Protein 6QE2 (pdb70)

Organism: NCBI:txid83868

Solvent-accessible surface area: 20719 Å² total; per-residue (Å²): 133,160,24,60,95,21,119,73,50,82,51,95,60,14,21,1,0,3,0,0,1,45,0,5,10,4,54,65,9,42,85,1,15,50,13,2,19,4,0,0,0,0,1,4,0,0,1,0,1,0,0,6,124,4,59,36,117,72,0,57,2,5,0,54,59,0,7,131,15,0,43,43,0,10,151,94,27,68,82,98,0,4,0,1,0,5,14,7,0,0,0,0,0,0,9,0,0,0,37,49,32,109,80,4,78,0,1,0,0,0,2,4,11,6,28,79,14,90,142,33,54,86,130,75,31,58,73,11,102,76,25,6,167,119,51,55,25,80,35,67,69,34,67,49,55,37,142,40,8,5,81,29,101,84,2,15,114,126,14,104,104,34,127,56,26,27,70,76,27,2,4,81,0,6,44,8,19,37,45,0,18,93,97,0,43,164,45,2,102,102,2,141,8,29,0,0,0,0,3,0,50,42,5,60,38,9,29,12,76,3,2,64,95,0,48,104,60,1,110,21,191,62,56,47,45,63,78,3,161,21,0,69,6,8,0,27,54,5,79,97,47,6,38,77,0,12,88,14,0,11,105,22,0,35,85,45,65,178,156,24,62,88,20,111,75,48,89,52,143,108,14,25,1,0,4,0,0,1,36,0,4,12,6,55,65,9,38,86,2,14,125,71,2,46,72,25,7,0,0,0,3,0,0,1,0,23,0,0,5,128,5,51,31,118,73,0,58,0,5,0,52,49,0,8,130,18,0,40,46,0,15,150,91,27,67,84,105,0,4,0,0,0,4,15,7,0,0,0,0,0,0,2,0,1,0,38,49,33,104,66,9,86,0,0,0,0,0,1,4,12,3,17,66,12,28,34,35,41,83,136,54,28,57,64,11,105,80,30,4,168,121,50,54,23,84,14,72,60,30,33,41,28,45,129,1,5,5,70,31,101,81,2,14,111,128,18,110,105,31,131,55,27,27,70,80,32,2,9,66,0,7,46,8,21,37,57,0,22,107,94,0,18,163,38,1,104,100,2,138,9,30,0,0,0,0,4,0,19,13,6,22,31,8,28,14,83,0,2,97,99,0,40,125,51,2,116,20,188,59,57,42,44,53,72,6,110,9,0,3,6,9,0,25,58,5,98,106,66,6,125,63,0,5,110,2,0,18,102,16,0,48,83,49,62

Foldseek 3Di:
DDWDKDKDAAAQVEEEEEAEDAQAADVVCVPLCVVLNVLRHMYIGTGDDLFFPTHHPHAQDFLVRVLVVVVVVLVVVVAAEEYEYAACGLLSQLVNCLPVVPRHQEYEYALYQQDAFPQQDPVNLVVLLVCCPPPQAAKDFQSDDLVLAWPDVVVSVCLVPDPRGDGIHGSNHSNRSVVSSVVSLVRQQSHAHAYEYEYECAERRRHCVSVVSSQVSHPHPRYYYYYDYPTYRHQCPYPVCNVVVSVVVSVVSSVSD/DDWDKDKAAAAQVEEEEEFEAAQAAPVVCPVLCVLLNVLRHMYIGTGFDLFFRTHHPHAQDFLVRVLVVVVVVLVVVVAAEEYEYAACGLLSQLVSCLVVVVRHQEYEYALYQQDAFPQDDPVVLVVLLVCCPPPVAAKDFQRDDLCQQWPDVVVSVCQVPPPRGDRIHGSVHSNRSVVSSVVSLVRQQRRAHAYEYEEECAERRRHCVSVVSSQVSHPHPRYYYHYDYPTYRHQCPYPVCNVVVSVVVSVVSSVSD

Nearest PDB structures (foldseek):
  6qe2-assembly2_B  TM=1.002E+00  e=2.067E-55  Palaeococcus ferrophilus
  6eic-assembly3_B  TM=8.927E-01  e=2.316E-28  Mycobacterium tuberculosis H37Rv
  7l4u-assembly2_B  TM=8.926E-01  e=1.091E-27  Homo sapiens
  7p0y-assembly1_A  TM=9.081E-01  e=3.767E-27  Mycobacterium tuberculosis H37Rv
  7p0y-assembly2_B  TM=9.063E-01  e=1.445E-24  Mycobacterium tuberculosis H37Rv

InterPro domains:
  IPR000073 Alpha/beta hydrolase fold-1 [PR00111] (40-55)
  IPR000073 Alpha/beta hydrolase fold-1 [PR00111] (83-96)
  IPR000073 Alpha/beta hydrolase fold-1 [PR00111] (195-209)
  IPR022742 Alpha/beta hydrolase domain-containing protein 17C-like [PF12146] (12-240)
  IPR029058 Alpha/Beta hydrolase fold [G3DSA:3.40.50.1820] (1-259)
  IPR029058 Alpha/Beta hydrolase fold [SSF53474] (6-253)
  IPR051044 Monoacylglycerol and Diacylglycerol Lipase [PTHR11614] (11-256)

Sequence (514 aa):
MELYRAKFGTPERGWVVLVHGLGEHSGRYGKLIELLNGAGFGVYAFDWPGHGKSPGKRGHTSVEEAMKIIDSIIEELGEKKPFLFGHSLGGLTVIRYAETRPDKIMGVVASSPALAKSPKTPSFMVALAKVLGRITPGLSLSSNGLDPKLLSRNPDAVKRYIEDPLVHDRISGKLGMSVFDDNMMERAHKEAERIKAPVLLLVGTADIITPPEGSRRLFEELKVKDKTIMEFKGAYHEIFEDPEWGEEFHRAIVEWLVSSHSMELYRAKFGTPERGWVVLVHGLGEHSGRYGKLIELLNGAGFGVYAFDWPGHGKSPGKRGHTSVEEAMKIIDSIIEELGEKPFLFGHSLGGLTVIRYAETRPDKIMGVVASSPALAKSPKTPSFMVALAKVLGRITPGLSLSSNGLDPKKLLSRNPDAVKRYIEDPLVHDRISGKLGMSVFDDNMMEERAHKEAERIKAPVLLLVGTADIITPPEGSRRLFEELKVKDKTIMEFKGAYHEIFEDPEWGEEFHRAIVEWLVSHS

Structure (mmCIF, N/CA/C/O backbone):
data_6QE2
#
_entry.id   6QE2
#
_cell.length_a   120.600
_cell.length_b   75.460
_cell.length_c   85.440
_cell.angle_alpha   90.000
_cell.angle_beta   128.290
_cell.angle_gamma   90.000
#
_symmetry.space_group_name_H-M   'C 1 2 1'
#
loop_
_entity.id
_entity.type
_entity.pdbx_description
1 polymer 'Monoacylglycerol lipase'
2 non-polymer GLYCEROL
3 non-polymer 'LAURYL DIMETHYLAMINE-N-OXIDE'
4 water water
#
loop_
_atom_site.group_PDB
_atom_site.id
_atom_site.type_symbol
_atom_site.label_atom_id
_atom_site.label_alt_id
_atom_site.label_comp_id
_atom_site.label_asym_id
_atom_site.label_entity_id
_atom_site.label_seq_id
_atom_site.pdbx_PDB_ins_code
_atom_site.Cartn_x
_atom_site.Cartn_y
_atom_site.Cartn_z
_atom_site.occupancy
_atom_site.B_iso_or_equiv
_atom_site.auth_seq_id
_atom_site.auth_comp_id
_atom_site.auth_asym_id
_atom_site.auth_atom_id
_atom_site.pdbx_PDB_model_num
ATOM 1 N N . MET A 1 1 ? -9.754 50.104 32.375 1.00 51.86 1 MET A N 1
ATOM 2 C CA . MET A 1 1 ? -9.999 49.708 30.998 1.00 50.99 1 MET A CA 1
ATOM 3 C C . MET A 1 1 ? -8.751 49.114 30.373 1.00 43.04 1 MET A C 1
ATOM 4 O O . MET A 1 1 ? -7.658 49.258 30.900 1.00 47.02 1 MET A O 1
ATOM 9 N N . GLU A 1 2 ? -8.929 48.439 29.244 1.00 38.88 2 GLU A N 1
ATOM 10 C CA . GLU A 1 2 ? -7.817 47.842 28.530 1.00 33.57 2 GLU A CA 1
ATOM 11 C C . GLU A 1 2 ? -7.260 48.876 27.576 1.00 34.84 2 GLU A C 1
ATOM 12 O O . GLU A 1 2 ? -7.805 49.100 26.512 1.00 38.53 2 GLU A O 1
ATOM 18 N N . LEU A 1 3 ? -6.169 49.506 27.969 1.00 29.38 3 LEU A N 1
ATOM 19 C CA . LEU A 1 3 ? -5.561 50.535 27.157 1.00 27.19 3 LEU A CA 1
ATOM 20 C C . LEU A 1 3 ? -4.707 49.997 26.044 1.00 30.21 3 LEU A C 1
ATOM 21 O O . LEU A 1 3 ? -4.360 48.831 26.016 1.00 29.12 3 LEU A O 1
ATOM 26 N N . TYR A 1 4 ? -4.362 50.882 25.122 1.00 27.90 4 TYR A N 1
ATOM 27 C CA . TYR A 1 4 ? -3.469 50.517 24.051 1.00 28.69 4 TYR A CA 1
ATOM 28 C C . TYR A 1 4 ? -2.091 50.823 24.605 1.00 30.14 4 TYR A C 1
ATOM 29 O O . TYR A 1 4 ? -1.783 51.970 24.914 1.00 27.47 4 TYR A O 1
ATOM 38 N N . ARG A 1 5 ? -1.280 49.787 24.764 1.00 30.57 5 ARG A N 1
ATOM 39 C CA . ARG A 1 5 ? 0.067 49.934 25.285 1.00 28.75 5 ARG A CA 1
ATOM 40 C C . ARG A 1 5 ? 1.028 49.258 24.326 1.00 30.42 5 ARG A C 1
ATOM 41 O O . ARG A 1 5 ? 0.730 48.191 23.798 1.00 33.85 5 ARG A O 1
ATOM 49 N N . ALA A 1 6 ? 2.180 49.872 24.096 1.00 26.26 6 ALA A N 1
ATOM 50 C CA . ALA A 1 6 ? 3.146 49.274 23.203 1.00 26.08 6 ALA A CA 1
ATOM 51 C C . ALA A 1 6 ? 4.570 49.556 23.632 1.00 32.26 6 ALA A C 1
ATOM 52 O O . ALA A 1 6 ? 4.887 50.659 24.040 1.00 27.98 6 ALA A O 1
ATOM 54 N N . LYS A 1 7 ? 5.416 48.539 23.555 1.00 27.92 7 LYS A N 1
ATOM 55 C CA . LYS A 1 7 ? 6.822 48.725 23.877 1.00 29.53 7 LYS A CA 1
ATOM 56 C C . LYS A 1 7 ? 7.633 48.656 22.592 1.00 32.50 7 LYS A C 1
ATOM 57 O O . LYS A 1 7 ? 7.432 47.758 21.771 1.00 29.77 7 LYS A O 1
ATOM 63 N N . PHE A 1 8 ? 8.568 49.595 22.437 1.00 26.68 8 PHE A N 1
ATOM 64 C CA . PHE A 1 8 ? 9.393 49.694 21.243 1.00 28.19 8 PHE A CA 1
ATOM 65 C C . PHE A 1 8 ? 10.861 49.632 21.638 1.00 32.50 8 PHE A C 1
ATOM 66 O O . PHE A 1 8 ? 11.279 50.262 22.613 1.00 27.89 8 PHE A O 1
ATOM 74 N N . GLY A 1 9 ? 11.643 48.874 20.874 1.00 31.08 9 GLY A N 1
ATOM 75 C CA . GLY A 1 9 ? 13.079 48.865 21.057 1.00 30.61 9 GLY A CA 1
ATOM 76 C C . GLY A 1 9 ? 13.533 48.018 22.233 1.00 36.82 9 GLY A C 1
ATOM 77 O O . GLY A 1 9 ? 12.763 47.292 22.867 1.00 35.48 9 GLY A O 1
ATOM 78 N N . THR A 1 10 ? 14.835 48.107 22.503 1.00 34.00 10 THR A N 1
ATOM 79 C CA . THR A 1 10 ? 15.510 47.374 23.562 1.00 41.78 10 THR A CA 1
ATOM 80 C C . THR A 1 10 ? 16.052 48.359 24.589 1.00 29.99 10 THR A C 1
ATOM 81 O O . THR A 1 10 ? 16.735 49.321 24.209 1.00 33.27 10 THR A O 1
ATOM 85 N N . PRO A 1 11 ? 15.831 48.132 25.885 1.00 27.81 11 PRO A N 1
ATOM 86 C CA . PRO A 1 11 ? 16.152 49.195 26.856 1.00 29.05 11 PRO A CA 1
ATOM 87 C C . PRO A 1 11 ? 17.584 49.093 27.364 1.00 33.15 11 PRO A C 1
ATOM 88 O O . PRO A 1 11 ? 17.846 49.038 28.571 1.00 35.21 11 PRO A O 1
ATOM 92 N N . GLU A 1 12 ? 18.529 49.197 26.431 1.00 28.64 12 GLU A N 1
ATOM 93 C CA . GLU A 1 12 ? 19.937 49.151 26.819 1.00 33.27 12 GLU A CA 1
ATOM 94 C C . GLU A 1 12 ? 20.318 50.305 27.741 1.00 40.55 12 GLU A C 1
ATOM 95 O O . GLU A 1 12 ? 21.047 50.099 28.718 1.00 35.64 12 GLU A O 1
ATOM 101 N N . ARG A 1 13 ? 19.765 51.506 27.505 1.00 30.09 13 ARG A N 1
ATOM 102 C CA . ARG A 1 13 ? 19.978 52.701 28.326 1.00 28.65 13 ARG A CA 1
ATOM 103 C C . ARG A 1 13 ? 18.834 52.979 29.288 1.00 31.51 13 ARG A C 1
ATOM 104 O O . ARG A 1 13 ? 18.851 53.995 29.984 1.00 35.12 13 ARG A O 1
ATOM 112 N N . GLY A 1 14 ? 17.888 52.085 29.373 1.00 32.48 14 GLY A N 1
ATOM 113 C CA . GLY A 1 14 ? 16.729 52.302 30.208 1.00 30.20 14 GLY A CA 1
ATOM 114 C C . GLY A 1 14 ? 15.495 52.541 29.361 1.00 29.95 14 GLY A C 1
ATOM 115 O O . GLY A 1 14 ? 15.499 52.386 28.135 1.00 25.08 14 GLY A O 1
ATOM 116 N N . TRP A 1 15 ? 14.432 52.967 30.039 1.00 28.66 15 TRP A N 1
ATOM 117 C CA . TRP A 1 15 ? 13.127 53.159 29.434 1.00 22.83 15 TRP A CA 1
ATOM 118 C C . TRP A 1 15 ? 12.749 54.633 29.405 1.00 16.30 15 TRP A C 1
ATOM 119 O O . TRP A 1 15 ? 13.102 55.403 30.301 1.00 23.66 15 TRP A O 1
ATOM 130 N N . VAL A 1 16 ? 11.959 54.992 28.407 1.00 19.84 16 VAL A N 1
ATOM 131 C CA . VAL A 1 16 ? 11.389 56.319 28.317 1.00 16.29 16 VAL A CA 1
ATOM 132 C C . VAL A 1 16 ? 9.896 56.084 28.145 1.00 19.50 16 VAL A C 1
ATOM 133 O O . VAL A 1 16 ? 9.488 55.372 27.249 1.00 22.71 16 VAL A O 1
ATOM 137 N N . VAL A 1 17 ? 9.099 56.645 29.040 1.00 20.92 17 VAL A N 1
ATOM 138 C CA . VAL A 1 17 ? 7.655 56.520 28.960 1.00 22.94 17 VAL A CA 1
ATOM 139 C C . VAL A 1 17 ? 7.138 57.749 28.240 1.00 22.81 17 VAL A C 1
ATOM 140 O O . VAL A 1 17 ? 7.419 58.859 28.639 1.00 21.79 17 VAL A O 1
ATOM 144 N N . LEU A 1 18 ? 6.386 57.524 27.176 1.00 24.18 18 LEU A N 1
ATOM 145 C CA . LEU A 1 18 ? 5.846 58.597 26.366 1.00 25.13 18 LEU A CA 1
ATOM 146 C C . LEU A 1 18 ? 4.410 58.918 26.739 1.00 22.98 18 LEU A C 1
ATOM 147 O O . LEU A 1 18 ? 3.565 58.049 26.741 1.00 22.83 18 LEU A O 1
ATOM 152 N N . VAL A 1 19 ? 4.152 60.184 27.031 1.00 20.10 19 VAL A N 1
ATOM 153 C CA . VAL A 1 19 ? 2.838 60.648 27.445 1.00 22.52 19 VAL A CA 1
ATOM 154 C C . VAL A 1 19 ? 2.351 61.742 26.495 1.00 23.83 19 VAL A C 1
ATOM 155 O O . VAL A 1 19 ? 2.838 62.858 26.533 1.00 22.50 19 VAL A O 1
ATOM 159 N N . HIS A 1 20 ? 1.380 61.395 25.641 1.00 22.96 20 HIS A N 1
ATOM 160 C CA . HIS A 1 20 ? 0.862 62.327 24.628 1.00 22.66 20 HIS A CA 1
ATOM 161 C C . HIS A 1 20 ? -0.093 63.343 25.271 1.00 21.08 20 HIS A C 1
ATOM 162 O O . HIS A 1 20 ? -0.369 63.309 26.464 1.00 23.45 20 HIS A O 1
ATOM 169 N N . GLY A 1 21 ? -0.554 64.269 24.426 1.00 24.44 21 GLY A N 1
ATOM 170 C CA . GLY A 1 21 ? -1.355 65.395 24.8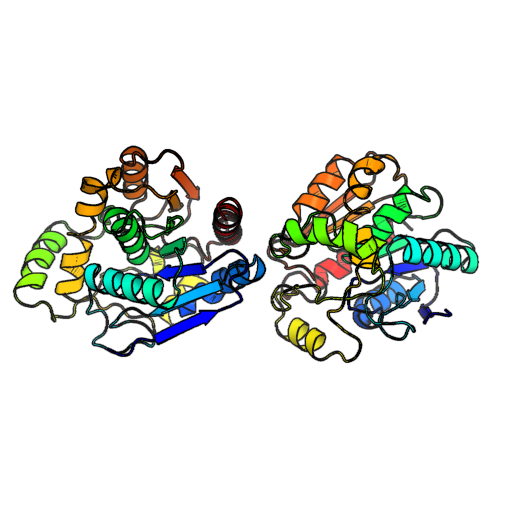65 1.00 21.74 21 GLY A CA 1
ATOM 171 C C . GLY A 1 21 ? -2.834 65.224 24.511 1.00 24.99 21 GLY A C 1
ATOM 172 O O . GLY A 1 21 ? -3.280 64.185 24.024 1.00 25.13 21 GLY A O 1
ATOM 173 N N . LEU A 1 22 ? -3.589 66.315 24.697 1.00 22.94 22 LEU A N 1
ATOM 174 C CA . LEU A 1 22 ? -5.039 66.230 24.595 1.00 25.08 22 LEU A CA 1
ATOM 175 C C . LEU A 1 22 ? -5.428 66.035 23.149 1.00 23.09 22 LEU A C 1
ATOM 176 O O . LEU A 1 22 ? -4.989 66.793 22.293 1.00 25.74 22 LEU A O 1
ATOM 181 N N . GLY A 1 23 ? -6.327 65.106 22.879 1.00 29.64 23 GLY A N 1
ATOM 182 C CA . GLY A 1 23 ? -6.871 64.943 21.540 1.00 25.02 23 GLY A CA 1
ATOM 183 C C . GLY A 1 23 ? -5.991 64.173 20.575 1.00 30.96 23 GLY A C 1
ATOM 184 O O . GLY A 1 23 ? -6.437 63.895 19.456 1.00 27.58 23 GLY A O 1
ATOM 185 N N . GLU A 1 24 ? -4.722 63.920 20.909 1.00 26.05 24 GLU A N 1
ATOM 186 C CA . GLU A 1 24 ? -3.844 63.175 20.000 1.00 23.49 24 GLU A CA 1
ATOM 187 C C . GLU A 1 24 ? -3.608 61.775 20.549 1.00 27.22 24 GLU A C 1
ATOM 188 O O . GLU A 1 24 ? -4.499 61.197 21.219 1.00 24.15 24 GLU A O 1
ATOM 194 N N . HIS A 1 25 ? -2.467 61.178 20.192 1.00 26.25 25 HIS A N 1
ATOM 195 C CA . HIS A 1 25 ? -2.257 59.773 20.527 1.00 25.84 25 HIS A CA 1
ATOM 196 C C . HIS A 1 25 ? -0.792 59.481 20.278 1.00 25.46 25 HIS A C 1
ATOM 197 O O . HIS A 1 25 ? -0.075 60.276 19.680 1.00 23.84 25 HIS A O 1
ATOM 204 N N . SER A 1 26 ? -0.348 58.305 20.739 1.00 24.53 26 SER A N 1
ATOM 205 C CA . SER A 1 26 ? 1.085 58.027 20.723 1.00 27.25 26 SER A CA 1
ATOM 206 C C . SER A 1 26 ? 1.613 57.729 19.326 1.00 32.16 26 SER A C 1
ATOM 207 O O . SER A 1 26 ? 2.827 57.806 19.112 1.00 26.67 26 SER A O 1
ATOM 210 N N . GLY A 1 27 ? 0.736 57.428 18.367 1.00 28.96 27 GLY A N 1
ATOM 211 C CA . GLY A 1 27 ? 1.192 57.128 17.021 1.00 29.75 27 GLY A CA 1
ATOM 212 C C . GLY A 1 27 ? 1.792 58.308 16.282 1.00 32.70 27 GLY A C 1
ATOM 213 O O . GLY A 1 27 ? 2.452 58.101 15.258 1.00 29.63 27 GLY A O 1
ATOM 214 N N . ARG A 1 28 ? 1.612 59.529 16.785 1.00 28.51 28 ARG A N 1
ATOM 215 C CA . ARG A 1 28 ? 2.201 60.687 16.132 1.00 28.07 28 ARG A CA 1
ATOM 216 C C . ARG A 1 28 ? 3.685 60.841 16.434 1.00 34.10 28 ARG A C 1
ATOM 217 O O . ARG A 1 28 ? 4.324 61.734 15.873 1.00 36.04 28 ARG A O 1
ATOM 225 N N . TYR A 1 29 ? 4.250 59.992 17.292 1.00 28.09 29 TYR A N 1
ATOM 226 C CA . TYR A 1 29 ? 5.611 60.160 17.785 1.00 24.34 29 TYR A CA 1
ATOM 227 C C . TYR A 1 29 ? 6.574 59.139 17.185 1.00 25.55 29 TYR A C 1
ATOM 228 O O . TYR A 1 29 ? 7.605 58.827 17.786 1.00 29.72 29 TYR A O 1
ATOM 237 N N . GLY A 1 30 ? 6.252 58.627 15.996 1.00 30.64 30 GLY A N 1
ATOM 238 C CA . GLY A 1 30 ? 7.080 57.595 15.387 1.00 31.14 30 GLY A CA 1
ATOM 239 C C . GLY A 1 30 ? 8.521 58.024 15.186 1.00 31.61 30 GLY A C 1
ATOM 240 O O . GLY A 1 30 ? 9.446 57.222 15.348 1.00 30.11 30 GLY A O 1
ATOM 241 N N . LYS A 1 31 ? 8.733 59.282 14.794 1.00 27.86 31 LYS A N 1
ATOM 242 C CA . LYS A 1 31 ? 10.091 59.762 14.557 1.00 28.65 31 LYS A CA 1
ATOM 243 C C . LYS A 1 31 ? 10.911 59.765 15.842 1.00 33.06 31 LYS A C 1
ATOM 244 O O . LYS A 1 31 ? 12.046 59.273 15.870 1.00 28.73 31 LYS A O 1
ATOM 250 N N . LEU A 1 32 ? 10.348 60.305 16.929 1.00 26.08 32 LEU A N 1
ATOM 251 C CA . LEU A 1 32 ? 11.086 60.355 18.189 1.00 26.29 32 LEU A CA 1
ATOM 252 C C . LEU A 1 32 ? 11.334 58.958 18.742 1.00 29.17 32 LEU A C 1
ATOM 253 O O . LEU A 1 32 ? 12.413 58.682 19.282 1.00 29.61 32 LEU A O 1
ATOM 258 N N . ILE A 1 33 ? 10.341 58.072 18.641 1.00 22.90 33 ILE A N 1
ATOM 259 C CA . ILE A 1 33 ? 10.511 56.702 19.118 1.00 23.57 33 ILE A CA 1
ATOM 260 C C . ILE A 1 33 ? 11.653 56.028 18.371 1.00 29.35 33 ILE A C 1
ATOM 261 O O . ILE A 1 33 ? 12.507 55.366 18.973 1.00 26.90 33 ILE A O 1
ATOM 266 N N . GLU A 1 34 ? 11.688 56.200 17.048 1.00 28.53 34 GLU A N 1
ATOM 267 C CA . GLU A 1 34 ? 12.739 55.590 16.241 1.00 29.43 34 GLU A CA 1
ATOM 268 C C . GLU A 1 34 ? 14.113 56.115 16.641 1.00 29.30 34 GLU A C 1
ATOM 269 O O . GLU A 1 34 ? 15.069 55.339 16.774 1.00 30.18 34 GLU A O 1
ATOM 275 N N . LEU A 1 35 ? 14.228 57.429 16.846 1.00 28.63 35 LEU A N 1
ATOM 276 C CA . LEU A 1 35 ? 15.506 58.005 17.253 1.00 27.10 35 LEU A CA 1
ATOM 277 C C . LEU A 1 35 ? 15.926 57.511 18.634 1.00 31.75 35 LEU A C 1
ATOM 278 O O . LEU A 1 35 ? 17.095 57.176 18.852 1.00 30.75 35 LEU A O 1
ATOM 283 N N . LEU A 1 36 ? 14.987 57.453 19.581 1.00 24.55 36 LEU A N 1
ATOM 284 C CA . LEU A 1 36 ? 15.325 56.970 20.918 1.00 21.81 36 LEU A CA 1
ATOM 285 C C . LEU A 1 36 ? 15.748 55.507 20.895 1.00 22.00 36 LEU A C 1
ATOM 286 O O . LEU A 1 36 ? 16.682 55.118 21.604 1.00 25.50 36 LEU A O 1
ATOM 291 N N . ASN A 1 37 ? 15.046 54.675 20.121 1.00 25.84 37 ASN A N 1
ATOM 292 C CA . ASN A 1 37 ? 15.454 53.278 19.988 1.00 25.37 37 ASN A CA 1
ATOM 293 C C . ASN A 1 37 ? 16.843 53.186 19.375 1.00 32.83 37 ASN A C 1
ATOM 294 O O . ASN A 1 37 ? 17.669 52.373 19.806 1.00 29.70 37 ASN A O 1
ATOM 299 N N . GLY A 1 38 ? 17.105 54.001 18.350 1.00 31.03 38 GLY A N 1
ATOM 300 C CA . GLY A 1 38 ? 18.417 54.020 17.723 1.00 30.42 38 GLY A CA 1
ATOM 301 C C . GLY A 1 38 ? 19.535 54.418 18.663 1.00 33.31 38 GLY A C 1
ATOM 302 O O . GLY A 1 38 ? 20.691 54.042 18.452 1.00 35.51 38 GLY A O 1
ATOM 303 N N . ALA A 1 39 ? 19.222 55.202 19.689 1.00 27.02 39 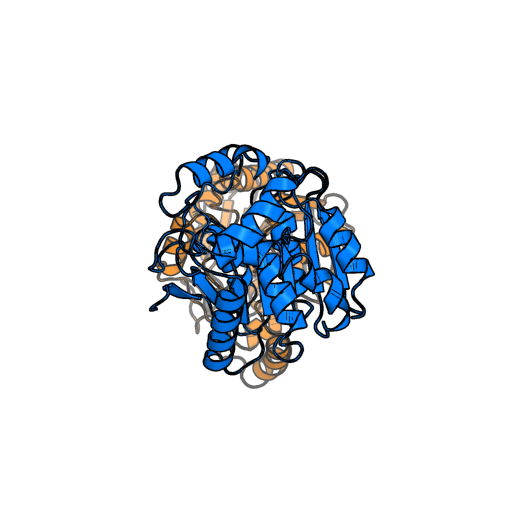ALA A N 1
ATOM 304 C CA . ALA A 1 39 ? 20.203 55.618 20.682 1.00 31.70 39 ALA A CA 1
ATOM 305 C C . ALA A 1 39 ? 20.331 54.645 21.848 1.00 29.80 39 ALA A C 1
ATOM 306 O O . ALA A 1 39 ? 21.175 54.863 22.723 1.00 31.54 39 ALA A O 1
ATOM 308 N N . GLY A 1 40 ? 19.513 53.595 21.896 1.00 27.21 40 GLY A N 1
ATOM 309 C CA . GLY A 1 40 ? 19.615 52.579 22.923 1.00 29.95 40 GLY A CA 1
ATOM 310 C C . GLY A 1 40 ? 18.545 52.591 23.997 1.00 29.11 40 G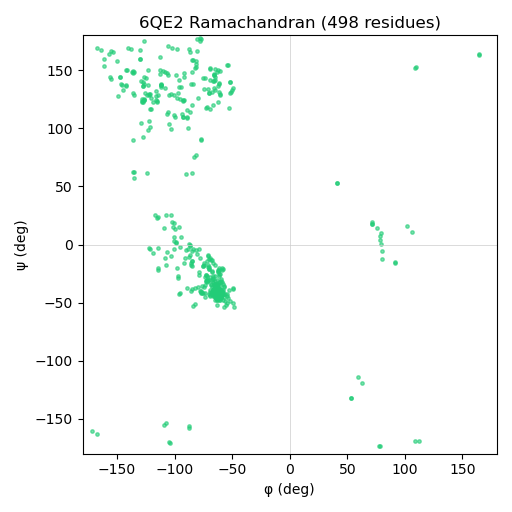LY A C 1
ATOM 311 O O . GLY A 1 40 ? 18.685 51.864 24.990 1.00 28.34 40 GLY A O 1
ATOM 312 N N . PHE A 1 41 ? 17.472 53.359 23.824 1.00 26.29 41 PHE A N 1
ATOM 313 C CA . PHE A 1 41 ? 16.381 53.376 24.787 1.00 24.15 41 PHE A CA 1
ATOM 314 C C . PHE A 1 41 ? 15.241 52.485 24.320 1.00 25.69 41 PHE A C 1
ATOM 315 O O . PHE A 1 41 ? 14.962 52.369 23.123 1.00 28.67 41 PHE A O 1
ATOM 323 N N . GLY A 1 42 ? 14.577 51.858 25.281 1.00 24.64 42 GLY A N 1
ATOM 324 C CA . GLY A 1 42 ? 13.258 51.329 25.043 1.00 24.45 42 GLY A CA 1
ATOM 325 C C . GLY A 1 42 ? 12.261 52.450 25.272 1.00 22.08 42 GLY A C 1
ATOM 326 O O . GLY A 1 42 ? 12.504 53.348 26.067 1.00 24.44 42 GLY A O 1
ATOM 327 N N . VAL A 1 43 ? 11.158 52.417 24.532 1.00 21.57 43 VAL A N 1
ATOM 328 C CA . VAL A 1 43 ? 10.092 53.403 24.686 1.00 21.27 43 VAL A CA 1
ATOM 329 C C . VAL A 1 43 ? 8.811 52.655 25.007 1.00 22.21 43 VAL A C 1
ATOM 330 O O . VAL A 1 43 ? 8.453 51.701 24.307 1.00 26.49 43 VAL A O 1
ATOM 334 N N . TYR A 1 44 ? 8.138 53.072 26.077 1.00 20.07 44 TYR A N 1
ATOM 335 C CA . TYR A 1 44 ? 6.845 52.522 26.463 1.00 20.58 44 TYR A CA 1
ATOM 336 C C . TYR A 1 44 ? 5.805 53.567 26.097 1.00 23.55 44 TYR A C 1
ATOM 337 O O . TYR A 1 44 ? 5.794 54.663 26.668 1.00 24.25 44 TYR A O 1
ATOM 346 N N . ALA A 1 45 ? 4.952 53.237 25.136 1.00 24.19 45 ALA A N 1
ATOM 347 C CA . ALA A 1 45 ? 3.920 54.150 24.674 1.00 28.22 45 ALA A CA 1
ATOM 348 C C . ALA A 1 45 ? 2.554 53.644 25.105 1.00 27.19 45 ALA A C 1
ATOM 349 O O . ALA A 1 45 ? 2.327 52.438 25.230 1.00 24.88 45 ALA A O 1
ATOM 351 N N . PHE A 1 46 ? 1.639 54.579 25.329 1.00 24.09 46 PHE A N 1
ATOM 352 C CA . PHE A 1 46 ? 0.256 54.215 25.585 1.00 21.92 46 PHE A CA 1
ATOM 353 C C . PHE A 1 46 ? -0.617 55.344 25.068 1.00 20.97 46 PHE A C 1
ATOM 354 O O . PHE A 1 46 ? -0.167 56.479 24.918 1.00 23.26 46 PHE A O 1
ATOM 362 N N . ASP A 1 47 ? -1.873 55.021 24.793 1.00 25.69 47 ASP A N 1
ATOM 363 C CA . ASP A 1 47 ? -2.869 56.030 24.470 1.00 27.02 47 ASP A CA 1
ATOM 364 C C . ASP A 1 47 ? -3.753 56.239 25.689 1.00 24.61 47 ASP A C 1
ATOM 365 O O . ASP A 1 47 ? -4.216 55.271 26.300 1.00 24.85 47 ASP A O 1
ATOM 370 N N . TRP A 1 48 ? -3.931 57.504 26.079 1.00 22.27 48 TRP A N 1
ATOM 371 C CA . TRP A 1 48 ? -4.784 57.840 27.210 1.00 22.18 48 TRP A CA 1
ATOM 372 C C . TRP A 1 48 ? -6.179 57.256 27.038 1.00 20.89 48 TRP A C 1
ATOM 373 O O . TRP A 1 48 ? -6.635 57.060 25.904 1.00 24.85 48 TRP A O 1
ATOM 384 N N . PRO A 1 49 ? -6.896 57.013 28.131 1.00 24.39 49 PRO A N 1
ATOM 385 C CA . PRO A 1 49 ? -8.329 56.722 28.021 1.00 29.74 49 PRO A CA 1
ATOM 386 C C . PRO A 1 49 ? -9.017 57.804 27.201 1.00 29.44 49 PRO A C 1
ATOM 387 O O . PRO A 1 49 ? -8.690 58.989 27.310 1.00 24.87 49 PRO A O 1
ATOM 391 N N . GLY A 1 50 ? -9.947 57.387 26.344 1.00 25.85 50 GLY A N 1
ATOM 392 C CA . GLY A 1 50 ? -10.644 58.355 25.516 1.00 27.77 50 GLY A CA 1
ATOM 393 C C . GLY A 1 50 ? -9.801 58.965 24.425 1.00 29.87 50 GLY A C 1
ATOM 394 O O . GLY A 1 50 ? -10.144 60.033 23.907 1.00 28.39 50 GLY A O 1
ATOM 395 N N . HIS A 1 51 ? -8.692 58.321 24.065 1.00 24.70 51 HIS A N 1
ATOM 396 C CA . HIS A 1 51 ? -7.769 58.840 23.070 1.00 22.49 51 HIS A CA 1
ATOM 397 C C . HIS A 1 51 ? -7.238 57.696 22.225 1.00 26.50 51 HIS A C 1
ATOM 398 O O . HIS A 1 51 ? -7.117 56.565 22.701 1.00 28.40 51 HIS A O 1
ATOM 405 N N . GLY A 1 52 ? -6.922 58.013 20.971 1.00 26.43 52 GLY A N 1
ATOM 406 C CA . GLY A 1 52 ? -6.210 57.083 20.105 1.00 34.32 52 GLY A CA 1
ATOM 407 C C . GLY A 1 52 ? -6.873 55.727 20.016 1.00 31.42 52 GLY A C 1
ATOM 408 O O . GLY A 1 52 ? -8.089 55.611 19.810 1.00 31.05 52 GLY A O 1
ATOM 409 N N . LYS A 1 53 ? -6.065 54.681 20.181 1.00 25.55 53 LYS A N 1
ATOM 410 C CA . LYS A 1 53 ? -6.522 53.300 20.085 1.00 29.83 53 LYS A CA 1
ATOM 411 C C . LYS A 1 53 ? -7.058 52.754 21.400 1.00 30.06 53 LYS A C 1
ATOM 412 O O . LYS A 1 53 ? -7.469 51.587 21.451 1.00 30.04 53 LYS A O 1
ATOM 418 N N . SER A 1 54 ? -7.049 53.554 22.458 1.00 28.50 54 SER A N 1
ATOM 419 C CA . SER A 1 54 ? -7.607 53.145 23.728 1.00 28.55 54 SER A CA 1
ATOM 420 C C . SER A 1 54 ? -9.121 53.332 23.713 1.00 29.80 54 SER A C 1
ATOM 421 O O . SER A 1 54 ? -9.648 54.138 22.945 1.00 30.75 54 SER A O 1
ATOM 424 N N . PRO A 1 55 ? -9.843 52.582 24.534 1.00 29.30 55 PRO A N 1
ATOM 425 C CA . PRO A 1 55 ? -11.304 52.703 24.580 1.00 30.24 55 PRO A CA 1
ATOM 426 C C . PRO A 1 55 ? -11.731 53.928 25.380 1.00 33.90 55 PRO A C 1
ATOM 427 O O . PRO A 1 55 ? -10.916 54.666 25.930 1.00 33.29 55 PRO A O 1
ATOM 431 N N . GLY A 1 56 ? -13.035 54.139 25.422 1.00 34.61 56 GLY A N 1
ATOM 432 C CA . GLY A 1 56 ? -13.606 55.165 26.267 1.00 31.32 56 GLY A CA 1
ATOM 433 C C . GLY A 1 56 ? -14.153 56.328 25.459 1.00 33.05 56 GLY A C 1
ATOM 434 O O . GLY A 1 56 ? -13.714 56.605 24.334 1.00 33.82 56 GLY A O 1
ATOM 435 N N . LYS A 1 57 ? -15.154 57.001 26.031 1.00 31.61 57 LYS A N 1
ATOM 436 C CA . LYS A 1 57 ? -15.674 58.234 25.455 1.00 36.23 57 LYS A CA 1
ATOM 437 C C . LYS A 1 57 ? -14.533 59.197 25.157 1.00 30.90 57 LYS A C 1
ATOM 438 O O . LYS A 1 57 ? -13.656 59.408 25.999 1.00 29.00 57 LYS A O 1
ATOM 444 N N . ARG A 1 58 ? -14.550 59.778 23.958 1.00 30.13 58 ARG A N 1
ATOM 445 C CA . ARG A 1 58 ? -13.440 60.612 23.512 1.00 26.70 58 ARG A CA 1
ATOM 446 C C . ARG A 1 58 ? -13.253 61.811 24.435 1.00 34.81 58 ARG A C 1
ATOM 447 O O . ARG A 1 58 ? -14.204 62.537 24.738 1.00 30.37 58 ARG A O 1
ATOM 455 N N . GLY A 1 59 ? -12.020 62.004 24.894 1.00 29.56 59 GLY A N 1
ATOM 456 C CA . GLY A 1 59 ? -11.669 63.152 25.701 1.00 27.08 59 GLY A CA 1
ATOM 457 C C . GLY A 1 59 ? -12.081 63.083 27.152 1.00 29.09 59 GLY A C 1
ATOM 458 O O . GLY A 1 59 ? -11.963 64.094 27.854 1.00 26.30 59 GLY A O 1
ATOM 459 N N . HIS A 1 60 ? -12.579 61.938 27.590 1.00 26.92 60 HIS A N 1
ATOM 460 C CA . HIS A 1 60 ? -13.012 61.778 28.960 1.00 26.74 60 HIS A CA 1
ATOM 461 C C . HIS A 1 60 ? -12.008 60.998 29.774 1.00 27.27 60 HIS A C 1
ATOM 462 O O . HIS A 1 60 ? -11.976 59.780 29.723 1.00 29.55 60 HIS A O 1
ATOM 469 N N . THR A 1 61 ? -11.207 61.735 30.528 1.00 26.59 61 THR A N 1
ATOM 470 C CA . THR A 1 61 ? -10.169 61.199 31.392 1.00 25.56 61 THR A CA 1
ATOM 471 C C . THR A 1 61 ? -9.671 62.298 32.335 1.00 28.91 61 THR A C 1
ATOM 472 O O . THR A 1 61 ? -10.327 63.309 32.524 1.00 27.42 61 THR A O 1
ATOM 476 N N . SER A 1 62 ? -8.510 62.099 32.935 1.00 25.22 62 SER A N 1
ATOM 477 C CA . SER A 1 62 ? -7.968 63.099 33.845 1.00 24.81 62 SER A CA 1
ATOM 478 C C . SER A 1 62 ? -6.470 62.961 33.980 1.00 26.97 62 SER A C 1
ATOM 479 O O . SER A 1 62 ? -5.911 61.943 33.639 1.00 23.57 62 SER A O 1
ATOM 482 N N . VAL A 1 63 ? -5.828 63.994 34.506 1.00 24.76 63 VAL A N 1
ATOM 483 C CA . VAL A 1 63 ? -4.394 63.956 34.716 1.00 25.17 63 VAL A CA 1
ATOM 484 C C . VAL A 1 63 ? -4.068 62.910 35.777 1.00 24.49 63 VAL A C 1
ATOM 485 O O . VAL A 1 63 ? -3.094 62.196 35.674 1.00 25.28 63 VAL A O 1
ATOM 489 N N . GLU A 1 64 ? -4.902 62.839 36.803 1.00 23.38 64 GLU A N 1
ATOM 490 C CA . GLU A 1 64 ? -4.764 61.861 37.862 1.00 30.10 64 GLU A CA 1
ATOM 491 C C . GLU A 1 64 ? -4.868 60.435 37.311 1.00 29.82 64 GLU A C 1
ATOM 492 O O . GLU A 1 64 ? -4.153 59.557 37.733 1.00 26.84 64 GLU A O 1
ATOM 498 N N . GLU A 1 65 ? -5.766 60.212 36.361 1.00 22.22 65 GLU A N 1
ATOM 499 C CA . GLU A 1 65 ? -5.895 58.900 35.761 1.00 23.95 65 GLU A CA 1
ATOM 500 C C . GLU A 1 65 ? -4.609 58.539 35.014 1.00 28.05 65 GLU A C 1
ATOM 501 O O . GLU A 1 65 ? -4.102 57.443 35.147 1.00 26.56 65 GLU A O 1
ATOM 507 N N . ALA A 1 66 ? -4.082 59.479 34.241 1.00 22.56 66 ALA A N 1
ATOM 508 C CA . ALA A 1 66 ? -2.847 59.249 33.508 1.00 21.14 66 ALA A CA 1
ATOM 509 C C . ALA A 1 66 ? -1.680 58.935 34.443 1.00 24.66 66 ALA A C 1
ATOM 510 O O . ALA A 1 66 ? -0.872 58.075 34.151 1.00 23.76 66 ALA A O 1
ATOM 512 N N . MET A 1 67 ? -1.601 59.620 35.577 1.00 21.55 67 MET A N 1
ATOM 513 C CA . MET A 1 67 ? -0.526 59.356 36.530 1.00 22.07 67 MET A CA 1
ATOM 514 C C . MET A 1 67 ? -0.631 57.947 37.110 1.00 24.10 67 MET A C 1
ATOM 515 O O . MET A 1 67 ? 0.370 57.319 37.361 1.00 24.09 67 MET A O 1
ATOM 520 N N . LYS A 1 68 ? -1.848 57.450 37.311 1.00 23.77 68 LYS A N 1
ATOM 521 C CA . LYS A 1 68 ? -2.039 56.088 37.786 1.00 25.59 68 LYS A CA 1
ATOM 522 C C . LYS A 1 68 ? -1.613 55.093 36.702 1.00 25.15 68 LYS A C 1
ATOM 523 O O . LYS A 1 68 ? -1.107 54.033 37.006 1.00 27.06 68 LYS A O 1
ATOM 529 N N . ILE A 1 69 ? -1.824 55.443 35.439 1.00 22.82 69 ILE A N 1
ATOM 530 C CA . ILE A 1 69 ? -1.390 54.607 34.331 1.00 24.46 69 ILE A CA 1
ATOM 531 C C . ILE A 1 69 ? 0.139 54.540 34.359 1.00 23.63 69 ILE A C 1
ATOM 532 O O . ILE A 1 69 ? 0.720 53.483 34.222 1.00 23.57 69 ILE A O 1
ATOM 537 N N . ILE A 1 70 ? 0.782 55.677 34.592 1.00 21.48 70 ILE A N 1
ATOM 538 C CA . ILE A 1 70 ? 2.237 55.719 34.682 1.00 22.81 70 ILE A CA 1
ATOM 539 C C . ILE A 1 70 ? 2.722 54.856 35.852 1.00 23.80 70 ILE A C 1
ATOM 540 O O . ILE A 1 70 ? 3.708 54.161 35.732 1.00 24.35 70 ILE A O 1
ATOM 545 N N . ASP A 1 71 ? 2.010 54.895 36.975 1.00 23.13 71 ASP A N 1
ATOM 546 C CA . ASP A 1 71 ? 2.326 54.062 38.127 1.00 26.03 71 ASP A CA 1
ATOM 547 C C . ASP A 1 71 ? 2.374 52.603 37.691 1.00 23.51 71 ASP A C 1
ATOM 548 O O . ASP A 1 71 ? 3.309 51.893 37.991 1.00 23.98 71 ASP A O 1
ATOM 553 N N . SER A 1 72 ? 1.330 52.170 36.998 1.00 24.93 72 SER A N 1
ATOM 554 C CA . SER A 1 72 ? 1.225 50.813 36.496 1.00 24.26 72 SER A CA 1
ATOM 555 C C . SER A 1 72 ? 2.358 50.454 35.543 1.00 26.51 72 SER A C 1
ATOM 556 O O . SER A 1 72 ? 2.859 49.348 35.581 1.00 24.10 72 SER A O 1
ATOM 559 N N . ILE A 1 73 ? 2.755 51.389 34.690 1.00 23.44 73 ILE A N 1
ATOM 560 C CA . ILE A 1 73 ? 3.843 51.115 33.759 1.00 22.51 73 ILE A CA 1
ATOM 561 C C . ILE A 1 73 ? 5.155 50.935 34.510 1.00 24.23 73 ILE A C 1
ATOM 562 O O . ILE A 1 73 ? 5.950 50.045 34.187 1.00 26.09 73 ILE A O 1
ATOM 567 N N . ILE A 1 74 ? 5.413 51.780 35.513 1.00 21.79 74 ILE A N 1
ATOM 568 C CA . ILE A 1 74 ? 6.645 51.646 36.287 1.00 21.69 74 ILE A CA 1
ATOM 569 C C . ILE A 1 74 ? 6.649 50.330 37.066 1.00 28.95 74 ILE A C 1
ATOM 570 O O . ILE A 1 74 ? 7.689 49.671 37.188 1.00 27.59 74 ILE A O 1
ATOM 575 N N . GLU A 1 75 ? 5.490 49.913 37.581 1.00 21.53 75 GLU A N 1
ATOM 576 C CA . GLU A 1 75 ? 5.412 48.609 38.245 1.00 24.57 75 GLU A CA 1
ATOM 577 C C . GLU A 1 75 ? 5.714 47.473 37.274 1.00 28.18 75 GLU A C 1
ATOM 578 O O . GLU A 1 75 ? 6.413 46.513 37.624 1.00 31.33 75 GLU A O 1
ATOM 584 N N . GLU A 1 76 ? 5.188 47.563 36.048 1.00 23.16 76 GLU A N 1
ATOM 585 C CA . GLU A 1 76 ? 5.436 46.534 35.043 1.00 23.90 76 GLU A CA 1
ATOM 586 C C . GLU A 1 76 ? 6.907 46.469 34.657 1.00 28.90 76 GLU A C 1
ATOM 587 O O . GLU A 1 76 ? 7.470 45.379 34.494 1.00 25.05 76 GLU A O 1
ATOM 593 N N . LEU A 1 77 ? 7.546 47.631 34.497 1.00 24.69 77 LEU A N 1
ATOM 594 C CA . LEU A 1 77 ? 8.933 47.660 34.053 1.00 22.37 77 LEU A CA 1
ATOM 595 C C . LEU A 1 77 ? 9.894 47.209 35.141 1.00 28.87 77 LEU A C 1
ATOM 596 O O . LEU A 1 77 ? 10.964 46.669 34.831 1.00 28.75 77 LEU A O 1
ATOM 601 N N . GLY A 1 78 ? 9.556 47.461 36.397 1.00 30.47 78 GLY A N 1
ATOM 602 C CA . GLY A 1 78 ? 10.411 47.048 37.494 1.00 27.53 78 GLY A CA 1
ATOM 603 C C . GLY A 1 78 ? 11.636 47.921 37.673 1.00 34.30 78 GLY A C 1
ATOM 604 O O . GLY A 1 78 ? 12.553 47.572 38.409 1.00 32.55 78 GLY A O 1
ATOM 605 N N . GLU A 1 79 ? 11.659 49.112 37.029 1.00 26.93 79 GLU A N 1
ATOM 606 C CA . GLU A 1 79 ? 12.803 50.003 37.151 1.00 25.01 79 GLU A CA 1
ATOM 607 C C . GLU A 1 79 ? 12.321 51.423 36.915 1.00 32.85 79 GLU A C 1
ATOM 608 O O . GLU A 1 79 ? 11.198 51.624 36.449 1.00 29.94 79 GLU A O 1
ATOM 614 N N . LYS A 1 80 ? 13.179 52.393 37.291 1.00 28.89 80 LYS A N 1
ATOM 615 C CA A LYS A 1 80 ? 12.840 53.820 37.173 0.42 29.25 80 LYS A CA 1
ATOM 616 C CA B LYS A 1 80 ? 12.854 53.827 37.176 0.58 29.24 80 LYS A CA 1
ATOM 617 C C . LYS A 1 80 ? 13.016 54.258 35.727 1.00 28.08 80 LYS A C 1
ATOM 618 O O . LYS A 1 80 ? 14.110 54.085 35.165 1.00 29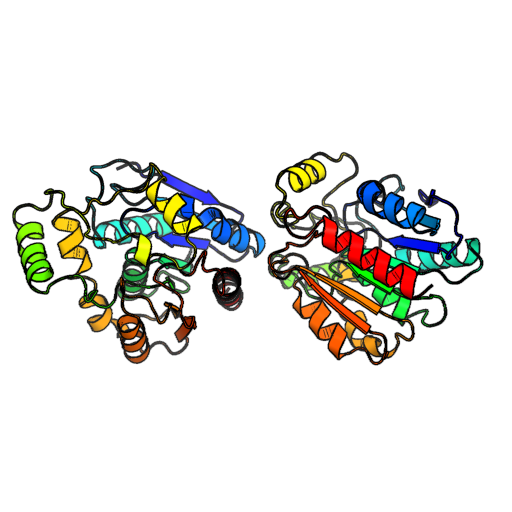.06 80 LYS A O 1
ATOM 629 N N . PRO A 1 81 ? 11.971 54.807 35.070 1.00 24.74 81 PRO A N 1
ATOM 630 C CA . PRO A 1 81 ? 12.136 55.299 33.697 1.00 21.37 81 PRO A CA 1
ATOM 631 C C . PRO A 1 81 ? 12.372 56.778 33.618 1.00 21.59 81 PRO A C 1
ATOM 632 O O . PRO A 1 81 ? 12.245 57.493 34.620 1.00 25.41 81 PRO A O 1
ATOM 636 N N . PHE A 1 82 ? 12.764 57.233 32.438 1.00 22.91 82 PHE A N 1
ATOM 637 C CA . PHE A 1 82 ? 12.579 58.636 32.099 1.00 21.29 82 PHE A CA 1
ATOM 638 C C . PHE A 1 82 ? 11.150 58.849 31.618 1.00 19.17 82 PHE A C 1
ATOM 639 O O . PHE A 1 82 ? 10.524 57.944 31.068 1.00 22.83 82 PHE A O 1
ATOM 647 N N . LEU A 1 83 ? 10.634 60.063 31.817 1.00 21.37 83 LEU A N 1
ATOM 648 C CA . LEU A 1 83 ? 9.334 60.451 31.285 1.00 21.34 83 LEU A CA 1
ATOM 649 C C . LEU A 1 83 ? 9.498 61.506 30.198 1.00 21.77 83 LEU A C 1
ATOM 650 O O . LEU A 1 83 ? 10.293 62.437 30.344 1.00 22.39 83 LEU A O 1
ATOM 655 N N . PHE A 1 84 ? 8.746 61.355 29.109 1.00 22.51 84 PHE A N 1
ATOM 656 C CA . PHE A 1 84 ? 8.621 62.381 28.080 1.00 20.24 84 PHE A CA 1
ATOM 657 C C . PHE A 1 84 ? 7.144 62.661 27.866 1.00 18.65 84 PHE A C 1
ATOM 658 O O . PHE A 1 84 ? 6.382 61.740 27.554 1.00 21.63 84 PHE A O 1
ATOM 666 N N . GLY A 1 85 ? 6.745 63.921 27.999 1.00 20.35 85 GLY A N 1
ATOM 667 C CA . GLY A 1 85 ? 5.358 64.292 27.795 1.00 21.39 85 GLY A CA 1
ATOM 668 C C . GLY A 1 85 ? 5.256 65.575 26.999 1.00 23.33 85 GLY A C 1
ATOM 669 O O . GLY A 1 85 ? 6.123 66.446 27.076 1.00 21.31 85 GLY A O 1
ATOM 670 N N . HIS A 1 86 ? 4.181 65.681 26.216 1.00 22.57 86 HIS A N 1
ATOM 671 C CA . HIS A 1 86 ? 3.930 66.865 25.402 1.00 22.69 86 HIS A CA 1
ATOM 672 C C . HIS A 1 86 ? 2.583 67.483 25.756 1.00 23.35 86 HIS A C 1
ATOM 673 O O . HIS A 1 86 ? 1.564 66.785 25.787 1.00 22.63 86 HIS A O 1
ATOM 680 N N . SER A 1 87 ? 2.595 68.793 26.016 1.00 23.26 87 SER A N 1
ATOM 681 C CA . SER A 1 87 ? 1.379 69.606 26.244 1.00 26.52 87 SER A CA 1
ATOM 682 C C . SER A 1 87 ? 0.635 69.122 27.485 1.00 22.32 87 SER A C 1
ATOM 683 O O . SER A 1 87 ? 1.184 69.237 28.602 1.00 23.84 87 SER A O 1
ATOM 686 N N . LEU A 1 88 ? -0.628 68.657 27.367 1.00 21.75 88 LEU A N 1
ATOM 687 C CA . LEU A 1 88 ? -1.267 67.968 28.491 1.00 21.94 88 LEU A CA 1
ATOM 688 C C . LEU A 1 88 ? -0.342 66.877 29.042 1.00 23.40 88 LEU A C 1
ATOM 689 O O . LEU A 1 88 ? -0.239 66.682 30.267 1.00 21.83 88 LEU A O 1
ATOM 694 N N . GLY A 1 89 ? 0.383 66.195 28.160 1.00 23.93 89 GLY A N 1
ATOM 695 C CA . GLY A 1 89 ? 1.266 65.139 28.656 1.00 20.43 89 GLY A CA 1
ATOM 696 C C . GLY A 1 89 ? 2.488 65.717 29.351 1.00 20.79 89 GLY A C 1
ATOM 697 O O . GLY A 1 89 ? 2.985 65.147 30.327 1.00 22.93 89 GLY A O 1
ATOM 698 N N . GLY A 1 90 ? 2.901 66.936 28.950 1.00 20.15 90 GLY A N 1
ATOM 699 C CA . GLY A 1 90 ? 3.999 67.594 29.637 1.00 20.78 90 GLY A CA 1
ATOM 700 C C . GLY A 1 90 ? 3.612 68.038 31.032 1.00 21.25 90 GLY A C 1
ATOM 701 O O . GLY A 1 90 ? 4.385 67.879 31.980 1.00 21.02 90 GLY A O 1
ATOM 702 N N . LEU A 1 91 ? 2.406 68.596 31.180 1.00 19.24 91 LEU A N 1
ATOM 703 C CA . LEU A 1 91 ? 1.888 68.880 32.511 1.00 21.81 91 LEU A CA 1
ATOM 704 C C . LEU A 1 91 ? 1.821 67.615 33.351 1.00 22.28 91 LEU A C 1
ATOM 705 O O . LEU A 1 91 ? 2.198 67.617 34.529 1.00 21.92 91 LEU A O 1
ATOM 710 N N . THR A 1 92 ? 1.363 66.518 32.745 1.00 19.80 92 THR A N 1
ATOM 711 C CA . THR A 1 92 ? 1.207 65.256 33.464 1.00 20.49 92 THR A CA 1
ATOM 712 C C . THR A 1 92 ? 2.544 64.732 33.979 1.00 21.10 92 THR A C 1
ATOM 713 O O . THR A 1 92 ? 2.644 64.289 35.130 1.00 21.73 92 THR A O 1
ATOM 717 N N . VAL A 1 93 ? 3.590 64.767 33.149 1.00 20.35 93 VAL A N 1
ATOM 718 C CA . VAL A 1 93 ? 4.862 64.214 33.607 1.00 22.71 93 VAL A CA 1
ATOM 719 C C . VAL A 1 93 ? 5.502 65.119 34.658 1.00 20.58 93 VAL A C 1
ATOM 720 O O . VAL A 1 93 ? 6.186 64.636 35.568 1.00 22.75 93 VAL A O 1
ATOM 724 N N . ILE A 1 94 ? 5.267 66.429 34.585 1.00 19.13 94 ILE A N 1
ATOM 725 C CA . ILE A 1 94 ? 5.720 67.312 35.653 1.00 20.53 94 ILE A CA 1
ATOM 726 C C . ILE A 1 94 ? 4.990 66.987 36.954 1.00 24.86 94 ILE A C 1
ATOM 727 O O . ILE A 1 94 ? 5.602 66.896 38.024 1.00 21.86 94 ILE A O 1
ATOM 732 N N . ARG A 1 95 ? 3.668 66.800 36.886 1.00 23.18 95 ARG A N 1
ATOM 733 C CA . ARG A 1 95 ? 2.922 66.438 38.087 1.00 23.48 95 ARG A CA 1
ATOM 734 C C . ARG A 1 95 ? 3.354 65.081 38.622 1.00 23.65 95 ARG A C 1
ATOM 735 O O . ARG A 1 95 ? 3.380 64.874 39.840 1.00 25.38 95 ARG A O 1
ATOM 743 N N . TYR A 1 96 ? 3.715 64.154 37.733 1.00 23.24 96 TYR A N 1
ATOM 744 C CA . TYR A 1 96 ? 4.226 62.870 38.194 1.00 21.92 96 TYR A CA 1
ATOM 745 C C . TYR A 1 96 ? 5.561 63.043 38.909 1.00 24.55 96 TYR A C 1
ATOM 746 O O . TYR A 1 96 ? 5.785 62.446 39.970 1.00 25.03 96 TYR A O 1
ATOM 755 N N . ALA A 1 97 ? 6.454 63.866 38.349 1.00 23.68 97 ALA A N 1
ATOM 756 C CA . ALA A 1 97 ? 7.734 64.131 38.994 1.00 25.82 97 ALA A CA 1
ATOM 757 C C . ALA A 1 97 ? 7.565 64.810 40.343 1.00 29.58 97 ALA A C 1
ATOM 758 O O . ALA A 1 97 ? 8.443 64.690 41.205 1.00 25.09 97 ALA A O 1
ATOM 760 N N . GLU A 1 98 ? 6.439 65.496 40.551 1.00 25.34 98 GLU A N 1
ATOM 761 C CA . GLU A 1 98 ? 6.167 66.157 41.819 1.00 25.70 98 GLU A CA 1
ATOM 762 C C . GLU A 1 98 ? 5.544 65.210 42.837 1.00 30.01 98 GLU A C 1
ATOM 763 O O . GLU A 1 98 ? 5.864 65.281 44.028 1.00 34.18 98 GLU A O 1
ATOM 769 N N . THR A 1 99 ? 4.660 64.317 42.393 1.00 25.60 99 THR A N 1
ATOM 770 C CA . THR A 1 99 ? 3.896 63.477 43.309 1.00 25.16 99 THR A CA 1
ATOM 771 C C . THR A 1 99 ? 4.471 62.078 43.498 1.00 30.65 99 THR A C 1
ATOM 772 O O . THR A 1 99 ? 4.127 61.419 44.485 1.00 27.74 99 THR A O 1
ATOM 776 N N . ARG A 1 100 ? 5.306 61.603 42.574 1.00 26.48 100 ARG A N 1
ATOM 777 C CA . ARG A 1 100 ? 6.082 60.372 42.734 1.00 26.75 100 ARG A CA 1
ATOM 778 C C . ARG A 1 100 ? 7.562 60.699 42.536 1.00 27.33 100 ARG A C 1
ATOM 779 O O . ARG A 1 100 ? 8.208 60.166 41.625 1.00 28.41 100 ARG A O 1
ATOM 787 N N . PRO A 1 101 ? 8.133 61.565 43.382 1.00 27.57 101 PRO A N 1
ATOM 788 C CA . PRO A 1 101 ? 9.425 62.187 43.037 1.00 32.27 101 PRO A CA 1
ATOM 789 C C . PRO A 1 101 ? 10.575 61.211 42.906 1.00 33.28 101 PRO A C 1
ATOM 790 O O . PRO A 1 101 ? 11.522 61.491 42.158 1.00 30.17 101 PRO A O 1
ATOM 794 N N . ASP A 1 102 ? 10.548 60.123 43.655 1.00 37.03 102 ASP A N 1
ATOM 795 C CA . ASP A 1 102 ? 11.654 59.180 43.647 1.00 39.35 102 ASP A CA 1
ATOM 796 C C . ASP A 1 102 ? 11.509 58.005 42.694 1.00 36.04 102 ASP A C 1
ATOM 797 O O . ASP A 1 102 ? 12.340 57.119 42.696 1.00 33.32 102 ASP A O 1
ATOM 802 N N . LYS A 1 103 ? 10.470 58.016 41.871 1.00 28.68 103 LYS A N 1
ATOM 803 C CA . LYS A 1 103 ? 10.208 56.914 40.955 1.00 31.76 103 LYS A CA 1
ATOM 804 C C . LYS A 1 103 ? 10.723 57.041 39.518 1.00 25.94 103 LYS A C 1
ATOM 805 O O . LYS A 1 103 ? 10.574 56.118 38.737 1.00 26.32 103 LYS A O 1
ATOM 811 N N . ILE A 1 104 ? 11.332 58.163 39.172 1.00 26.91 104 ILE A N 1
ATOM 812 C CA . ILE A 1 104 ? 11.805 58.362 37.811 1.00 23.32 104 ILE A CA 1
ATOM 813 C C . ILE A 1 104 ? 13.251 58.832 37.740 1.00 21.93 104 ILE A C 1
ATOM 814 O O . ILE A 1 104 ? 13.776 59.345 38.703 1.00 28.87 104 ILE A O 1
ATOM 819 N N . MET A 1 105 ? 13.879 58.635 36.587 1.00 25.28 105 MET A N 1
ATOM 820 C CA . MET A 1 105 ? 15.251 59.068 36.357 1.00 26.36 105 MET A CA 1
ATOM 821 C C . MET A 1 105 ? 15.344 60.518 35.913 1.00 27.72 105 MET A C 1
ATOM 822 O O . MET A 1 105 ? 16.418 61.120 36.016 1.00 28.33 105 MET A O 1
ATOM 827 N N . GLY A 1 106 ? 14.249 61.085 35.435 1.00 24.53 106 GLY A N 1
ATOM 828 C CA . GLY A 1 106 ? 14.252 62.411 34.851 1.00 24.22 106 GLY A CA 1
ATOM 829 C C . GLY A 1 106 ? 12.984 62.632 34.065 1.00 26.30 106 GLY A C 1
ATOM 830 O O . GLY A 1 106 ? 12.246 61.700 33.739 1.00 25.56 106 GLY A O 1
ATOM 831 N N . VAL A 1 107 ? 12.712 63.899 33.767 1.00 24.80 107 VAL A N 1
ATOM 832 C CA . VAL A 1 107 ? 11.474 64.263 33.087 1.00 26.35 107 VAL A CA 1
ATOM 833 C C . VAL A 1 107 ? 11.772 65.282 31.996 1.00 25.80 107 VAL A C 1
ATOM 834 O O . VAL A 1 107 ? 12.481 66.269 32.227 1.00 25.77 107 VAL A O 1
ATOM 838 N N . VAL A 1 108 ? 11.263 65.015 30.794 1.00 21.36 108 VAL A N 1
ATOM 839 C CA . VAL A 1 108 ? 11.361 65.913 29.649 1.00 20.50 108 VAL A CA 1
ATOM 840 C C . VAL A 1 108 ? 9.944 66.347 29.314 1.00 22.97 108 VAL A C 1
ATOM 841 O O . VAL A 1 108 ? 9.072 65.498 29.082 1.00 21.52 108 VAL A O 1
ATOM 845 N N . ALA A 1 109 ? 9.705 67.653 29.300 1.00 21.13 109 ALA A N 1
ATOM 846 C CA . ALA A 1 109 ? 8.383 68.197 29.015 1.00 22.71 109 ALA A CA 1
ATOM 847 C C . ALA A 1 109 ? 8.467 69.095 27.789 1.00 21.69 109 ALA A C 1
ATOM 848 O O . ALA A 1 109 ? 9.183 70.101 27.798 1.00 23.66 109 ALA A O 1
ATOM 850 N N . SER A 1 110 ? 7.764 68.707 26.730 1.00 22.51 110 SER A N 1
ATOM 851 C CA . SER A 1 110 ? 7.625 69.507 25.522 1.00 23.87 110 SER A CA 1
ATOM 852 C C . SER A 1 110 ? 6.359 70.346 25.635 1.00 18.42 110 SER A C 1
ATOM 853 O O . SER A 1 110 ? 5.270 69.798 25.817 1.00 21.10 110 SER A O 1
ATOM 856 N N . SER A 1 111 ? 6.502 71.670 25.507 1.00 24.14 111 SER A N 1
ATOM 857 C CA . SER A 1 111 ? 5.381 72.608 25.580 1.00 25.05 111 SER A CA 1
ATOM 858 C C . SER A 1 111 ? 4.383 72.261 26.683 1.00 22.37 111 SER A C 1
ATOM 859 O O . SER A 1 111 ? 3.186 72.131 26.401 1.00 23.31 111 SER A O 1
ATOM 862 N N . PRO A 1 112 ? 4.816 72.082 27.931 1.00 21.69 112 PRO A N 1
ATOM 863 C CA . PRO A 1 112 ? 3.875 71.655 28.972 1.00 21.48 112 PRO A CA 1
ATOM 864 C C . PRO A 1 112 ? 2.830 72.726 29.248 1.00 23.48 112 PRO A C 1
ATOM 865 O O . PRO A 1 112 ? 3.090 73.930 29.140 1.00 25.63 112 PRO A O 1
ATOM 869 N N . ALA A 1 113 ? 1.625 72.268 29.574 1.00 20.17 113 ALA A N 1
ATOM 870 C CA . ALA A 1 113 ? 0.491 73.157 29.836 1.00 22.04 113 ALA A CA 1
ATOM 871 C C . ALA A 1 113 ? 0.653 73.752 31.230 1.00 25.48 113 ALA A C 1
ATOM 872 O O . ALA A 1 113 ? 0.187 73.199 32.226 1.00 26.23 113 ALA A O 1
ATOM 874 N N . LEU A 1 114 ? 1.327 74.907 31.302 1.00 23.70 114 LEU A N 1
ATOM 875 C CA . LEU A 1 114 ? 1.643 75.553 32.570 1.00 21.78 114 LEU A CA 1
ATOM 876 C C . LEU A 1 114 ? 1.092 76.971 32.673 1.00 25.04 114 LEU A C 1
ATOM 877 O O . LEU A 1 114 ? 1.265 77.619 33.714 1.00 26.53 114 LEU A O 1
ATOM 882 N N . ALA A 1 115 ? 0.470 77.474 31.616 1.00 27.29 115 ALA A N 1
ATOM 883 C CA . ALA A 1 115 ? -0.149 78.789 31.603 1.00 27.76 115 ALA A CA 1
ATOM 884 C C . ALA A 1 115 ? -1.356 78.721 30.683 1.00 31.74 115 ALA A C 1
ATOM 885 O O . ALA A 1 115 ? -1.334 78.014 29.671 1.00 28.68 115 ALA A O 1
ATOM 887 N N . LYS A 1 116 ? -2.408 79.443 31.055 1.00 33.17 116 LYS A N 1
ATOM 888 C CA . LYS A 1 116 ? -3.620 79.489 30.249 1.00 36.30 116 LYS A CA 1
ATOM 889 C C . LYS A 1 116 ? -3.338 80.147 28.903 1.00 32.15 116 LYS A C 1
ATOM 890 O O . LYS A 1 116 ? -2.587 81.119 28.816 1.00 34.05 116 LYS A O 1
ATOM 896 N N . SER A 1 117 ? -3.955 79.621 27.850 1.00 23.39 117 SER A N 1
ATOM 897 C CA . SER A 1 117 ? -3.861 80.276 26.556 1.00 20.85 117 SER A CA 1
ATOM 898 C C . SER A 1 117 ? -4.641 81.589 26.591 1.00 25.12 117 SER A C 1
ATOM 899 O O . SER A 1 117 ? -5.710 81.650 27.198 1.00 27.96 117 SER A O 1
ATOM 902 N N . PRO A 1 118 ? -4.134 82.651 25.958 1.00 25.32 118 PRO A N 1
ATOM 903 C CA . PRO A 1 118 ? -4.935 83.886 25.844 1.00 28.43 118 PRO A CA 1
ATOM 904 C C . PRO A 1 118 ? -6.230 83.685 25.083 1.00 38.98 118 PRO A C 1
ATOM 905 O O . PRO A 1 118 ? -7.143 84.512 25.201 1.00 37.41 118 PRO A O 1
ATOM 909 N N . LYS A 1 119 ? -6.321 82.626 24.277 1.00 33.14 119 LYS A N 1
ATOM 910 C CA . LYS A 1 119 ? -7.545 82.285 23.566 1.00 34.26 119 LYS A CA 1
ATOM 911 C C . LYS A 1 119 ? -8.599 81.687 24.488 1.00 36.35 119 LYS A C 1
ATOM 912 O O . LYS A 1 119 ? -9.771 81.609 24.101 1.00 38.84 119 LYS A O 1
ATOM 918 N N . THR A 1 120 ? -8.206 81.220 25.675 1.00 31.41 120 THR A N 1
ATOM 919 C CA . THR A 1 120 ? -9.154 80.629 26.608 1.00 30.02 120 THR A CA 1
ATOM 920 C C . THR A 1 120 ? -9.649 81.713 27.555 1.00 32.59 120 THR A C 1
ATOM 921 O O . THR A 1 120 ? -8.876 82.173 28.409 1.00 32.15 120 THR A O 1
ATOM 925 N N . PRO A 1 121 ? -10.905 82.143 27.460 1.00 33.16 121 PRO A N 1
ATOM 926 C CA . PRO A 1 121 ? -11.394 83.178 28.376 1.00 30.87 121 PRO A CA 1
ATOM 927 C C . PRO A 1 121 ? -11.412 82.686 29.817 1.00 32.37 121 PRO A C 1
ATOM 928 O O . PRO A 1 121 ? -11.583 81.497 30.092 1.00 29.91 121 PRO A O 1
ATOM 932 N N . SER A 1 122 ? -11.250 83.634 30.745 1.00 33.74 122 SER A N 1
ATOM 933 C CA . SER A 1 122 ? -11.175 83.285 32.161 1.00 34.63 122 SER A CA 1
ATOM 934 C C . SER A 1 122 ? -12.445 82.601 32.650 1.00 36.52 122 SER A C 1
ATOM 935 O O . SER A 1 122 ? -12.381 81.747 33.543 1.00 36.94 122 SER A O 1
ATOM 938 N N . PHE A 1 123 ? -13.606 82.956 32.095 1.00 30.10 123 PHE A N 1
ATOM 939 C CA . PHE A 1 123 ? -14.825 82.298 32.548 1.00 32.31 123 PHE A CA 1
ATOM 940 C C . PHE A 1 123 ? -14.856 80.826 32.164 1.00 34.76 123 PHE A C 1
ATOM 941 O O . PHE A 1 123 ? -15.564 80.049 32.811 1.00 34.16 123 PHE A O 1
ATOM 949 N N . MET A 1 124 ? -14.103 80.426 31.135 1.00 32.74 124 MET A N 1
ATOM 950 C CA . MET A 1 124 ? -14.065 79.016 30.764 1.00 34.04 124 MET A CA 1
ATOM 951 C C . MET A 1 124 ? -13.368 78.186 31.834 1.00 34.40 124 MET A C 1
ATOM 952 O O . MET A 1 124 ? -13.757 77.040 32.097 1.00 35.47 124 MET A O 1
ATOM 957 N N . VAL A 1 125 ? -12.351 78.762 32.478 1.00 35.19 125 VAL A N 1
ATOM 958 C CA . VAL A 1 125 ? -11.700 78.092 33.600 1.00 36.72 125 VAL A CA 1
ATOM 959 C C . VAL A 1 125 ? -12.683 77.921 34.752 1.00 35.08 125 VAL A C 1
ATOM 960 O O . VAL A 1 125 ? -12.781 76.847 35.354 1.00 35.20 125 VAL A O 1
ATOM 964 N N . ALA A 1 126 ? -13.428 78.982 35.074 1.00 36.90 126 ALA A N 1
ATOM 965 C CA . ALA A 1 126 ? -14.419 78.889 36.140 1.00 32.67 126 ALA A CA 1
ATOM 966 C C . ALA A 1 126 ? -15.534 77.916 35.777 1.00 33.04 126 ALA A C 1
ATOM 967 O O . ALA A 1 126 ? -16.038 77.190 36.641 1.00 34.39 126 ALA A O 1
ATOM 969 N N . LEU A 1 127 ? -15.942 77.893 34.505 1.00 32.77 127 LEU A N 1
ATOM 970 C CA . LEU A 1 127 ? -16.961 76.936 34.078 1.00 29.61 127 LEU A CA 1
ATOM 971 C C . LEU A 1 127 ? -16.468 75.502 34.214 1.00 32.18 127 LEU A C 1
ATOM 972 O O . LEU A 1 127 ? -17.224 74.611 34.620 1.00 32.04 127 LEU A O 1
ATOM 977 N N . ALA A 1 128 ? -15.209 75.255 33.884 1.00 31.84 128 ALA A N 1
ATOM 978 C CA . ALA A 1 128 ? -14.687 73.888 33.979 1.00 30.03 128 ALA A CA 1
ATOM 979 C C . ALA A 1 128 ? -14.710 73.381 35.416 1.00 32.14 128 ALA A C 1
ATOM 980 O O . ALA A 1 128 ? -14.958 72.186 35.666 1.00 35.73 128 ALA A O 1
ATOM 982 N N . LYS A 1 129 ? -14.396 74.267 36.376 1.00 34.76 129 LYS A N 1
ATOM 983 C CA . LYS A 1 129 ? -14.487 73.918 37.793 1.00 40.09 129 LYS A CA 1
ATOM 984 C C . LYS A 1 129 ? -15.893 73.499 38.184 1.00 41.44 129 LYS A C 1
ATOM 985 O O . LYS A 1 129 ? -16.073 72.693 39.103 1.00 44.13 129 LYS A O 1
ATOM 991 N N . VAL A 1 130 ? -16.909 74.071 37.544 1.00 35.49 130 VAL A N 1
ATOM 992 C CA . VAL A 1 130 ? -18.263 73.659 37.879 1.00 36.93 130 VAL A CA 1
ATOM 993 C C . VAL A 1 130 ? -18.634 72.392 37.135 1.00 34.95 130 VAL A C 1
ATOM 994 O O . VAL A 1 130 ? -19.146 71.439 37.726 1.00 37.56 130 VAL A O 1
ATOM 998 N N . LEU A 1 131 ? -18.439 72.396 35.820 1.00 34.44 131 LEU A N 1
ATOM 999 C CA . LEU A 1 131 ? -18.846 71.253 35.007 1.00 32.18 131 LEU A CA 1
ATOM 1000 C C . LEU A 1 131 ? -18.088 69.996 35.399 1.00 35.89 131 LEU A C 1
ATOM 1001 O O . LEU A 1 131 ? -18.641 68.894 35.332 1.00 35.57 131 LEU A O 1
ATOM 1006 N N . GLY A 1 132 ? -16.826 70.135 35.812 1.00 32.34 132 GLY A N 1
ATOM 1007 C CA . GLY A 1 132 ? -16.078 68.974 36.258 1.00 33.54 132 GLY A CA 1
ATOM 1008 C C . GLY A 1 132 ? -16.681 68.302 37.472 1.00 35.71 132 GLY A C 1
ATOM 1009 O O . GLY A 1 132 ? -16.448 67.109 37.693 1.00 35.90 132 GLY A O 1
ATOM 1010 N N . ARG A 1 133 ? -17.470 69.035 38.256 1.00 36.28 133 ARG A N 1
ATOM 1011 C CA . ARG A 1 133 ? -18.106 68.485 39.445 1.00 38.83 133 ARG A CA 1
ATOM 1012 C C . ARG A 1 133 ? -19.528 67.998 39.201 1.00 42.66 133 ARG A C 1
ATOM 1013 O O . ARG A 1 133 ? -19.894 66.929 39.692 1.00 41.50 133 ARG A O 1
ATOM 1021 N N . ILE A 1 134 ? -20.337 68.736 38.440 1.00 41.53 134 ILE A N 1
ATOM 1022 C CA . ILE A 1 134 ? -21.755 68.410 38.331 1.00 42.32 134 ILE A CA 1
ATOM 1023 C C . ILE A 1 134 ? -22.045 67.589 37.079 1.00 45.89 134 ILE A C 1
ATOM 1024 O O . ILE A 1 134 ? -22.991 66.792 37.060 1.00 42.44 134 ILE A O 1
ATOM 1029 N N . THR A 1 135 ? -21.248 67.765 36.023 1.00 39.89 135 THR A N 1
ATOM 1030 C CA . THR A 1 135 ? -21.411 66.992 34.788 1.00 36.47 135 THR A CA 1
ATOM 1031 C C . THR A 1 135 ? -20.049 66.528 34.279 1.00 35.91 135 THR A C 1
ATOM 1032 O O . THR A 1 135 ? -19.619 66.904 33.186 1.00 35.27 135 THR A O 1
ATOM 1036 N N . PRO A 1 136 ? -19.342 65.700 35.056 1.00 33.94 136 PRO A N 1
ATOM 1037 C CA . PRO A 1 136 ? -17.963 65.349 34.670 1.00 33.76 136 PRO A CA 1
ATOM 1038 C C . PRO A 1 136 ? -17.869 64.664 33.318 1.00 38.59 136 PRO A C 1
ATOM 1039 O O . PRO A 1 136 ? -16.844 64.797 32.635 1.00 33.55 136 PRO A O 1
ATOM 1043 N N . GLY A 1 137 ? -18.907 63.934 32.909 1.00 38.01 137 GLY A N 1
ATOM 1044 C CA . GLY A 1 137 ? -18.910 63.243 31.636 1.00 35.72 137 GLY A CA 1
ATOM 1045 C C . GLY A 1 137 ? -19.345 64.062 30.445 1.00 35.10 137 GLY A C 1
ATOM 1046 O O . GLY A 1 137 ? -19.271 63.578 29.313 1.00 38.18 137 GLY A O 1
ATOM 1047 N N . LEU A 1 138 ? -19.800 65.294 30.664 1.00 31.79 138 LEU A N 1
ATOM 1048 C CA . LEU A 1 138 ? -20.215 66.145 29.557 1.00 39.55 138 LEU A CA 1
ATOM 1049 C C . LEU A 1 138 ? -19.038 66.393 28.627 1.00 38.64 138 LEU A C 1
ATOM 1050 O O . LEU A 1 138 ? -17.951 66.773 29.069 1.00 34.43 138 LEU A O 1
ATOM 1055 N N . SER A 1 139 ? -19.260 66.206 27.330 1.00 33.63 139 SER A N 1
ATOM 1056 C CA . SER A 1 139 ? -18.196 66.298 26.345 1.00 38.27 139 SER A CA 1
ATOM 1057 C C . SER A 1 139 ? -18.356 67.615 25.604 1.00 39.52 139 SER A C 1
ATOM 1058 O O . SER A 1 139 ? -19.436 67.915 25.083 1.00 43.37 139 SER A O 1
ATOM 1061 N N . LEU A 1 140 ? -17.274 68.385 25.542 1.00 27.54 140 LEU A N 1
ATOM 1062 C CA . LEU A 1 140 ? -17.287 69.699 24.926 1.00 29.98 140 LEU A CA 1
ATOM 1063 C C . LEU A 1 140 ? -16.132 69.829 23.944 1.00 33.51 140 LEU A C 1
ATOM 1064 O O . LEU A 1 140 ? -15.209 69.010 23.917 1.00 31.86 140 LEU A O 1
ATOM 1069 N N . SER A 1 141 ? -16.188 70.882 23.136 1.00 29.99 141 SER A N 1
ATOM 1070 C CA A SER A 1 141 ? -15.106 71.178 22.210 0.56 31.70 141 SER A CA 1
ATOM 1071 C CA B SER A 1 141 ? -15.103 71.167 22.211 0.44 31.73 141 SER A CA 1
ATOM 1072 C C . SER A 1 141 ? -13.908 71.734 22.966 1.00 35.09 141 SER A C 1
ATOM 1073 O O . SER A 1 141 ? -14.062 72.513 23.911 1.00 33.00 141 SER A O 1
ATOM 1078 N N . ASN A 1 142 ? -12.706 71.325 22.548 1.00 28.00 142 ASN A N 1
ATOM 1079 C CA . ASN A 1 142 ? -11.500 71.777 23.230 1.00 29.91 142 ASN A CA 1
ATOM 1080 C C . ASN A 1 142 ? -11.058 73.171 22.804 1.00 35.90 142 ASN A C 1
ATOM 1081 O O . ASN A 1 142 ? -10.129 73.712 23.411 1.00 39.02 142 ASN A O 1
ATOM 1086 N N . GLY A 1 143 ? -11.675 73.756 21.779 1.00 35.09 143 GLY A N 1
ATOM 1087 C CA . GLY A 1 143 ? -11.379 75.126 21.431 1.00 37.08 143 GLY A CA 1
ATOM 1088 C C . GLY A 1 143 ? -10.096 75.320 20.659 1.00 41.36 143 GLY A C 1
ATOM 1089 O O . GLY A 1 143 ? -9.718 76.469 20.393 1.00 37.57 143 GLY A O 1
ATOM 1090 N N . LEU A 1 144 ? -9.402 74.241 20.310 1.00 36.23 144 LEU A N 1
ATOM 1091 C CA . LEU A 1 144 ? -8.096 74.364 19.679 1.00 31.74 144 LEU A CA 1
ATOM 1092 C C . LEU A 1 144 ? -8.220 74.797 18.223 1.00 34.82 144 LEU A C 1
ATOM 1093 O O . LEU A 1 144 ? -9.033 74.257 17.466 1.00 37.31 144 LEU A O 1
ATOM 1098 N N . ASP A 1 145 ? -7.395 75.771 17.834 1.00 36.17 145 ASP A N 1
ATOM 1099 C CA . ASP A 1 145 ? -7.232 76.139 16.435 1.00 36.96 145 ASP A CA 1
ATOM 1100 C C . ASP A 1 145 ? -6.052 75.351 15.881 1.00 36.13 145 ASP A C 1
ATOM 1101 O O . ASP A 1 145 ? -4.900 75.660 16.231 1.00 34.50 145 ASP A O 1
ATOM 1106 N N . PRO A 1 146 ? -6.268 74.369 15.001 1.00 36.13 146 PRO A N 1
ATOM 1107 C CA . PRO A 1 146 ? -5.139 73.545 14.535 1.00 36.04 146 PRO A CA 1
ATOM 1108 C C . PRO A 1 146 ? -4.062 74.339 13.825 1.00 36.11 146 PRO A C 1
ATOM 1109 O O . PRO A 1 146 ? -2.901 73.918 13.824 1.00 36.74 146 PRO A O 1
ATOM 1113 N N . LYS A 1 147 ? -4.399 75.490 13.241 1.00 36.73 147 LYS A N 1
ATOM 1114 C CA . LYS A 1 147 ? -3.390 76.310 12.582 1.00 34.79 147 LYS A CA 1
ATOM 1115 C C . LYS A 1 147 ? -2.355 76.847 13.562 1.00 33.62 147 LYS A C 1
ATOM 1116 O O . LYS A 1 147 ? -1.286 77.301 13.136 1.00 37.06 147 LYS A O 1
ATOM 1122 N N . LEU A 1 148 ? -2.656 76.830 14.855 1.00 30.18 148 LEU A N 1
ATOM 1123 C CA . LEU A 1 148 ? -1.727 77.287 15.877 1.00 31.26 148 LEU A CA 1
ATOM 1124 C C . LEU A 1 148 ? -0.793 76.181 16.353 1.00 32.29 148 LEU A C 1
ATOM 1125 O O . LEU A 1 148 ? 0.048 76.430 17.224 1.00 31.20 148 LEU A O 1
ATOM 1130 N N . LEU A 1 149 ? -0.923 74.973 15.804 1.00 30.95 149 LEU A N 1
ATOM 1131 C CA . LEU A 1 149 ? -0.108 73.850 16.258 1.00 30.18 149 LEU A CA 1
ATOM 1132 C C . LEU A 1 149 ? 1.318 73.909 15.729 1.00 33.38 149 LEU A C 1
ATOM 1133 O O . LEU A 1 149 ? 2.264 73.610 16.465 1.00 32.12 149 LEU A O 1
ATOM 1138 N N . SER A 1 150 ? 1.496 74.286 14.465 1.00 35.41 150 SER A N 1
ATOM 1139 C CA . SER A 1 150 ? 2.794 74.142 13.826 1.00 29.73 150 SER A CA 1
ATOM 1140 C C . SER A 1 150 ? 2.925 75.121 12.672 1.00 40.06 150 SER A C 1
ATOM 1141 O O . SER A 1 150 ? 1.950 75.397 11.969 1.00 39.91 150 SER A O 1
ATOM 1144 N N . ARG A 1 151 ? 4.142 75.635 12.484 1.00 33.36 151 ARG A N 1
ATOM 1145 C CA . ARG A 1 151 ? 4.461 76.416 11.297 1.00 43.30 151 ARG A CA 1
ATOM 1146 C C . ARG A 1 151 ? 4.536 75.563 10.034 1.00 41.15 151 ARG A C 1
ATOM 1147 O O . ARG A 1 151 ? 4.642 76.121 8.937 1.00 40.86 151 ARG A O 1
ATOM 1155 N N . ASN A 1 152 ? 4.489 74.235 10.164 1.00 36.52 152 ASN A N 1
ATOM 1156 C CA . ASN A 1 152 ? 4.501 73.335 9.017 1.00 37.20 152 ASN A CA 1
ATOM 1157 C C . ASN A 1 152 ? 3.066 73.092 8.568 1.00 44.85 152 ASN A C 1
ATOM 1158 O O . ASN A 1 152 ? 2.313 72.414 9.283 1.00 36.73 152 ASN A O 1
ATOM 1163 N N . PRO A 1 153 ? 2.668 73.629 7.429 1.00 46.74 153 PRO A N 1
ATOM 1164 C CA . PRO A 1 153 ? 1.288 73.458 6.978 1.00 44.26 153 PRO A CA 1
ATOM 1165 C C . PRO A 1 153 ? 0.901 72.000 6.743 1.00 45.01 153 PRO A C 1
ATOM 1166 O O . PRO A 1 153 ? -0.245 71.641 6.956 1.00 41.40 153 PRO A O 1
ATOM 1170 N N . ASP A 1 154 ? 1.851 71.176 6.324 1.00 43.27 154 ASP A N 1
ATOM 1171 C CA . ASP A 1 154 ? 1.582 69.769 6.074 1.00 48.21 154 ASP A CA 1
ATOM 1172 C C . ASP A 1 154 ? 1.346 69.011 7.383 1.00 42.86 154 ASP A C 1
ATOM 1173 O O . ASP A 1 154 ? 0.590 68.050 7.428 1.00 42.90 154 ASP A O 1
ATOM 1178 N N . ALA A 1 155 ? 1.995 69.459 8.445 1.00 41.97 155 ALA A N 1
ATOM 1179 C CA . ALA A 1 155 ? 1.820 68.844 9.750 1.00 35.66 155 ALA A CA 1
ATOM 1180 C C . ALA A 1 155 ? 0.423 69.154 10.253 1.00 35.67 155 ALA A C 1
ATOM 1181 O O . ALA A 1 155 ? -0.230 68.308 10.840 1.00 39.12 155 ALA A O 1
ATOM 1183 N N . VAL A 1 156 ? -0.030 70.378 10.006 1.00 33.71 156 VAL A N 1
ATOM 1184 C CA . VAL A 1 156 ? -1.347 70.799 10.434 1.00 28.83 156 VAL A CA 1
ATOM 1185 C C . VAL A 1 156 ? -2.397 69.999 9.699 1.00 32.98 156 VAL A C 1
ATOM 1186 O O . VAL A 1 156 ? -3.349 69.529 10.290 1.00 38.82 156 VAL A O 1
ATOM 1190 N N . LYS A 1 157 ? -2.194 69.831 8.404 1.00 37.25 157 LYS A N 1
ATOM 1191 C CA . LYS A 1 157 ? -3.116 69.073 7.581 1.00 42.79 157 LYS A CA 1
ATOM 1192 C C . LYS A 1 157 ? -3.209 67.623 8.048 1.00 40.77 157 LYS A C 1
ATOM 1193 O O . LYS A 1 157 ? -4.285 67.057 8.108 1.00 41.37 157 LYS A O 1
ATOM 1199 N N . ARG A 1 158 ? -2.072 67.031 8.381 1.00 36.44 158 ARG A N 1
ATOM 1200 C CA . ARG A 1 158 ? -2.056 65.657 8.852 1.00 36.03 158 ARG A CA 1
ATOM 1201 C C . ARG A 1 158 ? -2.859 65.510 10.140 1.00 36.51 158 ARG A C 1
ATOM 1202 O O . ARG A 1 158 ? -3.598 64.556 10.308 1.00 42.82 158 ARG A O 1
ATOM 1210 N N . TYR A 1 159 ? -2.703 66.465 11.042 1.00 36.98 159 TYR A N 1
ATOM 1211 C CA . TYR A 1 159 ? -3.405 66.455 12.316 1.00 32.67 159 TYR A CA 1
ATOM 1212 C C . TYR A 1 159 ? -4.895 66.490 12.086 1.00 35.90 159 TYR A C 1
ATOM 1213 O O . TYR A 1 159 ? -5.648 65.745 12.689 1.00 31.38 159 TYR A O 1
ATOM 1222 N N . ILE A 1 160 ? -5.311 67.366 11.187 1.00 36.57 160 ILE A N 1
ATOM 1223 C CA . ILE A 1 160 ? -6.714 67.520 10.866 1.00 38.46 160 ILE A CA 1
ATOM 1224 C C . ILE A 1 160 ? -7.305 66.273 10.242 1.00 37.47 160 ILE A C 1
ATOM 1225 O O . ILE A 1 160 ? -8.436 65.922 10.511 1.00 40.32 160 ILE A O 1
ATOM 1230 N N . GLU A 1 161 ? -6.522 65.602 9.418 1.00 41.52 161 GLU A N 1
ATOM 1231 C CA . GLU A 1 161 ? -6.995 64.414 8.726 1.00 43.21 161 GLU A CA 1
ATOM 1232 C C . GLU A 1 161 ? -6.818 63.113 9.489 1.00 41.45 161 GLU A C 1
ATOM 1233 O O . GLU A 1 161 ? -7.349 62.088 9.095 1.00 44.37 161 GLU A O 1
ATOM 1239 N N . ASP A 1 162 ? -6.071 63.159 10.579 1.00 36.76 162 ASP A N 1
ATOM 1240 C CA . ASP A 1 162 ? -5.847 61.971 11.385 1.00 37.27 162 ASP A CA 1
ATOM 1241 C C . ASP A 1 162 ? -7.162 61.554 12.011 1.00 38.98 162 ASP A C 1
ATOM 1242 O O . ASP A 1 162 ? -7.738 62.301 12.778 1.00 39.16 162 ASP A O 1
ATOM 1247 N N . PRO A 1 163 ? -7.628 60.346 11.719 1.00 35.54 163 PRO A N 1
ATOM 1248 C CA . PRO A 1 163 ? -8.894 59.867 12.280 1.00 37.08 163 PRO A CA 1
ATOM 1249 C C . PRO A 1 163 ? -8.857 59.557 13.775 1.00 33.58 163 PRO A C 1
ATOM 1250 O O . PRO A 1 163 ? -9.908 59.434 14.377 1.00 39.81 163 PRO A O 1
ATOM 1254 N N . LEU A 1 164 ? -7.673 59.390 14.349 1.00 31.26 164 LEU A N 1
ATOM 1255 C CA . LEU A 1 164 ? -7.531 59.131 15.763 1.00 31.53 164 LEU A CA 1
ATOM 1256 C C . LEU A 1 164 ? -7.515 60.436 16.560 1.00 29.32 164 LEU A C 1
ATOM 1257 O O . LEU A 1 164 ? -7.681 60.410 17.765 1.00 33.57 164 LEU A O 1
ATOM 1262 N N . VAL A 1 165 ? -7.303 61.566 15.883 1.00 32.08 165 VAL A N 1
ATOM 1263 C CA . VAL A 1 165 ? -7.291 62.860 16.555 1.00 25.47 165 VAL A CA 1
ATOM 1264 C C . VAL A 1 165 ? -8.728 63.345 16.686 1.00 34.52 165 VAL A C 1
ATOM 1265 O O . VAL A 1 165 ? -9.530 63.211 15.753 1.00 36.20 165 VAL A O 1
ATOM 1269 N N . HIS A 1 166 ? -9.062 63.900 17.850 1.00 30.53 166 HIS A N 1
ATOM 1270 C CA . HIS A 1 166 ? -10.398 64.421 18.099 1.00 28.99 166 HIS A CA 1
ATOM 1271 C C . HIS A 1 166 ? -10.277 65.742 18.842 1.00 31.24 166 HIS A C 1
ATOM 1272 O O . HIS A 1 166 ? -9.208 66.104 19.338 1.00 27.13 166 HIS A O 1
ATOM 1279 N N . ASP A 1 167 ? -11.396 66.463 18.931 1.00 26.20 167 ASP A N 1
ATOM 1280 C CA . ASP A 1 167 ? -11.418 67.769 19.578 1.00 31.20 167 ASP A CA 1
ATOM 1281 C C . ASP A 1 167 ? -12.273 67.776 20.840 1.00 32.64 167 ASP A C 1
ATOM 1282 O O . ASP A 1 167 ? -12.740 68.838 21.267 1.00 33.63 167 ASP A O 1
ATOM 1287 N N . ARG A 1 168 ? -12.472 66.618 21.450 1.00 27.00 168 ARG A N 1
ATOM 1288 C CA . ARG A 1 168 ? -13.334 66.493 22.615 1.00 29.89 168 ARG A CA 1
ATOM 1289 C C . ARG A 1 168 ? -12.542 66.654 23.901 1.00 33.18 168 ARG A C 1
ATOM 1290 O O . ARG A 1 168 ? -11.390 66.220 24.001 1.00 31.80 168 ARG A O 1
ATOM 1298 N N . ILE A 1 169 ? -13.177 67.273 24.889 1.00 27.44 169 ILE A N 1
ATOM 1299 C CA . ILE A 1 169 ? -12.660 67.322 26.250 1.00 26.12 169 ILE A CA 1
ATOM 1300 C C . ILE A 1 169 ? -13.859 67.263 27.184 1.00 32.25 169 ILE A C 1
ATOM 1301 O O . ILE A 1 169 ? -14.856 67.961 26.967 1.00 28.71 169 ILE A O 1
ATOM 1306 N N . SER A 1 170 ? -13.783 66.412 28.196 1.00 27.13 170 SER A N 1
ATOM 1307 C CA . SER A 1 170 ? -14.900 66.293 29.115 1.00 28.07 170 SER A CA 1
ATOM 1308 C C . SER A 1 170 ? -14.789 67.338 30.219 1.00 27.88 170 SER A C 1
ATOM 1309 O O . SER A 1 170 ? -13.752 67.981 30.407 1.00 27.28 170 SER A O 1
ATOM 1312 N N . GLY A 1 171 ? -15.894 67.532 30.939 1.00 28.35 171 GLY A N 1
ATOM 1313 C CA . GLY A 1 171 ? -15.856 68.437 32.075 1.00 27.04 171 GLY A CA 1
ATOM 1314 C C . GLY A 1 171 ? -14.829 68.008 33.104 1.00 30.92 171 GLY A C 1
ATOM 1315 O O . GLY A 1 171 ? -14.107 68.839 33.661 1.00 30.81 171 GLY A O 1
ATOM 1316 N N . LYS A 1 172 ? -14.730 66.696 33.344 1.00 27.39 172 LYS A N 1
ATOM 1317 C CA . LYS A 1 172 ? -13.744 66.171 34.283 1.00 26.79 172 LYS A CA 1
ATOM 1318 C C . LYS A 1 172 ? -12.328 66.498 33.826 1.00 26.22 172 LYS A C 1
ATOM 1319 O O . LYS A 1 172 ? -11.494 66.954 34.619 1.00 29.42 172 LYS A O 1
ATOM 1325 N N . LEU A 1 173 ? -12.040 66.290 32.542 1.00 27.67 173 LEU A N 1
ATOM 1326 C CA . LEU A 1 173 ? -10.687 66.544 32.058 1.00 22.91 173 LEU A CA 1
ATOM 1327 C C . LEU A 1 173 ? -10.361 68.030 32.093 1.00 29.98 173 LEU A C 1
ATOM 1328 O O . LEU A 1 173 ? -9.253 68.417 32.480 1.00 25.71 173 LEU A O 1
ATOM 1333 N N . GLY A 1 174 ? -11.315 68.881 31.710 1.00 27.65 174 GLY A N 1
ATOM 1334 C CA . GLY A 1 174 ? -11.068 70.314 31.765 1.00 23.91 174 GLY A CA 1
ATOM 1335 C C . GLY A 1 174 ? -10.762 70.792 33.171 1.00 22.65 174 GLY A C 1
ATOM 1336 O O . GLY A 1 174 ? -9.821 71.559 33.392 1.00 25.49 174 GLY A O 1
ATOM 1337 N N . MET A 1 175 ? -11.554 70.337 34.146 1.00 25.64 175 MET A N 1
ATOM 1338 C CA . MET A 1 175 ? -11.282 70.673 35.539 1.00 26.70 175 MET A CA 1
ATOM 1339 C C . MET A 1 175 ? -9.906 70.182 35.967 1.00 30.13 175 MET A C 1
ATOM 1340 O O . MET A 1 175 ? -9.162 70.903 36.642 1.00 28.38 175 MET A O 1
ATOM 1345 N N . SER A 1 176 ? -9.570 68.962 35.575 1.00 26.49 176 SER A N 1
ATOM 1346 C CA . SER A 1 176 ? -8.286 68.388 35.933 1.00 20.38 176 SER A CA 1
ATOM 1347 C C . SER A 1 176 ? -7.129 69.181 35.343 1.00 25.77 176 SER A C 1
ATOM 1348 O O . SER A 1 176 ? -6.116 69.387 36.003 1.00 27.93 176 SER A O 1
ATOM 1351 N N . VAL A 1 177 ? -7.271 69.624 34.100 1.00 24.14 177 VAL A N 1
ATOM 1352 C CA . VAL A 1 177 ? -6.193 70.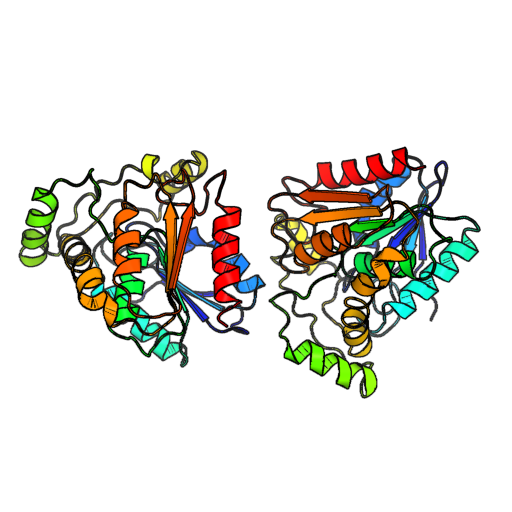371 33.474 1.00 23.99 177 VAL A CA 1
ATOM 1353 C C . VAL A 1 177 ? -5.900 71.677 34.199 1.00 26.09 177 VAL A C 1
ATOM 1354 O O . VAL A 1 177 ? -4.750 71.983 34.497 1.00 24.44 177 VAL A O 1
ATOM 1358 N N . PHE A 1 178 ? -6.950 72.450 34.560 1.00 25.15 178 PHE A N 1
ATOM 1359 C CA . PHE A 1 178 ? -6.685 73.755 35.167 1.00 25.55 178 PHE A CA 1
ATOM 1360 C C . PHE A 1 178 ? -6.244 73.610 36.611 1.00 21.49 178 PHE A C 1
ATOM 1361 O O . PHE A 1 178 ? -5.394 74.369 37.082 1.00 24.98 178 PHE A O 1
ATOM 1369 N N . ASP A 1 179 ? -6.816 72.633 37.320 1.00 23.81 179 ASP A N 1
ATOM 1370 C CA A ASP A 1 179 ? -6.374 72.370 38.680 0.60 26.39 179 ASP A CA 1
ATOM 1371 C CA B ASP A 1 179 ? -6.377 72.358 38.679 0.40 26.44 179 ASP A CA 1
ATOM 1372 C C . ASP A 1 179 ? -4.917 71.928 38.700 1.00 27.87 179 ASP A C 1
ATOM 1373 O O . ASP A 1 179 ? -4.143 72.380 39.542 1.00 27.52 179 ASP A O 1
ATOM 1382 N N . ASN A 1 180 ? -4.546 71.012 37.807 1.00 23.22 180 ASN A N 1
ATOM 1383 C CA . ASN A 1 180 ? -3.161 70.554 37.847 1.00 23.46 180 ASN A CA 1
ATOM 1384 C C . ASN A 1 180 ? -2.178 71.614 37.332 1.00 24.93 180 ASN A C 1
ATOM 1385 O O . ASN A 1 180 ? -1.008 71.602 37.743 1.00 25.20 180 ASN A O 1
ATOM 1390 N N . MET A 1 181 ? -2.605 72.526 36.454 1.00 23.82 181 MET A N 1
ATOM 1391 C CA A MET A 1 181 ? -1.727 73.638 36.065 0.43 22.13 181 MET A CA 1
ATOM 1392 C CA B MET A 1 181 ? -1.725 73.631 36.066 0.57 22.07 181 MET A CA 1
ATOM 1393 C C . MET A 1 181 ? -1.301 74.436 37.288 1.00 26.86 181 MET A C 1
ATOM 1394 O O . MET A 1 181 ? -0.121 74.766 37.459 1.00 27.83 181 MET A O 1
ATOM 1403 N N . GLU A 1 182 ? -2.265 74.772 38.157 0.99 25.61 182 GLU A N 1
ATOM 1404 C CA . GLU A 1 182 ? -1.949 75.479 39.391 1.00 27.43 182 GLU A CA 1
ATOM 1405 C C . GLU A 1 182 ? -1.025 74.664 40.287 0.98 31.38 182 GLU A C 1
ATOM 1406 O O . GLU A 1 182 ? -0.034 75.187 40.816 1.00 31.14 182 GLU A O 1
ATOM 1412 N N . ARG A 1 183 ? -1.351 73.379 40.484 1.00 25.40 183 ARG A N 1
ATOM 1413 C CA . ARG A 1 183 ? -0.571 72.571 41.409 1.00 27.14 183 ARG A CA 1
ATOM 1414 C C . ARG A 1 183 ? 0.844 72.365 40.888 1.00 26.58 183 ARG A C 1
ATOM 1415 O O . ARG A 1 183 ? 1.773 72.205 41.689 1.00 27.24 183 ARG A O 1
ATOM 1423 N N . ALA A 1 184 ? 1.023 72.409 39.559 1.00 27.29 184 ALA A N 1
ATOM 1424 C CA . ALA A 1 184 ? 2.359 72.164 39.004 1.00 26.17 184 ALA A CA 1
ATOM 1425 C C . ALA A 1 184 ? 3.311 73.247 39.463 1.00 26.01 184 ALA A C 1
ATOM 1426 O O . ALA A 1 184 ? 4.479 72.982 39.764 1.00 24.74 184 ALA A O 1
ATOM 1428 N N . HIS A 1 185 ? 2.813 74.480 39.566 1.00 23.18 185 HIS A N 1
ATOM 1429 C CA . HIS A 1 185 ? 3.652 75.561 40.056 1.00 28.18 185 HIS A CA 1
ATOM 1430 C C . HIS A 1 185 ? 3.812 75.498 41.569 1.00 28.85 185 HIS A C 1
ATOM 1431 O O . HIS A 1 185 ? 4.920 75.682 42.084 1.00 29.69 185 HIS A O 1
ATOM 1438 N N . LYS A 1 186 ? 2.726 75.213 42.294 1.00 27.82 186 LYS A N 1
ATOM 1439 C CA . LYS A 1 186 ? 2.779 75.233 43.754 1.00 32.57 186 LYS A CA 1
ATOM 1440 C C . LYS A 1 186 ? 3.732 74.177 44.300 1.00 35.70 186 LYS A C 1
ATOM 1441 O O . LYS A 1 186 ? 4.409 74.409 45.310 1.00 32.40 186 LYS A O 1
ATOM 1447 N N . GLU A 1 187 ? 3.804 73.014 43.649 1.00 29.17 187 GLU A N 1
ATOM 1448 C CA . GLU A 1 187 ? 4.594 71.890 44.131 1.00 27.39 187 GLU A CA 1
ATOM 1449 C C . GLU A 1 187 ? 5.918 71.730 43.387 1.00 30.27 187 GLU A C 1
ATOM 1450 O O . GLU A 1 187 ? 6.521 70.651 43.443 1.00 26.48 187 GLU A O 1
ATOM 1456 N N . ALA A 1 188 ? 6.390 72.788 42.720 1.00 29.65 188 ALA A N 1
ATOM 1457 C CA . ALA A 1 188 ? 7.593 72.693 41.895 1.00 32.90 188 ALA A CA 1
ATOM 1458 C C . ALA A 1 188 ? 8.795 72.204 42.698 1.00 31.74 188 ALA A C 1
ATOM 1459 O O . ALA A 1 188 ? 9.638 71.461 42.177 1.00 28.90 188 ALA A O 1
ATOM 1461 N N . GLU A 1 189 ? 8.886 72.598 43.970 1.00 31.65 189 GLU A N 1
ATOM 1462 C CA . GLU A 1 189 ? 10.018 72.212 44.805 1.00 35.72 189 GLU A CA 1
ATOM 1463 C C . GLU A 1 189 ? 10.039 70.726 45.148 1.00 36.71 189 GLU A C 1
ATOM 1464 O O . GLU A 1 189 ? 11.050 70.247 45.672 1.00 36.98 189 GLU A O 1
ATOM 1470 N N . ARG A 1 190 ? 8.960 69.990 44.883 1.00 27.57 190 ARG A N 1
ATOM 1471 C CA . ARG A 1 190 ? 8.938 68.561 45.172 1.00 29.66 190 ARG A CA 1
ATOM 1472 C C . ARG A 1 190 ? 9.741 67.743 44.167 1.00 33.19 190 ARG A C 1
ATOM 1473 O O . ARG A 1 190 ? 10.091 66.596 44.464 1.00 32.57 190 ARG A O 1
ATOM 1481 N N . ILE A 1 191 ? 10.037 68.309 42.996 1.00 30.75 191 ILE A N 1
ATOM 1482 C CA . ILE A 1 191 ? 10.769 67.563 41.988 1.00 28.11 191 ILE A CA 1
ATOM 1483 C C . ILE A 1 191 ? 12.211 67.375 42.448 1.00 32.24 191 ILE A C 1
ATOM 1484 O O . ILE A 1 191 ? 12.886 68.342 42.833 1.00 30.55 191 ILE A O 1
ATOM 1489 N N . LYS A 1 192 ? 12.688 66.121 42.371 1.00 30.71 192 LYS A N 1
ATOM 1490 C CA . LYS A 1 192 ? 14.073 65.746 42.692 1.00 32.97 192 LYS A CA 1
ATOM 1491 C C . LYS A 1 192 ? 14.863 65.241 41.503 1.00 34.72 192 LYS A C 1
ATOM 1492 O O . LYS A 1 192 ? 16.105 65.293 41.537 1.00 33.32 192 LYS A O 1
ATOM 1498 N N . ALA A 1 193 ? 14.195 64.769 40.449 1.00 29.14 193 ALA A N 1
ATOM 1499 C CA . ALA A 1 193 ? 14.863 64.231 39.268 1.00 26.10 193 ALA A CA 1
ATOM 1500 C C . ALA A 1 193 ? 15.252 65.370 38.308 1.00 27.56 193 ALA A C 1
ATOM 1501 O O . ALA A 1 193 ? 14.640 66.437 38.331 1.00 27.56 193 ALA A O 1
ATOM 1503 N N . PRO A 1 194 ? 16.207 65.149 37.417 1.00 24.38 194 PRO A N 1
ATOM 1504 C CA . PRO A 1 194 ? 16.565 66.183 36.438 1.00 24.15 194 PRO A CA 1
ATOM 1505 C C . PRO A 1 194 ? 15.409 66.518 35.504 1.00 33.02 194 PRO A C 1
ATOM 1506 O O . PRO A 1 194 ? 14.584 65.666 35.172 1.00 26.41 194 PRO A O 1
ATOM 1510 N N . VAL A 1 195 ? 15.372 67.777 35.066 1.00 26.27 195 VAL A N 1
ATOM 1511 C CA . VAL A 1 195 ? 14.260 68.326 34.294 1.00 24.75 195 VAL A CA 1
ATOM 1512 C C . VAL A 1 195 ? 14.785 68.970 33.018 1.00 22.26 195 VAL A C 1
ATOM 1513 O O . VAL A 1 195 ? 15.782 69.701 33.045 1.00 27.39 195 VAL A O 1
ATOM 1517 N N . LEU A 1 196 ? 14.098 68.718 31.904 1.00 23.66 196 LEU A N 1
ATOM 1518 C CA . LEU A 1 196 ? 14.308 69.448 30.656 1.00 23.53 196 LEU A CA 1
ATOM 1519 C C . LEU A 1 196 ? 12.960 69.960 30.167 1.00 23.46 196 LEU A C 1
ATOM 1520 O O . LEU A 1 196 ? 12.023 69.174 29.991 1.00 22.24 196 LEU A O 1
ATOM 1525 N N . LEU A 1 197 ? 12.856 71.273 29.966 1.00 22.75 197 LEU A N 1
ATOM 1526 C CA . LEU A 1 197 ? 11.670 71.898 29.400 1.00 25.10 197 LEU A CA 1
ATOM 1527 C C . LEU A 1 197 ? 12.004 72.443 28.017 1.00 22.91 197 LEU A C 1
ATOM 1528 O O . LEU A 1 197 ? 13.040 73.088 27.836 1.00 27.37 197 LEU A O 1
ATOM 1533 N N . LEU A 1 198 ? 11.118 72.204 27.049 1.00 22.60 198 LEU A N 1
ATOM 1534 C CA . LEU A 1 198 ? 11.307 72.669 25.678 1.00 21.79 198 LEU A CA 1
ATOM 1535 C C . LEU A 1 198 ? 10.078 73.457 25.248 1.00 24.49 198 LEU A C 1
ATOM 1536 O O . LEU A 1 198 ? 8.956 72.946 25.333 1.00 26.86 198 LEU A O 1
ATOM 1541 N N . VAL A 1 199 ? 10.280 74.698 24.791 1.00 23.66 199 VAL A N 1
ATOM 1542 C CA . VAL A 1 199 ? 9.171 75.564 24.409 1.00 28.91 199 VAL A CA 1
ATOM 1543 C C . VAL A 1 199 ? 9.469 76.276 23.096 1.00 27.66 199 VAL A C 1
ATOM 1544 O O . VAL A 1 199 ? 10.626 76.547 22.760 1.00 25.94 199 VAL A O 1
ATOM 1548 N N . GLY A 1 200 ? 8.409 76.552 22.342 1.00 25.28 200 GLY A N 1
ATOM 1549 C CA . GLY A 1 200 ? 8.478 77.448 21.195 1.00 26.70 200 GLY A CA 1
ATOM 1550 C C . GLY A 1 200 ? 8.039 78.842 21.605 1.00 25.42 200 GLY A C 1
ATOM 1551 O O . GLY A 1 200 ? 7.030 79.006 22.291 1.00 28.85 200 GLY A O 1
ATOM 1552 N N . THR A 1 201 ? 8.801 79.857 21.167 1.00 26.45 201 THR A N 1
ATOM 1553 C CA . THR A 1 201 ? 8.548 81.205 21.666 1.00 24.82 201 THR A CA 1
ATOM 1554 C C . THR A 1 201 ? 7.248 81.801 21.144 1.00 29.74 201 THR A C 1
ATOM 1555 O O . THR A 1 201 ? 6.716 82.724 21.768 1.00 29.86 201 THR A O 1
ATOM 1559 N N . ALA A 1 202 ? 6.718 81.295 20.032 1.00 26.79 202 ALA A N 1
ATOM 1560 C CA . ALA A 1 202 ? 5.488 81.822 19.457 1.00 30.42 202 ALA A CA 1
ATOM 1561 C C . ALA A 1 202 ? 4.275 80.979 19.815 1.00 35.93 202 ALA A C 1
ATOM 1562 O O . ALA A 1 202 ? 3.202 81.166 19.229 1.00 32.30 202 ALA A O 1
ATOM 1564 N N . ASP A 1 203 ? 4.421 80.074 20.778 1.00 29.28 203 ASP A N 1
ATOM 1565 C CA . ASP A 1 203 ? 3.338 79.200 21.205 1.00 30.46 203 ASP A CA 1
ATOM 1566 C C . ASP A 1 203 ? 2.301 80.003 21.989 1.00 28.70 203 ASP A C 1
ATOM 1567 O O . ASP A 1 203 ? 2.620 80.586 23.029 1.00 32.17 203 ASP A O 1
ATOM 1572 N N . ILE A 1 204 ? 1.070 80.060 21.483 1.00 26.46 204 ILE A N 1
ATOM 1573 C CA . ILE A 1 204 ? -0.034 80.655 22.233 1.00 30.57 204 ILE A CA 1
ATOM 1574 C C . ILE A 1 204 ? -1.005 79.616 22.775 1.00 28.44 204 ILE A C 1
ATOM 1575 O O . ILE A 1 204 ? -1.930 79.982 23.517 1.00 27.22 204 ILE A O 1
ATOM 1580 N N . ILE A 1 205 ? -0.840 78.341 22.427 1.00 26.09 205 ILE A N 1
ATOM 1581 C CA . ILE A 1 205 ? -1.684 77.311 23.020 1.00 25.12 205 ILE A CA 1
ATOM 1582 C C . ILE A 1 205 ? -1.260 77.060 24.463 1.00 29.53 205 ILE A C 1
ATOM 1583 O O . ILE A 1 205 ? -2.100 76.959 25.367 1.00 24.27 205 ILE A O 1
ATOM 1588 N N . THR A 1 206 ? 0.048 76.949 24.700 1.00 22.41 206 THR A N 1
ATOM 1589 C CA . THR A 1 206 ? 0.627 76.894 26.043 1.00 20.22 206 THR A CA 1
ATOM 1590 C C . THR A 1 206 ? 1.705 77.968 26.079 1.00 23.55 206 THR A C 1
ATOM 1591 O O . THR A 1 206 ? 2.845 77.727 25.664 1.00 25.65 206 THR A O 1
ATOM 1595 N N . PRO A 1 207 ? 1.368 79.173 26.510 1.00 24.82 207 PRO A N 1
ATOM 1596 C CA . PRO A 1 207 ? 2.357 80.257 26.526 1.00 27.41 207 PRO A CA 1
ATOM 1597 C C . PRO A 1 207 ? 3.631 79.847 27.232 1.00 22.22 207 PRO A C 1
ATOM 1598 O O . PRO A 1 207 ? 3.581 79.378 28.344 1.00 28.61 207 PRO A O 1
ATOM 1602 N N . PRO A 1 208 ? 4.773 80.081 26.602 1.00 28.35 208 PRO A N 1
ATOM 1603 C CA . PRO A 1 208 ? 6.063 79.680 27.172 1.00 27.66 208 PRO A CA 1
ATOM 1604 C C . PRO A 1 208 ? 6.427 80.253 28.540 1.00 29.30 208 PRO A C 1
ATOM 1605 O O . PRO A 1 208 ? 7.202 79.626 29.226 1.00 25.04 208 PRO A O 1
ATOM 1609 N N . GLU A 1 209 ? 5.844 81.369 28.938 1.00 24.34 209 GLU A N 1
ATOM 1610 C CA . GLU A 1 209 ? 6.165 81.945 30.227 1.00 20.55 209 GLU A CA 1
ATOM 1611 C C . GLU A 1 209 ? 5.801 80.967 31.339 1.00 22.21 209 GLU A C 1
ATOM 1612 O O . GLU A 1 209 ? 6.366 81.020 32.414 1.00 22.85 209 GLU A O 1
ATOM 1618 N N . GLY A 1 210 ? 4.849 80.076 31.082 1.00 26.40 210 GLY A N 1
ATOM 1619 C CA . GLY A 1 210 ? 4.500 79.099 32.087 1.00 23.64 210 GLY A CA 1
ATOM 1620 C C . GLY A 1 210 ? 5.709 78.232 32.406 1.00 24.70 210 GLY A C 1
ATOM 1621 O O . GLY A 1 210 ? 5.977 77.969 33.553 1.00 25.12 210 GLY A O 1
ATOM 1622 N N . SER A 1 211 ? 6.427 77.785 31.386 1.00 24.45 211 SER A N 1
ATOM 1623 C CA . SER A 1 211 ? 7.650 77.007 31.578 1.00 24.44 211 SER A CA 1
ATOM 1624 C C . SER A 1 211 ? 8.767 77.839 32.212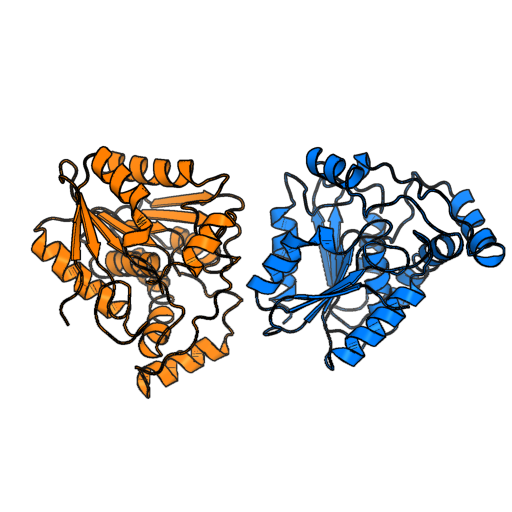 1.00 26.68 211 SER A C 1
ATOM 1625 O O . SER A 1 211 ? 9.522 77.361 33.038 1.00 26.47 211 SER A O 1
ATOM 1628 N N . ARG A 1 212 ? 8.870 79.093 31.800 1.00 24.08 212 ARG A N 1
ATOM 1629 C CA . ARG A 1 212 ? 9.882 79.968 32.359 1.00 20.73 212 ARG A CA 1
ATOM 1630 C C . ARG A 1 212 ? 9.646 80.153 33.850 1.00 20.37 212 ARG A C 1
ATOM 1631 O O . ARG A 1 212 ? 10.586 80.172 34.606 1.00 25.57 212 ARG A O 1
ATOM 1639 N N . ARG A 1 213 ? 8.396 80.319 34.271 1.00 24.72 213 ARG A N 1
ATOM 1640 C CA . ARG A 1 213 ? 8.116 80.443 35.694 1.00 29.19 213 ARG A CA 1
ATOM 1641 C C . ARG A 1 213 ? 8.446 79.160 36.435 1.00 29.45 213 ARG A C 1
ATOM 1642 O O . ARG A 1 213 ? 9.013 79.182 37.499 1.00 25.98 213 ARG A O 1
ATOM 1650 N N . LEU A 1 214 ? 8.103 78.029 35.838 1.00 26.90 214 LEU A N 1
ATOM 1651 C CA . LEU A 1 214 ? 8.364 76.743 36.457 1.00 26.10 214 LEU A CA 1
ATOM 1652 C C . LEU A 1 214 ? 9.857 76.516 36.642 1.00 21.38 214 LEU A C 1
ATOM 1653 O O . LEU A 1 214 ? 10.284 76.033 37.668 1.00 29.24 214 LEU A O 1
ATOM 1658 N N . PHE A 1 215 ? 10.648 76.920 35.661 1.00 23.55 215 PHE A N 1
ATOM 1659 C CA . PHE A 1 215 ? 12.078 76.737 35.725 1.00 28.57 215 PHE A CA 1
ATOM 1660 C C . PHE A 1 215 ? 12.642 77.456 36.947 1.00 26.50 215 PHE A C 1
ATOM 1661 O O . PHE A 1 215 ? 13.437 76.905 37.679 1.00 29.94 215 PHE A O 1
ATOM 1669 N N . GLU A 1 216 ? 12.205 78.683 37.169 1.00 26.97 216 GLU A N 1
ATOM 1670 C CA . GLU A 1 216 ? 12.627 79.461 38.324 1.00 27.30 216 GLU A CA 1
ATOM 1671 C C . GLU A 1 216 ? 12.081 78.904 39.640 1.00 32.04 216 GLU A C 1
ATOM 1672 O O . GLU A 1 216 ? 12.679 79.066 40.681 1.00 33.87 216 GLU A O 1
ATOM 1678 N N . GLU A 1 217 ? 10.931 78.249 39.575 1.00 29.97 217 GLU A N 1
ATOM 1679 C CA . GLU A 1 217 ? 10.293 77.692 40.757 1.00 28.35 217 GLU A CA 1
ATOM 1680 C C . GLU A 1 217 ? 10.933 76.382 41.187 1.00 31.67 217 GLU A C 1
ATOM 1681 O O . GLU A 1 217 ? 10.881 76.016 42.342 1.00 32.01 217 GLU A O 1
ATOM 1687 N N . LEU A 1 218 ? 11.534 75.671 40.248 1.00 28.26 218 LEU A N 1
ATOM 1688 C CA . LEU A 1 218 ? 12.166 74.410 40.571 1.00 32.55 218 LEU A CA 1
ATOM 1689 C C . LEU A 1 218 ? 13.359 74.611 41.488 1.00 36.43 218 LEU A C 1
ATOM 1690 O O . LEU A 1 218 ? 14.051 75.609 41.392 1.00 34.39 218 LEU A O 1
ATOM 1695 N N . LYS A 1 219 ? 13.592 73.645 42.368 1.00 35.02 219 LYS A N 1
ATOM 1696 C CA . LYS A 1 219 ? 14.719 73.695 43.285 1.00 36.03 219 LYS A CA 1
ATOM 1697 C C . LYS A 1 219 ? 15.794 72.696 42.897 1.00 42.61 219 LYS A C 1
ATOM 1698 O O . LYS A 1 219 ? 16.922 72.799 43.347 1.00 39.05 219 LYS A O 1
ATOM 1704 N N . VAL A 1 220 ? 15.434 71.716 42.077 1.00 33.28 220 VAL A N 1
ATOM 1705 C CA . VAL A 1 220 ? 16.408 70.746 41.601 1.00 33.51 220 VAL A CA 1
ATOM 1706 C C . VAL A 1 220 ? 17.477 71.481 40.805 1.00 36.04 220 VAL A C 1
ATOM 1707 O O . VAL A 1 220 ? 17.186 72.418 40.048 1.00 34.66 220 VAL A O 1
ATOM 1711 N N . LYS A 1 221 ? 18.734 71.084 41.001 1.00 35.99 221 LYS A N 1
ATOM 1712 C CA . LYS A 1 221 ? 19.831 71.814 40.377 1.00 35.49 221 LYS A CA 1
ATOM 1713 C C . LYS A 1 221 ? 19.973 71.470 38.901 1.00 30.55 221 LYS A C 1
ATOM 1714 O O . LYS A 1 221 ? 20.231 72.358 38.081 1.00 32.52 221 LYS A O 1
ATOM 1720 N N . ASP A 1 222 ? 19.807 70.194 38.543 1.00 29.57 222 ASP A N 1
ATOM 1721 C CA . ASP A 1 222 ? 19.938 69.754 37.153 1.00 29.72 222 ASP A CA 1
ATOM 1722 C C . ASP A 1 222 ? 18.623 70.046 36.434 1.00 32.80 222 ASP A C 1
ATOM 1723 O O . ASP A 1 222 ? 17.783 69.172 36.209 1.00 30.74 222 ASP A O 1
ATOM 1728 N N . LYS A 1 223 ? 18.430 71.322 36.102 1.00 29.27 223 LYS A N 1
ATOM 1729 C CA . LYS A 1 223 ? 17.271 71.773 35.346 1.00 26.96 223 LYS A CA 1
ATOM 1730 C C . LYS A 1 223 ? 17.730 72.561 34.127 1.00 31.45 223 LYS A C 1
ATOM 1731 O O . LYS A 1 223 ? 18.727 73.292 34.182 1.00 29.72 223 LYS A O 1
ATOM 1737 N N . THR A 1 224 ? 16.999 72.407 33.025 1.00 24.60 224 THR A N 1
ATOM 1738 C CA . THR A 1 224 ? 17.337 73.025 31.751 1.00 27.39 224 THR A CA 1
ATOM 1739 C C . THR A 1 224 ? 16.059 73.467 31.056 1.00 29.86 224 THR A C 1
ATOM 1740 O O . THR A 1 224 ? 15.059 72.748 31.075 1.00 25.30 224 THR A O 1
ATOM 1744 N N . ILE A 1 225 ? 16.076 74.666 30.473 1.00 26.68 225 ILE A N 1
ATOM 1745 C CA . ILE A 1 225 ? 14.984 75.119 29.622 1.00 22.38 225 ILE A CA 1
ATOM 1746 C C . ILE A 1 225 ? 15.562 75.538 28.277 1.00 28.92 225 ILE A C 1
ATOM 1747 O O . ILE A 1 225 ? 16.561 76.264 28.221 1.00 28.91 225 ILE A O 1
ATOM 1752 N N . MET A 1 226 ? 14.972 75.032 27.198 1.00 26.64 226 MET A N 1
ATOM 1753 C CA . MET A 1 226 ? 15.408 75.329 25.843 1.00 29.21 226 MET A CA 1
ATOM 1754 C C . MET A 1 226 ? 14.278 75.981 25.068 1.00 34.31 226 MET A C 1
ATOM 1755 O O . MET A 1 226 ? 13.181 75.421 24.981 1.00 26.76 226 MET A O 1
ATOM 1760 N N . GLU A 1 227 ? 14.555 77.144 24.486 1.00 28.15 227 GLU A N 1
ATOM 1761 C CA . GLU A 1 227 ? 13.579 77.863 23.686 1.00 29.48 227 GLU A CA 1
ATOM 1762 C C . GLU A 1 227 ? 13.917 77.737 22.207 1.00 30.65 227 GLU A C 1
ATOM 1763 O O . GLU A 1 227 ? 15.087 77.709 21.815 1.00 32.58 227 GLU A O 1
ATOM 1769 N N . PHE A 1 228 ? 12.878 77.681 21.385 1.00 27.08 228 PHE A N 1
ATOM 1770 C CA . PHE A 1 228 ? 13.019 77.542 19.939 1.00 29.91 228 PHE A CA 1
ATOM 1771 C C . PHE A 1 228 ? 12.326 78.743 19.305 1.00 30.93 228 PHE A C 1
ATOM 1772 O O . PHE A 1 228 ? 11.096 78.782 19.195 1.00 30.33 228 PHE A O 1
ATOM 1780 N N . LYS A 1 229 ? 13.131 79.720 18.896 1.00 31.30 229 LYS A N 1
ATOM 1781 C CA . LYS A 1 229 ? 12.617 81.023 18.498 1.00 30.19 229 LYS A CA 1
ATOM 1782 C C . LYS A 1 229 ? 11.697 80.906 17.290 1.00 25.39 229 LYS A C 1
ATOM 1783 O O . LYS A 1 229 ? 12.093 80.393 16.238 1.00 34.19 229 LYS A O 1
ATOM 1789 N N . GLY A 1 230 ? 10.461 81.371 17.451 1.00 30.48 230 GLY A N 1
ATOM 1790 C CA . GLY A 1 230 ? 9.487 81.385 16.388 1.00 32.79 230 GLY A CA 1
ATOM 1791 C C . GLY A 1 230 ? 8.608 80.157 16.290 1.00 35.60 230 GLY A C 1
ATOM 1792 O O . GLY A 1 230 ? 7.573 80.210 15.620 1.00 32.01 230 GLY A O 1
ATOM 1793 N N . ALA A 1 231 ? 8.979 79.056 16.939 1.00 31.68 231 ALA A N 1
ATOM 1794 C CA . ALA A 1 231 ? 8.200 77.834 16.819 1.00 27.64 231 ALA A CA 1
ATOM 1795 C C . ALA A 1 231 ? 6.847 77.983 17.504 1.00 30.14 231 ALA A C 1
ATOM 1796 O O . ALA A 1 231 ? 6.687 78.751 18.456 1.00 27.49 231 ALA A O 1
ATOM 1798 N N . TYR A 1 232 ? 5.867 77.239 16.998 1.00 26.62 232 TYR A N 1
ATOM 1799 C CA . TYR A 1 232 ? 4.528 77.201 17.565 1.00 26.10 232 TYR A CA 1
ATOM 1800 C C . TYR A 1 232 ? 4.474 76.131 18.662 1.00 27.76 232 TYR A C 1
ATOM 1801 O O . TYR A 1 232 ? 5.494 75.775 19.263 1.00 27.52 232 TYR A O 1
ATOM 1810 N N . HIS A 1 233 ? 3.270 75.615 18.934 1.00 29.20 233 HIS A N 1
ATOM 1811 C CA . HIS A 1 233 ? 3.052 74.676 20.034 1.00 25.47 233 HIS A CA 1
ATOM 1812 C C . HIS A 1 233 ? 3.756 73.345 19.793 1.00 29.44 233 HIS A C 1
ATOM 1813 O O . HIS A 1 233 ? 4.343 72.770 20.718 1.00 26.67 233 HIS A O 1
ATOM 1820 N N . GLU A 1 234 ? 3.697 72.833 18.569 1.00 26.10 234 GLU A N 1
ATOM 1821 C CA . GLU A 1 234 ? 4.365 71.582 18.216 1.00 26.67 234 GLU A CA 1
ATOM 1822 C C . GLU A 1 234 ? 5.672 71.922 17.513 1.00 32.86 234 GLU A C 1
ATOM 1823 O O . GLU A 1 234 ? 5.666 72.430 16.387 1.00 30.48 234 GLU A O 1
ATOM 1829 N N . ILE A 1 235 ? 6.790 71.659 18.190 1.00 28.13 235 ILE A N 1
ATOM 1830 C CA . ILE A 1 235 ? 8.102 71.868 17.586 1.00 24.83 235 ILE A CA 1
ATOM 1831 C C . ILE A 1 235 ? 8.540 70.662 16.765 1.00 32.12 235 ILE A C 1
ATOM 1832 O O . ILE A 1 235 ? 9.462 70.795 15.942 1.00 29.16 235 ILE A O 1
ATOM 1837 N N . PHE A 1 236 ? 7.871 69.510 16.928 1.00 29.45 236 PHE A N 1
ATOM 1838 C CA . PHE A 1 236 ? 8.325 68.235 16.362 1.00 31.81 236 PHE A CA 1
ATOM 1839 C C . PHE A 1 236 ? 8.528 68.301 14.857 1.00 35.75 236 PHE A C 1
ATOM 1840 O O . PHE A 1 236 ? 9.468 67.694 14.326 1.00 31.18 236 PHE A O 1
ATOM 1848 N N . GLU A 1 237 ? 7.590 68.943 14.172 1.00 30.51 237 GLU A N 1
ATOM 1849 C CA . GLU A 1 237 ? 7.627 69.056 12.722 1.00 29.05 237 GLU A CA 1
ATOM 1850 C C . GLU A 1 237 ? 7.934 70.459 12.206 1.00 27.40 237 GLU A C 1
ATOM 1851 O O . GLU A 1 237 ? 7.731 70.740 11.030 1.00 36.73 237 GLU A O 1
ATOM 1857 N N . ASP A 1 238 ? 8.408 71.338 13.081 1.00 27.59 238 ASP A N 1
ATOM 1858 C CA . ASP A 1 238 ? 8.720 72.701 12.671 1.00 27.94 238 ASP A CA 1
ATOM 1859 C C . ASP A 1 238 ? 9.804 72.632 11.611 1.00 38.83 238 ASP A C 1
ATOM 1860 O O . ASP A 1 238 ? 10.779 71.901 11.767 1.00 38.50 238 ASP A O 1
ATOM 1865 N N . PRO A 1 239 ? 9.648 73.468 10.548 1.00 43.18 239 PRO A N 1
ATOM 1866 C CA . PRO A 1 239 ? 10.621 73.499 9.445 1.00 43.44 239 PRO A CA 1
ATOM 1867 C C . PRO A 1 239 ? 11.991 73.914 9.895 1.00 38.89 239 PRO A C 1
ATOM 1868 O O . PRO A 1 239 ? 12.983 73.291 9.501 1.00 49.43 239 PRO A O 1
ATOM 1872 N N . GLU A 1 240 ? 12.065 74.891 10.777 1.00 34.77 240 GLU A N 1
ATOM 1873 C CA . GLU A 1 240 ? 13.352 75.389 11.244 1.00 39.33 240 GLU A CA 1
ATOM 1874 C C . GLU A 1 240 ? 13.921 74.526 12.356 1.00 45.39 240 GLU A C 1
ATOM 1875 O O . GLU A 1 240 ? 15.125 74.247 12.371 1.00 40.60 240 GLU A O 1
ATOM 1881 N N . TRP A 1 241 ? 13.071 74.009 13.252 1.00 31.71 241 TRP A N 1
ATOM 1882 C CA . TRP A 1 241 ? 13.560 73.472 14.507 1.00 29.42 241 TRP A CA 1
ATOM 1883 C C . TRP A 1 241 ? 13.288 71.985 14.757 1.00 29.56 241 TRP A C 1
ATOM 1884 O O . TRP A 1 241 ? 13.793 71.450 15.752 1.00 31.50 241 TRP A O 1
ATOM 1895 N N . GLY A 1 242 ? 12.514 71.319 13.902 1.00 26.40 242 GLY A N 1
ATOM 1896 C CA . GLY A 1 242 ? 12.035 69.964 14.207 1.00 30.30 242 GLY A CA 1
ATOM 1897 C C . GLY A 1 242 ? 13.177 69.003 14.442 1.00 32.91 242 GLY A C 1
ATOM 1898 O O . GLY A 1 242 ? 13.175 68.256 15.417 1.00 33.01 242 GLY A O 1
ATOM 1899 N N . GLU A 1 243 ? 14.234 69.106 13.625 1.00 31.76 243 GLU A N 1
ATOM 1900 C CA . GLU A 1 243 ? 15.338 68.163 13.761 1.00 31.50 243 GLU A CA 1
ATOM 1901 C C . GLU A 1 243 ? 16.170 68.461 15.002 1.00 33.21 243 GLU A C 1
ATOM 1902 O O . GLU A 1 243 ? 16.559 67.551 15.749 1.00 33.21 243 GLU A O 1
ATOM 1908 N N . GLU A 1 244 ? 16.424 69.736 15.250 1.00 30.86 244 GLU A N 1
ATOM 1909 C CA . GLU A 1 244 ? 17.159 70.166 16.432 1.00 27.56 244 GLU A CA 1
ATOM 1910 C C . GLU A 1 244 ? 16.424 69.799 17.714 1.00 29.75 244 GLU A C 1
ATOM 1911 O O . GLU A 1 244 ? 17.038 69.428 18.710 1.00 31.19 244 GLU A O 1
ATOM 1917 N N . PHE A 1 245 ? 15.104 69.930 17.677 1.00 29.84 245 PHE A N 1
ATOM 1918 C CA . PHE A 1 245 ? 14.268 69.619 18.824 1.00 29.67 245 PHE A CA 1
ATOM 1919 C C . PHE A 1 245 ? 14.416 68.146 19.179 1.00 26.47 245 PHE A C 1
ATOM 1920 O O . PHE A 1 245 ? 14.576 67.796 20.343 1.00 28.72 245 PHE A O 1
ATOM 1928 N N . HIS A 1 246 ? 14.391 67.288 18.167 1.00 25.10 246 HIS A N 1
ATOM 1929 C CA . HIS A 1 246 ? 14.551 65.858 18.389 1.00 29.36 246 HIS A CA 1
ATOM 1930 C C . HIS A 1 246 ? 15.939 65.536 18.930 1.00 30.36 246 HIS A C 1
ATOM 1931 O O . HIS A 1 246 ? 16.093 64.712 19.827 1.00 29.71 246 HIS A O 1
ATOM 1938 N N . ARG A 1 247 ? 16.946 66.201 18.375 1.00 29.57 247 ARG A N 1
ATOM 1939 C CA . ARG A 1 247 ? 18.329 65.989 18.783 1.00 30.14 247 ARG A CA 1
ATOM 1940 C C . ARG A 1 247 ? 18.592 66.376 20.235 1.00 25.72 247 ARG A C 1
ATOM 1941 O O . ARG A 1 247 ? 19.310 65.679 20.944 1.00 30.58 247 ARG A O 1
ATOM 1949 N N . ALA A 1 248 ? 18.009 67.486 20.675 1.00 26.64 248 ALA A N 1
ATOM 1950 C CA . ALA A 1 248 ? 18.197 67.943 22.046 1.00 23.52 248 ALA A CA 1
ATOM 1951 C C . ALA A 1 248 ? 17.622 66.957 23.037 1.00 29.22 248 ALA A C 1
ATOM 1952 O O . ALA A 1 248 ? 18.188 66.714 24.071 1.00 29.13 248 ALA A O 1
ATOM 1954 N N . ILE A 1 249 ? 16.466 66.414 22.714 1.00 25.95 249 ILE A N 1
ATOM 1955 C CA . ILE A 1 249 ? 15.835 65.458 23.589 1.00 23.56 249 ILE A CA 1
ATOM 1956 C C . ILE A 1 249 ? 16.710 64.220 23.725 1.00 27.59 249 ILE A C 1
ATOM 1957 O O . ILE A 1 249 ? 17.024 63.798 24.814 1.00 27.03 249 ILE A O 1
ATOM 1962 N N . VAL A 1 250 ? 17.118 63.654 22.601 1.00 25.40 250 VAL A N 1
ATOM 1963 C CA . VAL A 1 250 ? 17.946 62.461 22.633 1.00 24.61 250 VAL A CA 1
ATOM 1964 C C . VAL A 1 250 ? 19.259 62.708 23.356 1.00 26.05 250 VAL A C 1
ATOM 1965 O O . VAL A 1 250 ? 19.654 61.938 24.202 1.00 26.81 250 VAL A O 1
ATOM 1969 N N . GLU A 1 251 ? 19.931 63.793 23.017 1.00 24.90 251 GLU A N 1
ATOM 1970 C CA . GLU A 1 251 ? 21.201 64.101 23.667 1.00 26.14 251 GLU A CA 1
ATOM 1971 C C . GLU A 1 251 ? 21.040 64.242 25.174 1.00 29.06 251 GLU A C 1
ATOM 1972 O O . GLU A 1 251 ? 21.875 63.751 25.940 1.00 26.92 251 GLU A O 1
ATOM 1978 N N . TRP A 1 252 ? 19.974 64.916 25.625 1.00 26.91 252 TRP A N 1
ATOM 1979 C CA . TRP A 1 252 ? 19.757 65.069 27.060 1.00 27.17 252 TRP A CA 1
ATOM 1980 C C . TRP A 1 252 ? 19.535 63.716 27.726 1.00 25.74 252 TRP A C 1
ATOM 1981 O O . TRP A 1 252 ? 20.094 63.437 28.795 1.00 25.99 252 TRP A O 1
ATOM 1992 N N . LEU A 1 253 ? 18.732 62.853 27.100 1.00 24.31 253 LEU A N 1
ATOM 1993 C CA . LEU A 1 253 ? 18.476 61.540 27.679 1.00 24.06 253 LEU A CA 1
ATOM 1994 C C . LEU A 1 253 ? 19.743 60.691 27.699 1.00 25.04 253 LEU A C 1
ATOM 1995 O O . LEU A 1 253 ? 20.027 60.016 28.694 1.00 27.13 253 LEU A O 1
ATOM 2000 N N . VAL A 1 254 ? 20.520 60.730 26.615 1.00 29.18 254 VAL A N 1
ATOM 2001 C CA . VAL A 1 254 ? 21.782 59.994 26.564 1.00 31.46 254 VAL A CA 1
ATOM 2002 C C . VAL A 1 254 ? 22.720 60.474 27.668 1.00 31.10 254 VAL A C 1
ATOM 2003 O O . VAL A 1 254 ? 23.320 59.671 28.395 1.00 32.67 254 VAL A O 1
ATOM 2007 N N . SER A 1 255 ? 22.848 61.794 27.826 1.00 31.43 255 SER A N 1
ATOM 2008 C CA A SER A 1 255 ? 23.763 62.319 28.831 0.63 33.58 255 SER A CA 1
ATOM 2009 C CA B SER A 1 255 ? 23.746 62.347 28.833 0.37 33.57 255 SER A CA 1
ATOM 2010 C C . SER A 1 255 ? 23.312 62.007 30.253 1.00 36.14 255 SER A C 1
ATOM 2011 O O . SER A 1 255 ? 24.146 62.006 31.163 1.00 38.01 255 SER A O 1
ATOM 2016 N N . HIS A 1 256 ? 22.009 61.737 30.480 1.00 31.17 256 HIS A N 1
ATOM 2017 C CA . HIS A 1 256 ? 21.521 61.422 31.815 1.00 27.55 256 HIS A CA 1
ATOM 2018 C C . HIS A 1 256 ? 21.353 59.935 32.046 1.00 30.82 256 HIS A C 1
ATOM 2019 O O . HIS A 1 256 ? 20.929 59.522 33.137 1.00 40.47 256 HIS A O 1
ATOM 2026 N N . SER A 1 257 ? 21.676 59.121 31.057 1.00 31.04 257 SER A N 1
ATOM 2027 C CA . SER A 1 257 ? 21.568 57.668 31.197 1.00 32.78 257 SER A CA 1
ATOM 2028 C C . SER A 1 257 ? 22.603 57.173 32.195 1.00 51.88 257 SER A C 1
ATOM 2029 O O . SER A 1 257 ? 23.794 57.261 31.893 1.00 57.02 257 SER A O 1
ATOM 2032 N N . MET B 1 1 ? 43.783 35.132 3.033 1.00 40.82 1 MET B N 1
ATOM 2033 C CA . MET B 1 1 ? 43.228 34.371 1.927 1.00 43.24 1 MET B CA 1
ATOM 2034 C C . MET B 1 1 ? 42.904 35.275 0.751 1.00 44.86 1 MET B C 1
ATOM 2035 O O . MET B 1 1 ? 42.735 36.469 0.919 1.00 42.86 1 MET B O 1
ATOM 2040 N N . GLU B 1 2 ? 42.820 34.689 -0.435 1.00 39.45 2 GLU B N 1
ATOM 2041 C CA . GLU B 1 2 ? 42.500 35.430 -1.637 1.00 40.19 2 GLU B CA 1
ATOM 2042 C C . GLU B 1 2 ? 41.105 36.016 -1.489 1.00 36.20 2 GLU B C 1
ATOM 2043 O O . GLU B 1 2 ? 40.193 35.346 -1.040 1.00 28.06 2 GLU B O 1
ATOM 2049 N N . LEU B 1 3 ? 40.951 37.274 -1.873 1.00 31.46 3 LEU B N 1
ATOM 2050 C CA . LEU B 1 3 ? 39.680 37.958 -1.748 1.00 28.00 3 LEU B CA 1
ATOM 2051 C C . LEU B 1 3 ? 38.953 38.151 -3.053 1.00 28.98 3 LEU B C 1
ATOM 2052 O O . LEU B 1 3 ? 39.488 37.915 -4.118 1.00 32.51 3 LEU B O 1
ATOM 2057 N N . TYR B 1 4 ? 37.715 38.595 -2.952 1.00 25.23 4 TYR B N 1
ATOM 2058 C CA . TYR B 1 4 ? 36.950 38.887 -4.127 1.00 31.12 4 TYR B CA 1
ATOM 2059 C C . TYR B 1 4 ? 37.314 40.301 -4.530 1.00 34.01 4 TYR B C 1
ATOM 2060 O O . TYR B 1 4 ? 37.137 41.222 -3.758 1.00 30.82 4 TYR B O 1
ATOM 2069 N N . ARG B 1 5 ? 37.840 40.454 -5.737 1.00 37.18 5 ARG B N 1
ATOM 2070 C CA . ARG B 1 5 ? 38.237 41.750 -6.263 1.00 27.82 5 ARG B CA 1
ATOM 2071 C C . ARG B 1 5 ? 37.616 41.937 -7.639 1.00 43.78 5 ARG B C 1
ATOM 2072 O O . ARG B 1 5 ? 37.557 40.998 -8.415 1.00 37.37 5 ARG B O 1
ATOM 2080 N N . ALA B 1 6 ? 37.163 43.148 -7.941 1.00 32.09 6 ALA B N 1
ATOM 2081 C CA . ALA B 1 6 ? 36.530 43.418 -9.225 1.00 28.94 6 ALA B CA 1
ATOM 2082 C C . ALA B 1 6 ? 36.850 44.836 -9.677 1.00 41.09 6 ALA B C 1
ATOM 2083 O O . ALA B 1 6 ? 36.816 45.774 -8.875 1.00 36.00 6 ALA B O 1
ATOM 2085 N N . LYS B 1 7 ? 37.146 44.980 -10.966 1.00 43.33 7 LYS B N 1
ATOM 2086 C CA . LYS B 1 7 ? 37.387 46.269 -11.603 1.00 35.23 7 LYS B CA 1
ATOM 2087 C C . LYS B 1 7 ? 36.264 46.586 -12.581 1.00 45.53 7 LYS B C 1
ATOM 2088 O O . LYS B 1 7 ? 35.794 45.704 -13.308 1.00 41.94 7 LYS B O 1
ATOM 2094 N N . PHE B 1 8 ? 35.814 47.843 -12.575 1.00 39.99 8 PHE B N 1
ATOM 2095 C CA . PHE B 1 8 ? 34.712 48.291 -13.418 1.00 37.14 8 PHE B CA 1
ATOM 2096 C C . PHE B 1 8 ? 35.134 49.505 -14.235 1.00 47.64 8 PHE B C 1
ATOM 2097 O O . PHE B 1 8 ? 35.803 50.407 -13.721 1.00 39.48 8 PHE B O 1
ATOM 2105 N N . GLY B 1 9 ? 34.738 49.522 -15.508 1.00 44.30 9 GLY B N 1
ATOM 2106 C CA . GLY B 1 9 ? 34.898 50.698 -16.343 1.00 48.27 9 GLY B CA 1
ATOM 2107 C C . GLY B 1 9 ? 36.305 50.921 -16.869 1.00 46.37 9 GLY B C 1
ATOM 2108 O O . GLY B 1 9 ? 37.220 50.112 -16.698 1.00 45.75 9 GLY B O 1
ATOM 2109 N N . THR B 1 10 ? 36.467 52.078 -17.517 1.00 42.48 10 THR B N 1
ATOM 2110 C CA . THR B 1 10 ? 37.719 52.491 -18.138 1.00 45.79 10 THR B CA 1
ATOM 2111 C C . THR B 1 10 ? 38.278 53.713 -17.427 1.00 43.48 10 THR B C 1
ATOM 2112 O O . THR B 1 10 ? 37.559 54.707 -17.255 1.00 48.04 10 THR B O 1
ATOM 2116 N N . PRO B 1 11 ? 39.544 53.682 -17.009 1.00 36.78 11 PRO B N 1
ATOM 2117 C CA . PRO B 1 11 ? 40.101 54.745 -16.152 1.00 44.42 11 PRO B CA 1
ATOM 2118 C C . PRO B 1 11 ? 40.622 55.949 -16.937 1.00 45.51 11 PRO B C 1
ATOM 2119 O O . PRO B 1 11 ? 41.810 56.290 -16.890 1.00 44.45 11 PRO B O 1
ATOM 2123 N N . GLU B 1 12 ? 39.723 56.612 -17.670 1.00 40.73 12 GLU B N 1
ATOM 2124 C CA . GLU B 1 12 ? 40.136 57.790 -18.429 1.00 46.78 12 GLU B CA 1
ATOM 2125 C C . GLU B 1 12 ? 40.613 58.903 -17.504 1.00 49.06 12 GLU B C 1
ATOM 2126 O O . GLU B 1 12 ? 41.599 59.586 -17.799 1.00 46.28 12 GLU B O 1
ATOM 2132 N N . ARG B 1 13 ? 39.932 59.089 -16.373 1.00 50.13 13 ARG B N 1
ATOM 2133 C CA . ARG B 1 13 ? 40.292 60.099 -15.389 1.00 42.50 13 ARG B CA 1
ATOM 2134 C C . ARG B 1 13 ? 41.093 59.538 -14.222 1.00 52.18 13 ARG B C 1
ATOM 2135 O O . ARG B 1 13 ? 41.412 60.287 -13.294 1.00 46.25 13 ARG B O 1
ATOM 2143 N N . GLY B 1 14 ? 41.417 58.253 -14.241 1.00 41.38 14 GLY B N 1
ATOM 2144 C CA . GLY B 1 14 ? 42.083 57.604 -13.133 1.00 39.63 14 GLY B CA 1
ATOM 2145 C C . GLY B 1 14 ? 41.172 56.592 -12.461 1.00 36.43 14 GLY B C 1
ATOM 2146 O O . GLY B 1 14 ? 40.091 56.256 -12.951 1.00 36.02 14 GLY B O 1
ATOM 2147 N N . TRP B 1 15 ? 41.624 56.119 -11.304 1.00 33.98 15 TRP B N 1
ATOM 2148 C CA . TRP B 1 15 ? 40.955 55.058 -10.565 1.00 33.71 15 TRP B CA 1
ATOM 2149 C C . TRP B 1 15 ? 40.379 55.575 -9.253 1.00 33.84 15 TRP B C 1
ATOM 2150 O O . TRP B 1 15 ? 40.942 56.470 -8.615 1.00 32.07 15 TRP B O 1
ATOM 2161 N N . VAL B 1 16 ? 39.245 54.993 -8.863 1.00 31.02 16 VAL B N 1
ATOM 2162 C CA . VAL B 1 16 ? 38.657 55.157 -7.537 1.00 26.54 16 VAL B CA 1
ATOM 2163 C C . VAL B 1 16 ? 38.598 53.783 -6.890 1.00 31.87 16 VAL B C 1
ATOM 2164 O O . VAL B 1 16 ? 37.985 52.863 -7.441 1.00 31.70 16 VAL B O 1
ATOM 2168 N N . VAL B 1 17 ? 39.219 53.646 -5.723 1.00 25.80 17 VAL B N 1
ATOM 2169 C CA . VAL B 1 17 ? 39.147 52.411 -4.946 1.00 30.71 17 VAL B CA 1
ATOM 2170 C C . VAL B 1 17 ? 37.975 52.520 -3.979 1.00 33.48 17 VAL B C 1
ATOM 2171 O O . VAL B 1 17 ? 37.906 53.457 -3.177 1.00 27.69 17 VAL B O 1
ATOM 2175 N N . LEU B 1 18 ? 37.062 51.554 -4.042 1.00 28.66 18 LEU B N 1
ATOM 2176 C CA . LEU B 1 18 ? 35.855 51.547 -3.226 1.00 28.28 18 LEU B CA 1
ATOM 2177 C C . LEU B 1 18 ? 36.076 50.670 -2.001 1.00 32.45 18 LEU B C 1
ATOM 2178 O O . LEU B 1 18 ? 36.539 49.534 -2.125 1.00 27.62 18 LEU B O 1
ATOM 2183 N N . VAL B 1 19 ? 35.747 51.197 -0.821 1.00 26.67 19 VAL B N 1
ATOM 2184 C CA . VAL B 1 19 ? 36.007 50.524 0.454 1.00 24.22 19 VAL B CA 1
ATOM 2185 C C . VAL B 1 19 ? 34.702 50.534 1.241 1.00 28.03 19 VAL B C 1
ATOM 2186 O O . VAL B 1 19 ? 34.313 51.571 1.789 1.00 22.96 19 VAL B O 1
ATOM 2190 N N . HIS B 1 20 ? 34.026 49.386 1.312 1.00 27.60 20 HIS B N 1
ATOM 2191 C CA . HIS B 1 20 ? 32.715 49.313 1.943 1.00 25.36 20 HIS B CA 1
ATOM 2192 C C . HIS B 1 20 ? 32.838 49.229 3.467 1.00 24.35 20 HIS B C 1
ATOM 2193 O O . HIS B 1 20 ? 33.933 49.154 4.033 1.00 23.79 20 HIS B O 1
ATOM 2200 N N . GLY B 1 21 ? 31.686 49.228 4.143 1.00 23.06 21 GLY B N 1
ATOM 2201 C CA . GLY B 1 21 ? 31.633 49.299 5.586 1.00 27.30 21 GLY B CA 1
ATOM 2202 C C . GLY B 1 21 ? 31.320 47.964 6.240 1.00 24.88 21 GLY B C 1
ATOM 2203 O O . GLY B 1 21 ? 31.281 46.910 5.602 1.00 25.18 21 GLY B O 1
ATOM 2204 N N . LEU B 1 22 ? 31.081 48.027 7.548 1.00 20.05 22 LEU B N 1
ATOM 2205 C CA . LEU B 1 22 ? 30.906 46.812 8.336 1.00 21.89 22 LEU B CA 1
ATOM 2206 C C . LEU B 1 22 ? 29.620 46.093 7.945 1.00 27.08 22 LEU B C 1
ATOM 2207 O O . LEU B 1 22 ? 28.551 46.703 7.855 1.00 25.28 22 LEU B O 1
ATOM 2212 N N . GLY B 1 23 ? 29.728 44.790 7.699 1.00 21.43 23 GLY B N 1
ATOM 2213 C CA . GLY B 1 23 ? 28.565 43.966 7.449 1.00 25.30 23 GLY B CA 1
ATOM 2214 C C . GLY B 1 23 ? 27.998 44.046 6.051 1.00 27.58 23 GLY B C 1
ATOM 2215 O O . GLY B 1 23 ? 27.067 43.295 5.738 1.00 27.39 23 GLY B O 1
ATOM 2216 N N . GLU B 1 24 ? 28.509 44.933 5.198 1.00 24.41 24 GLU B N 1
ATOM 2217 C CA . GLU B 1 24 ? 28.005 45.039 3.842 1.00 25.71 24 GLU B CA 1
ATOM 2218 C C . GLU B 1 24 ? 29.053 44.501 2.861 1.00 28.76 24 GLU B C 1
ATOM 2219 O O . GLU B 1 24 ? 29.905 43.678 3.232 1.00 28.34 24 GLU B O 1
ATOM 2225 N N . HIS B 1 25 ? 28.996 44.968 1.616 1.00 19.94 25 HIS B N 1
ATOM 2226 C CA . HIS B 1 25 ? 29.836 44.430 0.555 1.00 24.13 25 HIS B CA 1
ATOM 2227 C C . HIS B 1 25 ? 29.815 45.412 -0.606 1.00 27.39 25 HIS B C 1
ATOM 2228 O O . HIS B 1 25 ? 28.987 46.327 -0.654 1.00 28.88 25 HIS B O 1
ATOM 2235 N N . SER B 1 26 ? 30.726 45.204 -1.553 1.00 24.65 26 SER B N 1
ATOM 2236 C CA . SER B 1 26 ? 30.883 46.172 -2.634 1.00 27.66 26 SER B CA 1
ATOM 2237 C C . SER B 1 26 ? 29.726 46.142 -3.625 1.00 34.98 26 SER B C 1
ATOM 2238 O O . SER B 1 26 ? 29.600 47.071 -4.427 1.00 30.64 26 SER B O 1
ATOM 2241 N N . GLY B 1 27 ? 28.892 45.101 -3.596 1.00 30.94 27 GLY B N 1
ATOM 2242 C CA . GLY B 1 27 ? 27.779 44.991 -4.522 1.00 30.40 27 GLY B CA 1
ATOM 2243 C C . GLY B 1 27 ? 26.655 45.980 -4.301 1.00 36.44 27 GLY B C 1
ATOM 2244 O O . GLY B 1 27 ? 25.787 46.099 -5.174 1.00 38.70 27 GLY B O 1
ATOM 2245 N N . ARG B 1 28 ? 26.647 46.678 -3.175 1.00 30.57 28 ARG B N 1
ATOM 2246 C CA . ARG B 1 28 ? 25.584 47.634 -2.908 1.00 33.08 28 ARG B CA 1
ATOM 2247 C C . ARG B 1 28 ? 25.829 48.991 -3.550 1.00 33.43 28 ARG B C 1
ATOM 2248 O O . ARG B 1 28 ? 24.994 49.867 -3.460 1.00 34.50 28 ARG B O 1
ATOM 2256 N N . TYR B 1 29 ? 26.978 49.152 -4.191 1.00 30.03 29 TYR B N 1
ATOM 2257 C CA . TYR B 1 29 ? 27.364 50.426 -4.780 1.00 32.54 29 TYR B CA 1
ATOM 2258 C C . TYR B 1 29 ? 27.226 50.558 -6.292 1.00 35.84 29 TYR B C 1
ATOM 2259 O O . TYR B 1 29 ? 27.898 51.365 -6.902 1.00 33.55 29 TYR B O 1
ATOM 2268 N N . GLY B 1 30 ? 26.338 49.779 -6.884 1.00 34.64 30 GLY B N 1
ATOM 2269 C CA . GLY B 1 30 ? 26.127 49.823 -8.318 1.00 33.41 30 GLY B CA 1
ATOM 2270 C C . GLY B 1 30 ? 25.862 51.206 -8.871 1.00 34.57 30 GLY B C 1
ATOM 2271 O O . GLY B 1 30 ? 26.478 51.615 -9.835 1.00 39.33 30 GLY B O 1
ATOM 2272 N N . LYS B 1 31 ? 24.948 51.934 -8.253 1.00 27.68 31 LYS B N 1
ATOM 2273 C CA . LYS B 1 31 ? 24.622 53.269 -8.720 1.00 36.36 31 LYS B CA 1
ATOM 2274 C C . LYS B 1 31 ? 25.839 54.181 -8.787 1.00 38.68 31 LYS B C 1
ATOM 2275 O O . LYS B 1 31 ? 26.065 54.833 -9.789 1.00 37.85 31 LYS B O 1
ATOM 2281 N N . LEU B 1 32 ? 26.621 54.216 -7.716 1.00 30.06 32 LEU B N 1
ATOM 2282 C CA . LEU B 1 32 ? 27.806 55.055 -7.676 1.00 34.10 32 LEU B CA 1
ATOM 2283 C C . LEU B 1 32 ? 28.817 54.609 -8.706 1.00 31.36 32 LEU B C 1
ATOM 2284 O O . LEU B 1 32 ? 29.369 55.417 -9.427 1.00 33.41 32 LEU B O 1
ATOM 2289 N N . ILE B 1 33 ? 29.053 53.308 -8.772 1.00 32.14 33 ILE B N 1
ATOM 2290 C CA . ILE B 1 33 ? 30.002 52.756 -9.722 1.00 31.39 33 ILE B CA 1
ATOM 2291 C C . ILE B 1 33 ? 29.635 53.144 -11.155 1.00 30.11 33 ILE B C 1
ATOM 2292 O O . ILE B 1 33 ? 30.482 53.542 -11.923 1.00 31.94 33 ILE B O 1
ATOM 2297 N N . GLU B 1 34 ? 28.363 53.022 -11.500 1.00 35.06 34 GLU B N 1
ATOM 2298 C CA . GLU B 1 34 ? 27.888 53.396 -12.821 1.00 32.79 34 GLU B CA 1
ATOM 2299 C C . GLU B 1 34 ? 28.240 54.848 -13.077 1.00 40.82 34 GLU B C 1
ATOM 2300 O O . GLU B 1 34 ? 28.864 55.177 -14.068 1.00 42.75 34 GLU B O 1
ATOM 2306 N N . LEU B 1 35 ? 27.827 55.713 -12.159 1.00 36.22 35 LEU B N 1
ATOM 2307 C CA . LEU B 1 35 ? 28.075 57.145 -12.269 1.00 35.37 35 LEU B CA 1
ATOM 2308 C C . LEU B 1 35 ? 29.536 57.473 -12.466 1.00 37.89 35 LEU B C 1
ATOM 2309 O O . LEU B 1 35 ? 29.880 58.286 -13.307 1.00 38.23 35 LEU B O 1
ATOM 2314 N N . LEU B 1 36 ? 30.394 56.841 -11.681 1.00 31.57 36 LEU B N 1
ATOM 2315 C CA . LEU B 1 36 ? 31.819 57.073 -11.786 1.00 28.25 36 LEU B CA 1
ATOM 2316 C C . LEU B 1 36 ? 32.340 56.583 -13.124 1.00 39.82 36 LEU B C 1
ATOM 2317 O O . LEU B 1 36 ? 33.196 57.211 -13.720 1.00 33.50 36 LEU B O 1
ATOM 2322 N N . ASN B 1 37 ? 31.818 55.454 -13.586 1.00 31.66 37 ASN B N 1
ATOM 2323 C CA . ASN B 1 37 ? 32.225 54.892 -14.869 1.00 41.02 37 ASN B CA 1
ATOM 2324 C C . ASN B 1 37 ? 31.817 55.851 -15.973 1.00 36.56 37 ASN B C 1
ATOM 2325 O O . ASN B 1 37 ? 32.580 56.114 -16.887 1.00 47.08 37 ASN B O 1
ATOM 2330 N N . GLY B 1 38 ? 30.612 56.392 -15.859 1.00 38.88 38 GLY B N 1
ATOM 2331 C CA . GLY B 1 38 ? 30.096 57.362 -16.804 1.00 49.55 38 GLY B CA 1
ATOM 2332 C C . GLY B 1 38 ? 30.879 58.665 -16.815 1.00 39.83 38 GLY B C 1
ATOM 2333 O O . GLY B 1 38 ? 30.982 59.313 -17.844 1.00 42.18 38 GLY B O 1
ATOM 2334 N N . ALA B 1 39 ? 31.442 59.044 -15.669 1.00 41.01 39 ALA B N 1
ATOM 2335 C CA . ALA B 1 39 ? 32.244 60.252 -15.545 1.00 45.79 39 ALA B CA 1
ATOM 2336 C C . ALA B 1 39 ? 33.685 60.074 -16.012 1.00 43.92 39 ALA B C 1
ATOM 2337 O O . ALA B 1 39 ? 34.438 61.026 -16.034 1.00 50.77 39 ALA B O 1
ATOM 2339 N N . GLY B 1 40 ? 34.051 58.856 -16.379 1.00 36.18 40 GLY B N 1
ATOM 2340 C CA . GLY B 1 40 ? 35.385 58.594 -16.872 1.00 37.56 40 GLY B CA 1
ATOM 2341 C C . GLY B 1 40 ? 36.346 57.954 -15.902 1.00 39.89 40 GLY B C 1
ATOM 2342 O O . GLY B 1 40 ? 37.548 57.947 -16.115 1.00 38.49 40 GLY B O 1
ATOM 2343 N N . PHE B 1 41 ? 35.810 57.400 -14.827 1.00 44.83 41 PHE B N 1
ATOM 2344 C CA . PHE B 1 41 ? 36.655 56.767 -13.842 1.00 33.70 41 PHE B CA 1
ATOM 2345 C C . PHE B 1 41 ? 36.517 55.266 -13.872 1.00 30.48 41 PHE B C 1
ATOM 2346 O O . PHE B 1 41 ? 35.478 54.729 -14.197 1.00 35.51 41 PHE B O 1
ATOM 2354 N N . GLY B 1 42 ? 37.606 54.606 -13.539 1.00 32.55 42 GLY B N 1
ATOM 2355 C CA . GLY B 1 42 ? 37.610 53.172 -13.388 1.00 40.91 42 GLY B CA 1
ATOM 2356 C C . GLY B 1 42 ? 37.434 52.924 -11.894 1.00 43.82 42 GLY B C 1
ATOM 2357 O O . GLY B 1 42 ? 37.977 53.650 -11.062 1.00 36.17 42 GLY B O 1
ATOM 2358 N N . VAL B 1 43 ? 36.669 51.908 -11.534 1.00 34.73 43 VAL B N 1
ATOM 2359 C CA . VAL B 1 43 ? 36.460 51.622 -10.126 1.00 32.49 43 VAL B CA 1
ATOM 2360 C C . VAL B 1 43 ? 37.015 50.269 -9.728 1.00 38.87 43 VAL B C 1
ATOM 2361 O O . VAL B 1 43 ? 36.722 49.279 -10.368 1.00 36.44 43 VAL B O 1
ATOM 2365 N N . TYR B 1 44 ? 37.834 50.246 -8.683 1.00 32.68 44 TYR B N 1
ATOM 2366 C CA . TYR B 1 44 ? 38.397 49.006 -8.161 1.00 35.31 44 TYR B CA 1
ATOM 2367 C C . TYR B 1 44 ? 37.697 48.671 -6.860 1.00 32.65 44 TYR B C 1
ATOM 2368 O O . TYR B 1 44 ? 37.861 49.369 -5.879 1.00 30.37 44 TYR B O 1
ATOM 2377 N N . ALA B 1 45 ? 36.918 47.601 -6.866 1.00 30.41 45 ALA B N 1
ATOM 2378 C CA . ALA B 1 45 ? 36.189 47.185 -5.687 1.00 27.36 45 ALA B CA 1
ATOM 2379 C C . ALA B 1 45 ? 36.695 45.874 -5.126 1.00 31.59 45 ALA B C 1
ATOM 2380 O O . ALA B 1 45 ? 37.353 45.110 -5.805 1.00 31.83 45 ALA B O 1
ATOM 2382 N N . PHE B 1 46 ? 36.366 45.628 -3.870 1.00 29.42 46 PHE B N 1
ATOM 2383 C CA . PHE B 1 46 ? 36.729 44.396 -3.201 1.00 29.68 46 PHE B CA 1
ATOM 2384 C C . PHE B 1 46 ? 35.863 44.195 -1.982 1.00 32.68 46 PHE B C 1
ATOM 2385 O O . PHE B 1 46 ? 35.330 45.136 -1.429 1.00 27.28 46 PHE B O 1
ATOM 2393 N N . ASP B 1 47 ? 35.680 42.944 -1.599 1.00 28.30 47 ASP B N 1
ATOM 2394 C CA . ASP B 1 47 ? 34.952 42.658 -0.375 1.00 26.32 47 ASP B CA 1
ATOM 2395 C C . ASP B 1 47 ? 35.961 42.348 0.721 1.00 31.32 47 ASP B C 1
ATOM 2396 O O . ASP B 1 47 ? 36.881 41.551 0.515 1.00 29.49 47 ASP B O 1
ATOM 2401 N N . TRP B 1 48 ? 35.817 43.023 1.864 1.00 23.67 48 TRP B N 1
ATOM 2402 C CA . TRP B 1 48 ? 36.682 42.808 3.016 1.00 23.26 48 TRP B CA 1
ATOM 2403 C C . TRP B 1 48 ? 36.711 41.339 3.397 1.00 22.37 48 TRP B C 1
ATOM 2404 O O . TRP B 1 48 ? 35.742 40.618 3.130 1.00 25.16 48 TRP B O 1
ATOM 2415 N N . PRO B 1 49 ? 37.778 40.874 4.040 1.00 25.27 49 PRO B N 1
ATOM 2416 C CA . PRO B 1 49 ? 37.733 39.557 4.685 1.00 27.05 49 PRO B CA 1
ATOM 2417 C C . PRO B 1 49 ? 36.524 39.459 5.604 1.00 26.10 49 PRO B C 1
ATOM 2418 O O . PRO B 1 49 ? 36.167 40.415 6.297 1.00 26.38 49 PRO B O 1
ATOM 2422 N N . GLY B 1 50 ? 35.874 38.297 5.597 1.00 24.75 50 GLY B N 1
ATOM 2423 C CA . GLY B 1 50 ? 34.696 38.139 6.422 1.00 22.57 50 GLY B CA 1
ATOM 2424 C C . GLY B 1 50 ? 33.483 38.897 5.942 1.00 25.81 50 GLY B C 1
ATOM 2425 O O . GLY B 1 50 ? 32.532 39.077 6.708 1.00 23.08 50 GLY B O 1
ATOM 2426 N N . HIS B 1 51 ? 33.468 39.317 4.680 1.00 25.42 51 HIS B N 1
ATOM 2427 C CA . HIS B 1 51 ? 32.370 40.101 4.142 1.00 22.56 51 HIS B CA 1
ATOM 2428 C C . HIS B 1 51 ? 32.070 39.666 2.716 1.00 21.26 51 HIS B C 1
ATOM 2429 O O . HIS B 1 51 ? 32.962 39.222 1.988 1.00 25.90 51 HIS B O 1
ATOM 2436 N N . GLY B 1 52 ? 30.802 39.805 2.336 1.00 24.06 52 GLY B N 1
ATOM 2437 C CA . GLY B 1 52 ? 30.404 39.647 0.947 1.00 27.91 52 GLY B CA 1
ATOM 2438 C C . GLY B 1 52 ? 30.863 38.328 0.362 1.00 23.87 52 GLY B C 1
ATOM 2439 O O . GLY B 1 52 ? 30.716 37.261 0.976 1.00 28.38 52 GLY B O 1
ATOM 2440 N N . LYS B 1 53 ? 31.460 38.402 -0.824 1.00 25.86 53 LYS B N 1
ATOM 2441 C CA . LYS B 1 53 ? 31.916 37.225 -1.555 1.00 25.75 53 LYS B CA 1
ATOM 2442 C C . LYS B 1 53 ? 33.316 36.776 -1.165 1.00 30.57 53 LYS B C 1
ATOM 2443 O O . LYS B 1 53 ? 33.800 35.771 -1.700 1.00 31.77 53 LYS B O 1
ATOM 2449 N N . SER B 1 54 ? 33.972 37.476 -0.252 1.00 23.27 54 SER B N 1
ATOM 2450 C CA . SER B 1 54 ? 35.292 37.076 0.199 1.00 28.41 54 SER B CA 1
ATOM 2451 C C . SER B 1 54 ? 35.185 35.976 1.252 1.00 24.13 54 SER B C 1
ATOM 2452 O O . SER B 1 54 ? 34.137 35.802 1.874 1.00 27.10 54 SER B O 1
ATOM 2455 N N . PRO B 1 55 ? 36.242 35.195 1.448 1.00 28.58 55 PRO B N 1
ATOM 2456 C CA . PRO B 1 55 ? 36.196 34.124 2.449 1.00 27.26 55 PRO B CA 1
ATOM 2457 C C . PRO B 1 55 ? 36.362 34.664 3.868 1.00 34.23 55 PRO B C 1
ATOM 2458 O O . PRO B 1 55 ? 36.599 35.855 4.095 1.00 29.42 55 PRO B O 1
ATOM 2462 N N . GLY B 1 56 ? 36.220 33.760 4.826 1.00 31.36 56 GLY B N 1
ATOM 2463 C CA . GLY B 1 56 ? 36.513 34.042 6.218 1.00 28.28 56 GLY B CA 1
ATOM 2464 C C . GLY B 1 56 ? 35.265 34.121 7.086 1.00 29.32 56 GLY B C 1
ATOM 2465 O O . GLY B 1 56 ? 34.172 34.484 6.628 1.00 25.73 56 GLY B O 1
ATOM 2466 N N . LYS B 1 57 ? 35.438 33.786 8.368 1.00 28.03 57 LYS B N 1
ATOM 2467 C CA . LYS B 1 57 ? 34.379 33.951 9.356 1.00 24.17 57 LYS B CA 1
ATOM 2468 C C . LYS B 1 57 ? 33.794 35.356 9.274 1.00 24.26 57 LYS B C 1
ATOM 2469 O O . LYS B 1 57 ? 34.531 36.340 9.183 1.00 25.15 57 LYS B O 1
ATOM 2475 N N . ARG B 1 58 ? 32.468 35.442 9.293 1.00 21.92 58 ARG B N 1
ATOM 2476 C CA . ARG B 1 58 ? 31.816 36.728 9.057 1.00 24.06 58 ARG B CA 1
ATOM 2477 C C . ARG B 1 58 ? 32.229 37.758 10.105 1.00 23.75 58 ARG B C 1
ATOM 2478 O O . ARG B 1 58 ? 32.184 37.495 11.309 1.00 26.78 58 ARG B O 1
ATOM 2486 N N . GLY B 1 59 ? 32.645 38.930 9.636 1.00 23.66 59 GLY B N 1
ATOM 2487 C CA . GLY B 1 59 ? 32.959 40.034 10.520 1.00 23.97 59 GLY B CA 1
ATOM 2488 C C . GLY B 1 59 ? 34.308 39.981 11.196 1.00 24.67 59 GLY B C 1
ATOM 2489 O O . GLY B 1 59 ? 34.565 40.798 12.088 1.00 24.10 59 GLY B O 1
ATOM 2490 N N . HIS B 1 60 ? 35.180 39.061 10.805 1.00 24.19 60 HIS B N 1
ATOM 2491 C CA . HIS B 1 60 ? 36.488 38.895 11.434 1.00 25.56 60 HIS B CA 1
ATOM 2492 C C . HIS B 1 60 ? 37.560 39.461 10.508 1.00 29.67 60 HIS B C 1
ATOM 2493 O O . HIS B 1 60 ? 37.935 38.830 9.518 1.00 27.73 60 HIS B O 1
ATOM 2500 N N . THR B 1 61 ? 38.053 40.640 10.846 1.00 26.49 61 THR B N 1
ATOM 2501 C CA . THR B 1 61 ? 39.080 41.330 10.078 1.00 24.28 61 THR B CA 1
ATOM 2502 C C . THR B 1 61 ? 39.565 42.564 10.868 1.00 29.82 61 THR B C 1
ATOM 2503 O O . THR B 1 61 ? 39.381 42.632 12.070 1.00 27.67 61 THR B O 1
ATOM 2507 N N . SER B 1 62 ? 40.193 43.526 10.202 1.00 29.70 62 SER B N 1
ATOM 2508 C CA . SER B 1 62 ? 40.669 44.714 10.906 1.00 27.51 62 SER B CA 1
ATOM 2509 C C . SER B 1 62 ? 40.907 45.829 9.903 1.00 22.96 62 SER B C 1
ATOM 2510 O O . SER B 1 62 ? 41.066 45.586 8.704 1.00 25.52 62 SER B O 1
ATOM 2513 N N . VAL B 1 63 ? 40.935 47.065 10.414 1.00 22.63 63 VAL B N 1
ATOM 2514 C CA . VAL B 1 63 ? 41.260 48.203 9.562 1.00 23.76 63 VAL B CA 1
ATOM 2515 C C . VAL B 1 63 ? 42.654 48.033 8.975 1.00 26.92 63 VAL B C 1
ATOM 2516 O O . VAL B 1 63 ? 42.901 48.362 7.809 1.00 26.71 63 VAL B O 1
ATOM 2520 N N . GLU B 1 64 ? 43.582 47.499 9.774 1.00 32.87 64 GLU B N 1
ATOM 2521 C CA . GLU B 1 64 ? 44.940 47.272 9.289 1.00 31.78 64 GLU B CA 1
ATOM 2522 C C . GLU B 1 64 ? 44.958 46.284 8.129 1.00 31.46 64 GLU B C 1
ATOM 2523 O O . GLU B 1 64 ? 45.702 46.471 7.158 1.00 30.29 64 GLU B O 1
ATOM 2529 N N . GLU B 1 65 ? 44.135 45.235 8.203 1.00 28.27 65 GLU B N 1
ATOM 2530 C CA . GLU B 1 65 ? 44.047 44.285 7.097 1.00 28.96 65 GLU B CA 1
ATOM 2531 C C . GLU B 1 65 ? 43.579 44.973 5.827 1.00 29.71 65 GLU B C 1
ATOM 2532 O O . GLU B 1 65 ? 44.129 44.736 4.746 1.00 26.94 65 GLU B O 1
ATOM 2538 N N . ALA B 1 66 ? 42.564 45.837 5.943 1.00 26.59 66 ALA B N 1
ATOM 2539 C CA . ALA B 1 66 ? 42.030 46.526 4.773 1.00 25.70 66 ALA B CA 1
ATOM 2540 C C . ALA B 1 66 ? 43.050 47.473 4.163 1.00 24.22 66 ALA B C 1
ATOM 2541 O O . ALA B 1 66 ? 43.109 47.620 2.936 1.00 30.46 66 ALA B O 1
ATOM 2543 N N . MET B 1 67 ? 43.840 48.150 4.998 1.00 24.95 67 MET B N 1
ATOM 2544 C CA . MET B 1 67 ? 44.829 49.074 4.453 1.00 23.98 67 MET B CA 1
ATOM 2545 C C . MET B 1 67 ? 45.925 48.328 3.697 1.00 29.27 67 MET B C 1
ATOM 2546 O O . MET B 1 67 ? 46.399 48.807 2.663 1.00 30.21 67 MET B O 1
ATOM 2551 N N . LYS B 1 68 ? 46.317 47.142 4.176 1.00 29.32 68 LYS B N 1
ATOM 2552 C CA . LYS B 1 68 ? 47.265 46.331 3.416 1.00 25.93 68 LYS B CA 1
ATOM 2553 C C . LYS B 1 68 ? 46.650 45.844 2.109 1.00 30.49 68 LYS B C 1
ATOM 2554 O O . LYS B 1 68 ? 47.361 45.673 1.112 1.00 30.82 68 LYS B O 1
ATOM 2560 N N . ILE B 1 69 ? 45.341 45.594 2.099 1.00 30.17 69 ILE B N 1
ATOM 2561 C CA . ILE B 1 69 ? 44.657 45.258 0.856 1.00 30.71 69 ILE B CA 1
ATOM 2562 C C . ILE B 1 69 ? 44.703 46.438 -0.111 1.00 33.70 69 ILE B C 1
ATOM 2563 O O . ILE B 1 69 ? 44.937 46.266 -1.314 1.00 30.64 69 ILE B O 1
ATOM 2568 N N . ILE B 1 70 ? 44.478 47.657 0.396 1.00 29.22 70 ILE B N 1
ATOM 2569 C CA . ILE B 1 70 ? 44.576 48.836 -0.460 1.00 26.76 70 ILE B CA 1
ATOM 2570 C C . ILE B 1 70 ? 45.998 48.995 -0.990 1.00 28.49 70 ILE B C 1
ATOM 2571 O O . ILE B 1 70 ? 46.200 49.359 -2.154 1.00 31.03 70 ILE B O 1
ATOM 2576 N N . ASP B 1 71 ? 47.001 48.735 -0.142 1.00 27.28 71 ASP B N 1
ATOM 2577 C CA . ASP B 1 71 ? 48.385 48.701 -0.612 1.00 26.45 71 ASP B CA 1
ATOM 2578 C C . ASP B 1 71 ? 48.506 47.835 -1.859 1.00 33.80 71 ASP B C 1
ATOM 2579 O O . ASP B 1 71 ? 49.064 48.256 -2.878 1.00 34.14 71 ASP B O 1
ATOM 2584 N N . SER B 1 72 ? 47.974 46.614 -1.791 1.00 32.54 72 SER B N 1
ATOM 2585 C CA . SER B 1 72 ? 48.107 45.685 -2.907 1.00 37.23 72 SER B CA 1
ATOM 2586 C C . SER B 1 72 ? 47.373 46.184 -4.143 1.00 41.44 72 SER B C 1
ATOM 2587 O O . SER B 1 72 ? 47.822 45.946 -5.271 1.00 34.03 72 SER B O 1
ATOM 2590 N N . ILE B 1 73 ? 46.248 46.877 -3.949 1.00 32.78 73 ILE B N 1
ATOM 2591 C CA . ILE B 1 73 ? 45.477 47.382 -5.081 1.00 32.72 73 ILE B CA 1
ATOM 2592 C C . ILE B 1 73 ? 46.229 48.498 -5.793 1.00 36.67 73 ILE B C 1
ATOM 2593 O O . ILE B 1 73 ? 46.283 48.536 -7.029 1.00 39.38 73 ILE B O 1
ATOM 2598 N N . ILE B 1 74 ? 46.827 49.418 -5.034 1.00 35.69 74 ILE B N 1
ATOM 2599 C CA . ILE B 1 74 ? 47.558 50.517 -5.658 1.00 36.24 74 ILE B CA 1
ATOM 2600 C C . ILE B 1 74 ? 48.775 49.989 -6.403 1.00 42.22 74 ILE B C 1
ATOM 2601 O O . ILE B 1 74 ? 49.112 50.475 -7.489 1.00 43.24 74 ILE B O 1
ATOM 2606 N N . GLU B 1 75 ? 49.447 48.982 -5.843 1.00 42.55 75 GLU B N 1
ATOM 2607 C CA . GLU B 1 75 ? 50.583 48.388 -6.538 1.00 45.14 75 GLU B CA 1
ATOM 2608 C C . GLU B 1 75 ? 50.134 47.696 -7.821 1.00 46.25 75 GLU B C 1
ATOM 2609 O O . GLU B 1 75 ? 50.824 47.771 -8.845 1.00 50.49 75 GLU B O 1
ATOM 2615 N N . GLU B 1 76 ? 48.980 47.029 -7.789 1.00 42.37 76 GLU B N 1
ATOM 2616 C CA . GLU B 1 76 ? 48.444 46.439 -9.011 1.00 45.83 76 GLU B CA 1
ATOM 2617 C C . GLU B 1 76 ? 48.104 47.518 -10.032 1.00 52.56 76 GLU B C 1
ATOM 2618 O O . GLU B 1 76 ? 48.367 47.358 -11.229 1.00 52.93 76 GLU B O 1
ATOM 2624 N N . LEU B 1 77 ? 47.529 48.633 -9.576 1.00 46.95 77 LEU B N 1
ATOM 2625 C CA . LEU B 1 77 ? 47.149 49.686 -10.509 1.00 35.56 77 LEU B CA 1
ATOM 2626 C C . LEU B 1 77 ? 48.366 50.425 -11.050 1.00 42.70 77 LEU B C 1
ATOM 2627 O O . LEU B 1 77 ? 48.341 50.905 -12.189 1.00 48.07 77 LEU B O 1
ATOM 2632 N N . GLY B 1 78 ? 49.430 50.532 -10.258 1.00 37.53 78 GLY B N 1
ATOM 2633 C CA . GLY B 1 78 ? 50.617 51.233 -10.700 1.00 41.11 78 GLY B CA 1
ATOM 2634 C C . GLY B 1 78 ? 50.475 52.734 -10.791 1.00 47.79 78 GLY B C 1
ATOM 2635 O O . GLY B 1 78 ? 51.293 53.383 -11.447 1.00 47.48 78 GLY B O 1
ATOM 2636 N N . GLU B 1 79 ? 49.463 53.309 -10.142 1.00 37.17 79 GLU B N 1
ATOM 2637 C CA . GLU B 1 79 ? 49.261 54.752 -10.138 1.00 43.37 79 GLU B CA 1
ATOM 2638 C C . GLU B 1 79 ? 48.470 55.119 -8.890 1.00 42.14 79 GLU B C 1
ATOM 2639 O O . GLU B 1 79 ? 47.907 54.257 -8.215 1.00 42.59 79 GLU B O 1
ATOM 2645 N N . LYS B 1 80 ? 48.436 56.412 -8.594 1.00 41.37 80 LYS B N 1
ATOM 2646 C CA . LYS B 1 80 ? 47.732 56.889 -7.407 1.00 34.30 80 LYS B CA 1
ATOM 2647 C C . LYS B 1 80 ? 46.234 56.951 -7.682 1.00 38.85 80 LYS B C 1
ATOM 2648 O O . LYS B 1 80 ? 45.817 57.560 -8.673 1.00 36.95 80 LYS B O 1
ATOM 2654 N N . PRO B 1 81 ? 45.401 56.324 -6.852 1.00 30.74 81 PRO B N 1
ATOM 2655 C CA . PRO B 1 81 ? 43.956 56.402 -7.071 1.00 31.14 81 PRO B CA 1
ATOM 2656 C C . PRO B 1 81 ? 43.299 57.388 -6.122 1.00 29.00 81 PRO B C 1
ATOM 2657 O O . PRO B 1 81 ? 43.925 57.845 -5.162 1.00 27.79 81 PRO B O 1
ATOM 2661 N N . PHE B 1 82 ? 42.038 57.711 -6.376 1.00 28.90 82 PHE B N 1
ATOM 2662 C CA . PHE B 1 82 ? 41.187 58.264 -5.334 1.00 27.85 82 PHE B CA 1
ATOM 2663 C C . PHE B 1 82 ? 40.641 57.127 -4.478 1.00 28.48 82 PHE B C 1
ATOM 2664 O O . PHE B 1 82 ? 40.501 55.991 -4.939 1.00 28.43 82 PHE B O 1
ATOM 2672 N N . LEU B 1 83 ? 40.344 57.435 -3.221 1.00 22.69 83 LEU B N 1
ATOM 2673 C CA . LEU B 1 83 ? 39.693 56.495 -2.322 1.00 24.34 83 LEU B CA 1
ATOM 2674 C C . LEU B 1 83 ? 38.286 56.980 -2.014 1.00 27.71 83 LEU B C 1
ATOM 2675 O O . LEU B 1 83 ? 38.068 58.173 -1.790 1.00 25.34 83 LEU B O 1
ATOM 2680 N N . PHE B 1 84 ? 37.334 56.053 -2.014 1.00 24.45 84 PHE B N 1
ATOM 2681 C CA . PHE B 1 84 ? 35.987 56.306 -1.520 1.00 23.32 84 PHE B CA 1
ATOM 2682 C C . PHE B 1 84 ? 35.675 55.230 -0.493 1.00 24.02 84 PHE B C 1
ATOM 2683 O O . PHE B 1 84 ? 35.743 54.037 -0.806 1.00 24.98 84 PHE B O 1
ATOM 2691 N N . GLY B 1 85 ? 35.322 55.641 0.716 1.00 24.16 85 GLY B N 1
ATOM 2692 C CA . GLY B 1 85 ? 34.977 54.694 1.761 1.00 24.12 85 GLY B CA 1
ATOM 2693 C C . GLY B 1 85 ? 33.745 55.153 2.507 1.00 28.12 85 GLY B C 1
ATOM 2694 O O . GLY B 1 85 ? 33.507 56.348 2.680 1.00 23.52 85 GLY B O 1
ATOM 2695 N N . HIS B 1 86 ? 32.963 54.180 2.963 1.00 22.50 86 HIS B N 1
ATOM 2696 C CA . HIS B 1 86 ? 31.741 54.448 3.701 1.00 23.92 86 HIS B CA 1
ATOM 2697 C C . HIS B 1 86 ? 31.800 53.802 5.079 1.00 26.03 86 HIS B C 1
ATOM 2698 O O . HIS B 1 86 ? 32.131 52.618 5.200 1.00 24.69 86 HIS B O 1
ATOM 2705 N N . SER B 1 87 ? 31.497 54.596 6.111 1.00 23.17 87 SER B N 1
ATOM 2706 C CA . SER B 1 87 ? 31.384 54.148 7.499 1.00 22.66 87 SER B CA 1
ATOM 2707 C C . SER B 1 87 ? 32.687 53.524 7.995 1.00 24.61 87 SER B C 1
ATOM 2708 O O . SER B 1 87 ? 33.694 54.225 8.131 1.00 24.80 87 SER B O 1
ATOM 2711 N N . LEU B 1 88 ? 32.681 52.219 8.291 1.00 22.94 88 LEU B N 1
ATOM 2712 C CA . LEU B 1 88 ? 33.940 51.531 8.567 1.00 23.60 88 LEU B CA 1
ATOM 2713 C C . LEU B 1 88 ? 34.940 51.766 7.445 1.00 20.25 88 LEU B C 1
ATOM 2714 O O . LEU B 1 88 ? 36.142 51.933 7.691 1.00 23.99 88 LEU B O 1
ATOM 2719 N N . GLY B 1 89 ? 34.457 51.770 6.199 1.00 24.78 89 GLY B N 1
ATOM 2720 C CA . GLY B 1 89 ? 35.330 52.036 5.072 1.00 22.95 89 GLY B CA 1
ATOM 2721 C C . GLY B 1 89 ? 35.786 53.479 5.015 1.00 23.72 89 GLY B C 1
ATOM 2722 O O . GLY B 1 89 ? 36.885 53.764 4.531 1.00 24.11 89 GLY B O 1
ATOM 2723 N N . GLY B 1 90 ? 34.952 54.403 5.499 1.00 23.44 90 GLY B N 1
ATOM 2724 C CA . GLY B 1 90 ? 35.350 55.803 5.545 1.00 23.45 90 GLY B CA 1
ATOM 2725 C C . GLY B 1 90 ? 36.440 56.049 6.566 1.00 19.84 90 GLY B C 1
ATOM 2726 O O . GLY B 1 90 ? 37.381 56.810 6.316 1.00 23.41 90 GLY B O 1
ATOM 2727 N N . LEU B 1 91 ? 36.327 55.412 7.735 1.00 22.25 91 LEU B N 1
ATOM 2728 C CA . LEU B 1 91 ? 37.417 55.438 8.703 1.00 23.53 91 LEU B CA 1
ATOM 2729 C C . LEU B 1 91 ? 38.688 54.871 8.090 1.00 27.55 91 LEU B C 1
ATOM 2730 O O . LEU B 1 91 ? 39.777 55.437 8.250 1.00 26.38 91 LEU B O 1
ATOM 2735 N N . THR B 1 92 ? 38.556 53.768 7.353 1.00 22.70 92 THR B N 1
ATOM 2736 C CA . THR B 1 92 ? 39.721 53.111 6.777 1.00 23.74 92 THR B CA 1
ATOM 2737 C C . THR B 1 92 ? 40.429 54.005 5.766 1.00 24.40 92 THR B C 1
ATOM 2738 O O . THR B 1 92 ? 41.662 54.100 5.775 1.00 24.33 92 THR B O 1
ATOM 2742 N N . VAL B 1 93 ? 39.672 54.669 4.884 1.00 22.46 93 VAL B N 1
ATOM 2743 C CA . VAL B 1 93 ? 40.336 55.475 3.860 1.00 21.39 93 VAL B CA 1
ATOM 2744 C C . VAL B 1 93 ? 40.956 56.719 4.477 1.00 25.89 93 VAL B C 1
ATOM 2745 O O . VAL B 1 93 ? 41.995 57.196 4.004 1.00 24.78 93 VAL B O 1
ATOM 2749 N N . ILE B 1 94 ? 40.360 57.245 5.551 1.00 24.82 94 ILE B N 1
ATOM 2750 C CA . ILE B 1 94 ? 40.987 58.339 6.288 1.00 21.57 94 ILE B CA 1
ATOM 2751 C C . ILE B 1 94 ? 42.295 57.869 6.917 1.00 28.53 94 ILE B C 1
ATOM 2752 O O . ILE B 1 94 ? 43.331 58.537 6.809 1.00 27.78 94 ILE B O 1
ATOM 2757 N N . ARG B 1 95 ? 42.277 56.694 7.557 1.00 23.07 95 ARG B N 1
ATOM 2758 C CA . ARG B 1 95 ? 43.518 56.166 8.117 1.00 23.72 95 ARG B CA 1
ATOM 2759 C C . ARG B 1 95 ? 44.534 55.878 7.018 1.00 31.05 95 ARG B C 1
ATOM 2760 O O . ARG B 1 95 ? 45.740 56.074 7.217 1.00 28.12 95 ARG B O 1
ATOM 2768 N N . TYR B 1 96 ? 44.070 55.449 5.838 1.00 26.02 96 TYR B N 1
ATOM 2769 C CA . TYR B 1 96 ? 45.007 55.236 4.737 1.00 26.85 96 TYR B CA 1
ATOM 2770 C C . TYR B 1 96 ? 45.629 56.549 4.289 1.00 33.84 96 TYR B C 1
ATOM 2771 O O . TYR B 1 96 ? 46.846 56.624 4.075 1.00 27.51 96 TYR B O 1
ATOM 2780 N N . ALA B 1 97 ? 44.814 57.599 4.160 1.00 25.92 97 ALA B N 1
ATOM 2781 C CA . ALA B 1 97 ? 45.341 58.909 3.795 1.00 28.45 97 ALA B CA 1
ATOM 2782 C C . ALA B 1 97 ? 46.307 59.452 4.836 1.00 31.37 97 ALA B C 1
ATOM 2783 O O . ALA B 1 97 ? 47.108 60.340 4.521 1.00 28.51 97 ALA B O 1
ATOM 2785 N N . GLU B 1 98 ? 46.221 58.970 6.073 1.00 25.25 98 GLU B N 1
ATOM 2786 C CA . GLU B 1 98 ? 47.120 59.395 7.139 1.00 32.97 98 GLU B CA 1
ATOM 2787 C C . GLU B 1 98 ? 48.422 58.604 7.168 1.00 33.99 98 GLU B C 1
ATOM 2788 O O . GLU B 1 98 ? 49.481 59.177 7.443 1.00 33.33 98 GLU B O 1
ATOM 2794 N N . THR B 1 99 ? 48.342 57.299 6.932 1.00 29.97 99 THR B N 1
ATOM 2795 C CA . THR B 1 99 ? 49.507 56.412 7.005 1.00 33.25 99 THR B CA 1
ATOM 2796 C C . THR B 1 99 ? 50.287 56.176 5.715 1.00 32.54 99 THR B C 1
ATOM 2797 O O . THR B 1 99 ? 51.411 55.710 5.750 1.00 34.60 99 THR B O 1
ATOM 2801 N N . ARG B 1 100 ? 49.688 56.509 4.584 1.00 34.48 100 ARG B N 1
ATOM 2802 C CA . ARG B 1 100 ? 50.329 56.392 3.286 1.00 33.70 100 ARG B CA 1
ATOM 2803 C C . ARG B 1 100 ? 49.988 57.693 2.578 1.00 29.81 100 ARG B C 1
ATOM 2804 O O . ARG B 1 100 ? 49.408 57.692 1.510 1.00 30.63 100 ARG B O 1
ATOM 2812 N N . PRO B 1 101 ? 50.359 58.804 3.200 1.00 30.99 101 PRO B N 1
ATOM 2813 C CA . PRO B 1 101 ? 50.031 60.137 2.696 1.00 35.44 101 PRO B CA 1
ATOM 2814 C C . PRO B 1 101 ? 50.310 60.439 1.235 1.00 43.88 101 PRO B C 1
ATOM 2815 O O . PRO B 1 101 ? 49.503 61.136 0.640 1.00 37.99 101 PRO B O 1
ATOM 2819 N N . ASP B 1 102 ? 51.408 59.952 0.672 1.00 34.60 102 ASP B N 1
ATOM 2820 C CA . ASP B 1 102 ? 51.715 60.274 -0.722 1.00 39.39 102 ASP B CA 1
ATOM 2821 C C . ASP B 1 102 ? 51.271 59.239 -1.754 1.00 43.76 102 ASP B C 1
ATOM 2822 O O . ASP B 1 102 ? 51.704 59.294 -2.902 1.00 45.95 102 ASP B O 1
ATOM 2827 N N . LYS B 1 103 ? 50.398 58.317 -1.371 1.00 36.73 103 LYS B N 1
ATOM 2828 C CA . LYS B 1 103 ? 49.971 57.271 -2.298 1.00 31.11 103 LYS B CA 1
ATOM 2829 C C . LYS B 1 103 ? 48.616 57.471 -2.978 1.00 33.92 103 LYS B C 1
ATOM 2830 O O . LYS B 1 103 ? 48.232 56.672 -3.826 1.00 33.10 103 LYS B O 1
ATOM 2836 N N . ILE B 1 104 ? 47.896 58.528 -2.621 1.00 32.16 104 ILE B N 1
ATOM 2837 C CA . ILE B 1 104 ? 46.582 58.755 -3.215 1.00 34.11 104 ILE B CA 1
ATOM 2838 C C . ILE B 1 104 ? 46.372 60.160 -3.763 1.00 25.73 104 ILE B C 1
ATOM 2839 O O . ILE B 1 104 ? 47.071 61.094 -3.388 1.00 31.58 104 ILE B O 1
ATOM 2844 N N . MET B 1 105 ? 45.397 60.288 -4.656 1.00 29.06 105 MET B N 1
ATOM 2845 C CA . MET B 1 105 ? 45.044 61.572 -5.251 1.00 32.84 105 MET B CA 1
ATOM 2846 C C . MET B 1 105 ? 44.055 62.363 -4.406 1.00 28.58 105 MET B C 1
ATOM 2847 O O . MET B 1 105 ? 43.896 63.570 -4.622 1.00 29.16 105 MET B O 1
ATOM 2852 N N . GLY B 1 106 ? 43.381 61.707 -3.480 1.00 30.94 106 GLY B N 1
ATOM 2853 C CA . GLY B 1 106 ? 42.328 62.308 -2.690 1.00 24.78 106 GLY B CA 1
ATOM 2854 C C . GLY B 1 106 ? 41.512 61.233 -2.016 1.00 28.63 106 GLY B C 1
ATOM 2855 O O . GLY B 1 106 ? 41.553 60.058 -2.388 1.00 28.20 106 GLY B O 1
ATOM 2856 N N . VAL B 1 107 ? 40.749 61.649 -1.009 1.00 24.34 107 VAL B N 1
ATOM 2857 C CA . VAL B 1 107 ? 39.982 60.715 -0.192 1.00 25.60 107 VAL B CA 1
ATOM 2858 C C . VAL B 1 107 ? 38.581 61.276 0.016 1.00 27.01 107 VAL B C 1
ATOM 2859 O O . VAL B 1 107 ? 38.418 62.437 0.404 1.00 26.65 107 VAL B O 1
ATOM 2863 N N . VAL B 1 108 ? 37.575 60.450 -0.263 1.00 22.57 108 VAL B N 1
ATOM 2864 C CA . VAL B 1 108 ? 36.169 60.778 -0.061 1.00 23.96 108 VAL B CA 1
ATOM 2865 C C . VAL B 1 108 ? 35.654 59.822 1.001 1.00 25.42 108 VAL B C 1
ATOM 2866 O O . VAL B 1 108 ? 35.760 58.603 0.837 1.00 22.13 108 VAL B O 1
ATOM 2870 N N . ALA B 1 109 ? 35.121 60.359 2.094 1.00 22.52 109 ALA B N 1
ATOM 2871 C CA . ALA B 1 109 ? 34.628 59.528 3.185 1.00 23.44 109 ALA B CA 1
ATOM 2872 C C . ALA B 1 109 ? 33.156 59.828 3.420 1.00 26.57 109 ALA B C 1
ATOM 2873 O O . ALA B 1 109 ? 32.804 60.945 3.813 1.00 23.88 109 ALA B O 1
ATOM 2875 N N . SER B 1 110 ? 32.312 58.819 3.196 1.00 24.74 110 SER B N 1
ATOM 2876 C CA . SER B 1 110 ? 30.883 58.893 3.474 1.00 26.38 110 SER B CA 1
ATOM 2877 C C . SER B 1 110 ? 30.639 58.363 4.878 1.00 22.59 110 SER B C 1
ATOM 2878 O O . SER B 1 110 ? 31.034 57.237 5.190 1.00 23.42 110 SER B O 1
ATOM 2881 N N . SER B 1 111 ? 29.999 59.180 5.719 1.00 22.32 111 SER B N 1
ATOM 2882 C CA . SER B 1 111 ? 29.661 58.834 7.097 1.00 25.29 111 SER B CA 1
ATOM 2883 C C . SER B 1 111 ? 30.786 58.077 7.802 1.00 21.54 111 SER B C 1
ATOM 2884 O O . SER B 1 111 ? 30.545 56.992 8.349 1.00 21.73 111 SER B O 1
ATOM 2887 N N . PRO B 1 112 ? 32.015 58.594 7.814 1.00 18.51 112 PRO B N 1
ATOM 2888 C CA . PRO B 1 112 ? 33.119 57.817 8.391 1.00 24.18 112 PRO B CA 1
ATOM 2889 C C . PRO B 1 112 ? 32.933 57.611 9.882 1.00 26.43 112 PRO B C 1
ATOM 2890 O O . PRO B 1 112 ? 32.410 58.471 10.594 1.00 23.36 112 PRO B O 1
ATOM 2894 N N . ALA B 1 113 ? 33.372 56.447 10.351 1.00 23.02 113 ALA B N 1
ATOM 2895 C CA . ALA B 1 113 ? 33.235 56.079 11.757 1.00 25.88 113 ALA B CA 1
ATOM 2896 C C . ALA B 1 113 ? 34.297 56.824 12.550 1.00 25.78 113 ALA B C 1
ATOM 2897 O O . ALA B 1 113 ? 35.417 56.347 12.736 1.00 27.06 113 ALA B O 1
ATOM 2899 N N . LEU B 1 114 ? 33.935 58.015 13.031 1.00 23.14 114 LEU B N 1
ATOM 2900 C CA . LEU B 1 114 ? 34.866 58.885 13.740 1.00 25.70 114 LEU B CA 1
ATOM 2901 C C . LEU B 1 114 ? 34.405 59.221 15.153 1.00 27.93 114 LEU B C 1
ATOM 2902 O O . LEU B 1 114 ? 35.136 59.899 15.883 1.00 32.20 114 LEU B O 1
ATOM 2907 N N . ALA B 1 115 ? 33.213 58.777 15.546 1.00 26.17 115 ALA B N 1
ATOM 2908 C CA . ALA B 1 115 ? 32.693 58.946 16.895 1.00 29.33 115 ALA B CA 1
ATOM 2909 C C . ALA B 1 115 ? 31.820 57.741 17.210 1.00 26.17 115 ALA B C 1
ATOM 2910 O O . ALA B 1 115 ? 31.145 57.216 16.322 1.00 28.42 115 ALA B O 1
ATOM 2912 N N . LYS B 1 116 ? 31.861 57.300 18.466 1.00 27.27 116 LYS B N 1
ATOM 2913 C CA . LYS B 1 116 ? 31.048 56.171 18.907 1.00 33.41 116 LYS B CA 1
ATOM 2914 C C . LYS B 1 116 ? 29.561 56.515 18.869 1.00 26.39 116 LYS B C 1
ATOM 2915 O O . LYS B 1 116 ? 29.157 57.631 19.203 1.00 30.33 116 LYS B O 1
ATOM 2921 N N . SER B 1 117 ? 28.747 55.549 18.450 1.00 28.49 117 SER B N 1
ATOM 2922 C CA . SER B 1 117 ? 27.300 55.720 18.503 1.00 27.46 117 SER B CA 1
ATOM 2923 C C . SER B 1 117 ? 26.805 55.612 19.944 1.00 26.47 117 SER B C 1
ATOM 2924 O O . SER B 1 117 ? 27.320 54.800 20.718 1.00 25.45 117 SER B O 1
ATOM 2927 N N . PRO B 1 118 ? 25.798 56.398 20.332 1.00 27.17 118 PRO B N 1
ATOM 2928 C CA . PRO B 1 118 ? 25.182 56.194 21.652 1.00 25.41 118 PRO B CA 1
ATOM 2929 C C . PRO B 1 118 ? 24.611 54.803 21.826 1.00 27.92 118 PRO B C 1
ATOM 2930 O O . PRO B 1 118 ? 24.438 54.352 22.964 1.00 31.52 118 PRO B O 1
ATOM 2934 N N . LYS B 1 119 ? 24.352 54.094 20.727 1.00 26.81 119 LYS B N 1
ATOM 2935 C CA . LYS B 1 119 ? 23.833 52.736 20.795 1.00 28.63 119 LYS B CA 1
ATOM 2936 C C . LYS B 1 119 ? 24.875 51.751 21.304 1.00 30.77 119 LYS B C 1
ATOM 2937 O O . LYS B 1 119 ? 24.512 50.687 21.812 1.00 31.39 119 LYS B O 1
ATOM 2943 N N . THR B 1 120 ? 26.156 52.097 21.209 1.00 31.27 120 THR B N 1
ATOM 2944 C CA . THR B 1 120 ? 27.230 51.212 21.641 1.00 33.06 120 THR B CA 1
ATOM 2945 C C . THR B 1 120 ? 27.597 51.544 23.079 1.00 30.62 120 THR B C 1
ATOM 2946 O O . THR B 1 120 ? 28.123 52.636 23.330 1.00 29.60 120 THR B O 1
ATOM 2950 N N . PRO B 1 121 ? 27.344 50.661 24.044 1.00 31.54 121 PRO B N 1
ATOM 2951 C CA . PRO B 1 121 ? 27.690 50.983 25.433 1.00 33.00 121 PRO B CA 1
ATOM 2952 C C . PRO B 1 121 ? 29.190 51.175 25.600 1.00 37.53 121 PRO B C 1
ATOM 2953 O O . PRO B 1 121 ? 29.997 50.593 24.872 1.00 36.02 121 PRO B O 1
ATOM 2957 N N . SER B 1 122 ? 29.559 52.024 26.562 1.00 36.88 122 SER B N 1
ATOM 2958 C CA . SER B 1 122 ? 30.974 52.306 26.787 1.00 39.68 122 SER B CA 1
ATOM 2959 C C . SER B 1 122 ? 31.743 51.065 27.226 1.00 35.87 122 SER B C 1
ATOM 2960 O O . SER B 1 122 ? 32.915 50.907 26.868 1.00 45.16 122 SER B O 1
ATOM 2963 N N . PHE B 1 123 ? 31.112 50.175 27.998 1.00 34.61 123 PHE B N 1
ATOM 2964 C CA . PHE B 1 123 ? 31.829 48.983 28.437 1.00 41.66 123 PHE B CA 1
ATOM 2965 C C . PHE B 1 123 ? 32.140 48.045 27.281 1.00 43.57 123 PHE B C 1
ATOM 2966 O O . PHE B 1 123 ? 33.085 47.254 27.377 1.00 41.01 123 PHE B O 1
ATOM 2974 N N . MET B 1 124 ? 31.373 48.117 26.191 1.00 33.66 124 MET B N 1
ATOM 2975 C CA . MET B 1 124 ? 31.672 47.289 25.028 1.00 36.71 124 MET B CA 1
ATOM 2976 C C . MET B 1 124 ? 32.976 47.717 24.373 1.00 32.98 124 MET B C 1
ATOM 2977 O O . MET B 1 124 ? 33.672 46.885 23.777 1.00 37.83 124 MET B O 1
ATOM 2982 N N . VAL B 1 125 ? 33.312 49.004 24.457 1.00 36.80 125 VAL B N 1
ATOM 2983 C CA . VAL B 1 125 ? 34.606 49.470 23.968 1.00 35.45 125 VAL B CA 1
ATOM 2984 C C . VAL B 1 125 ? 35.733 48.834 24.772 1.00 37.01 125 VAL B C 1
ATOM 2985 O O . VAL B 1 125 ? 36.713 48.327 24.211 1.00 35.16 125 VAL B O 1
ATOM 2989 N N . ALA B 1 126 ? 35.612 48.856 26.102 1.00 35.06 126 ALA B N 1
ATOM 2990 C CA . ALA B 1 126 ? 36.613 48.221 26.952 1.00 38.31 126 ALA B CA 1
ATOM 2991 C C . ALA B 1 126 ? 36.623 46.711 26.757 1.00 37.17 126 ALA B C 1
ATOM 2992 O O . ALA B 1 126 ? 37.688 46.083 26.780 1.00 37.77 126 ALA B O 1
ATOM 2994 N N . LEU B 1 127 ? 35.449 46.110 26.559 1.00 34.14 127 LEU B N 1
ATOM 2995 C CA . LEU B 1 127 ? 35.398 44.674 26.309 1.00 33.18 127 LEU B CA 1
ATOM 2996 C C . LEU B 1 127 ? 36.132 44.318 25.020 1.00 33.00 127 LEU B C 1
ATOM 2997 O O . LEU B 1 127 ? 36.814 43.288 24.946 1.00 33.58 127 LEU B O 1
ATOM 3002 N N . ALA B 1 128 ? 36.009 45.167 23.994 1.00 31.35 128 ALA B N 1
ATOM 3003 C CA . ALA B 1 128 ? 36.698 44.923 22.730 1.00 31.92 128 ALA B CA 1
ATOM 3004 C C . ALA B 1 128 ? 38.211 44.922 22.907 1.00 32.43 128 ALA B C 1
ATOM 3005 O O . ALA B 1 128 ? 38.925 44.183 22.217 1.00 29.87 128 ALA B O 1
ATOM 3007 N N . LYS B 1 129 ? 38.726 45.767 23.805 1.00 34.43 129 LYS B N 1
ATOM 3008 C CA . LYS B 1 129 ? 40.168 45.797 24.036 1.00 34.37 129 LYS B CA 1
ATOM 3009 C C . LYS B 1 129 ? 40.664 44.504 24.660 1.00 32.84 129 LYS B C 1
ATOM 3010 O O . LYS B 1 129 ? 41.823 44.126 24.453 1.00 37.40 129 LYS B O 1
ATOM 3016 N N . VAL B 1 130 ? 39.821 43.831 25.439 1.00 28.24 130 VAL B N 1
ATOM 3017 C CA . VAL B 1 130 ? 40.204 42.552 26.023 1.00 32.60 130 VAL B CA 1
ATOM 3018 C C . VAL B 1 130 ? 39.973 41.421 25.031 1.00 32.16 130 VAL B C 1
ATOM 3019 O O . VAL B 1 130 ? 40.882 40.634 24.742 1.00 32.33 130 VAL B O 1
ATOM 3023 N N . LEU B 1 131 ? 38.754 41.330 24.489 1.00 30.52 131 LEU B N 1
ATOM 3024 C CA . LEU B 1 131 ? 38.411 40.229 23.596 1.00 34.79 131 LEU B CA 1
ATOM 3025 C C . LEU B 1 131 ? 39.208 40.270 22.300 1.00 31.80 131 LEU B C 1
ATOM 3026 O O . LEU B 1 131 ? 39.545 39.214 21.751 1.00 33.86 131 LEU B O 1
ATOM 3031 N N . GLY B 1 132 ? 39.520 41.463 21.796 1.00 27.94 132 GLY B N 1
ATOM 3032 C CA . GLY B 1 132 ? 40.330 41.561 20.599 1.00 29.93 132 GLY B CA 1
ATOM 3033 C C . GLY B 1 132 ? 41.708 40.958 20.759 1.00 33.50 132 GLY B C 1
ATOM 3034 O O . GLY B 1 132 ? 42.344 40.606 19.760 1.00 32.70 132 GLY B O 1
ATOM 3035 N N . ARG B 1 133 ? 42.187 40.837 21.995 1.00 30.26 133 ARG B N 1
ATOM 3036 C CA . ARG B 1 133 ? 43.494 40.248 22.258 1.00 34.11 133 ARG B CA 1
ATOM 3037 C C . ARG B 1 133 ? 43.432 38.768 22.611 1.00 37.31 133 ARG B C 1
ATOM 3038 O O . ARG B 1 133 ? 44.250 37.988 22.112 1.00 33.39 133 ARG B O 1
ATOM 3046 N N . ILE B 1 134 ? 42.477 38.350 23.442 1.00 31.03 134 ILE B N 1
ATOM 3047 C CA . ILE B 1 134 ? 42.481 36.982 23.961 1.00 32.49 134 ILE B CA 1
ATOM 3048 C C . ILE B 1 134 ? 41.562 36.066 23.162 1.00 36.12 134 ILE B C 1
ATOM 3049 O O . ILE B 1 134 ? 41.776 34.849 23.120 1.00 34.21 134 ILE B O 1
ATOM 3054 N N . THR B 1 135 ? 40.515 36.622 22.545 1.00 30.78 135 THR B N 1
ATOM 3055 C CA . THR B 1 135 ? 39.597 35.842 21.707 1.00 28.93 135 THR B CA 1
ATOM 3056 C C . THR B 1 135 ? 39.314 36.611 20.423 1.00 33.01 135 THR B C 1
ATOM 3057 O O . THR B 1 135 ? 38.166 36.955 20.125 1.00 30.35 135 THR B O 1
ATOM 3061 N N . PRO B 1 136 ? 40.349 36.858 19.611 1.00 30.25 136 PRO B N 1
ATOM 3062 C CA . PRO B 1 136 ? 40.186 37.784 18.477 1.00 30.28 136 PRO B CA 1
ATOM 3063 C C . PRO B 1 136 ? 39.124 37.363 17.481 1.00 34.09 136 PRO B C 1
ATOM 3064 O O . PRO B 1 136 ? 38.467 38.234 16.896 1.00 28.19 136 PRO B O 1
ATOM 3068 N N . GLY B 1 137 ? 38.907 36.060 17.290 1.00 29.02 137 GLY B N 1
ATOM 3069 C CA . GLY B 1 137 ? 37.905 35.610 16.348 1.00 32.35 137 GLY B CA 1
ATOM 3070 C C . GLY B 1 137 ? 36.498 35.500 16.887 1.00 31.85 137 GLY B C 1
ATOM 3071 O O . GLY B 1 137 ? 35.566 35.278 16.109 1.00 38.22 137 GLY B O 1
ATOM 3072 N N . LEU B 1 138 ? 36.313 35.644 18.198 1.00 30.82 138 LEU B N 1
ATOM 3073 C CA . LEU B 1 138 ? 34.975 35.607 18.771 1.00 31.63 138 LEU B CA 1
ATOM 3074 C C . LEU B 1 138 ? 34.159 36.788 18.259 1.00 32.51 138 LEU B C 1
ATOM 3075 O O . LEU B 1 138 ? 34.624 37.930 18.280 1.00 31.94 138 LEU B O 1
ATOM 3080 N N . SER B 1 139 ? 32.922 36.510 17.824 1.00 29.93 139 SER B N 1
ATOM 3081 C CA . SER B 1 139 ? 32.104 37.598 17.260 1.00 30.99 139 SER B CA 1
ATOM 3082 C C . SER B 1 139 ? 30.790 37.756 18.003 1.00 29.59 139 SER B C 1
ATOM 3083 O O . SER B 1 139 ? 30.257 36.826 18.611 1.00 28.63 139 SER B O 1
ATOM 3086 N N . LEU B 1 140 ? 30.323 38.980 18.007 1.00 27.90 140 LEU B N 1
ATOM 3087 C CA . LEU B 1 140 ? 29.040 39.323 18.581 1.00 30.77 140 LEU B CA 1
ATOM 3088 C C . LEU B 1 140 ? 28.255 40.071 17.513 1.00 37.52 140 LEU B C 1
ATOM 3089 O O . LEU B 1 140 ? 28.779 40.386 16.433 1.00 30.78 140 LEU B O 1
ATOM 3094 N N . SER B 1 141 ? 26.994 40.382 17.837 1.00 32.57 141 SER B N 1
ATOM 3095 C CA A SER B 1 141 ? 26.237 41.346 17.035 0.54 36.53 141 SER B CA 1
ATOM 3096 C CA B SER B 1 141 ? 26.230 41.346 17.038 0.46 36.53 141 SER B CA 1
ATOM 3097 C C . SER B 1 141 ? 26.834 42.742 17.089 1.00 32.79 141 SER B C 1
ATOM 3098 O O . SER B 1 141 ? 27.300 43.204 18.142 1.00 33.78 141 SER B O 1
ATOM 3103 N N . ASN B 1 142 ? 26.767 43.462 15.949 1.00 31.87 142 ASN B N 1
ATOM 3104 C CA . ASN B 1 142 ? 27.294 44.820 15.888 1.00 29.76 142 ASN B CA 1
ATOM 3105 C C . ASN B 1 142 ? 26.362 45.842 16.529 1.00 32.57 142 ASN B C 1
ATOM 3106 O O . ASN B 1 142 ? 26.781 46.982 16.757 1.00 35.77 142 ASN B O 1
ATOM 3111 N N . GLY B 1 143 ? 25.129 45.451 16.843 1.00 33.13 143 GLY B N 1
ATOM 3112 C CA . GLY B 1 143 ? 24.209 46.248 17.626 1.00 33.98 143 GLY B CA 1
ATOM 3113 C C . GLY B 1 143 ? 23.487 47.368 16.906 1.00 39.16 143 GLY B C 1
ATOM 3114 O O . GLY B 1 143 ? 22.684 48.065 17.542 1.00 36.15 143 GLY B O 1
ATOM 3115 N N . LEU B 1 144 ? 23.716 47.567 15.612 1.00 35.47 144 LEU B N 1
ATOM 3116 C CA . LEU B 1 144 ? 23.096 48.699 14.932 1.00 36.49 144 LEU B CA 1
ATOM 3117 C C . LEU B 1 144 ? 21.620 48.414 14.687 1.00 39.89 144 LEU B C 1
ATOM 3118 O O . LEU B 1 144 ? 21.228 47.279 14.406 1.00 34.70 144 LEU B O 1
ATOM 3123 N N . ASP B 1 145 ? 20.800 49.454 14.815 1.00 43.34 145 ASP B N 1
ATOM 3124 C CA . ASP B 1 145 ? 19.384 49.358 14.492 1.00 38.73 145 ASP B CA 1
ATOM 3125 C C . ASP B 1 145 ? 19.217 49.632 13.002 1.00 36.78 145 ASP B C 1
ATOM 3126 O O . ASP B 1 145 ? 19.492 50.757 12.556 1.00 30.06 145 ASP B O 1
ATOM 3131 N N . PRO B 1 146 ? 18.798 48.641 12.193 1.00 34.43 146 PRO B N 1
ATOM 3132 C CA . PRO B 1 146 ? 18.716 48.861 10.737 1.00 33.38 146 PRO B CA 1
ATOM 3133 C C . PRO B 1 146 ? 17.784 49.984 10.326 1.00 35.22 146 PRO B C 1
ATOM 3134 O O . PRO B 1 146 ? 17.979 50.565 9.244 1.00 29.45 146 PRO B O 1
ATOM 3138 N N A LYS B 1 147 ? 16.768 50.300 11.133 0.63 31.10 147 LYS B N 1
ATOM 3139 N N B LYS B 1 147 ? 16.764 50.273 11.137 0.37 31.15 147 LYS B N 1
ATOM 3140 C CA A LYS B 1 147 ? 15.888 51.429 10.820 0.63 30.69 147 LYS B CA 1
ATOM 3141 C CA B LYS B 1 147 ? 15.890 51.416 10.888 0.37 30.81 147 LYS B CA 1
ATOM 3142 C C A LYS B 1 147 ? 16.627 52.744 10.772 0.63 29.75 147 LYS B C 1
ATOM 3143 C C B LYS B 1 147 ? 16.679 52.692 10.698 0.37 29.83 147 LYS B C 1
ATOM 3144 O O A LYS B 1 147 ? 16.136 53.690 10.140 0.63 31.59 147 LYS B O 1
ATOM 3145 O O B LYS B 1 147 ? 16.305 53.541 9.880 0.37 32.02 147 LYS B O 1
ATOM 3156 N N . LEU B 1 148 ? 17.776 52.850 11.440 1.00 27.46 148 LEU B N 1
ATOM 3157 C CA . LEU B 1 148 ? 18.578 54.078 11.434 1.00 25.91 148 LEU B CA 1
ATOM 3158 C C . LEU B 1 148 ? 19.574 54.146 10.276 1.00 27.34 148 LEU B C 1
ATOM 3159 O O . LEU B 1 148 ? 20.327 55.107 10.170 1.00 26.75 148 LEU B O 1
ATOM 3164 N N . LEU B 1 149 ? 19.522 53.209 9.356 1.00 26.22 149 LEU B N 1
ATOM 3165 C CA . LEU B 1 149 ? 20.440 53.244 8.244 1.00 25.93 149 LEU B CA 1
ATOM 3166 C C . LEU B 1 149 ? 20.007 54.223 7.161 1.00 29.23 149 LEU B C 1
ATOM 3167 O O . LEU B 1 149 ? 20.830 54.888 6.573 1.00 28.84 149 LEU B O 1
ATOM 3172 N N . SER B 1 150 ? 18.705 54.332 6.935 1.00 31.30 150 SER B N 1
ATOM 3173 C CA . SER B 1 150 ? 18.217 55.153 5.836 1.00 29.97 150 SER B CA 1
ATOM 3174 C C . SER B 1 150 ? 16.797 55.615 6.122 1.00 29.35 150 SER B C 1
ATOM 3175 O O . SER B 1 150 ? 15.993 54.865 6.684 1.00 29.40 150 SER B O 1
ATOM 3178 N N . ARG B 1 151 ? 16.492 56.856 5.727 1.00 27.65 151 ARG B N 1
ATOM 3179 C CA . ARG B 1 151 ? 15.111 57.320 5.766 1.00 27.45 151 ARG B CA 1
ATOM 3180 C C . ARG B 1 151 ? 14.243 56.661 4.701 1.00 30.13 151 ARG B C 1
ATOM 3181 O O . ARG B 1 151 ? 13.017 56.812 4.745 1.00 39.54 151 ARG B O 1
ATOM 3189 N N . ASN B 1 152 ? 14.843 55.925 3.766 1.00 30.04 152 ASN B N 1
ATOM 3190 C CA . ASN B 1 152 ? 14.095 55.210 2.741 1.00 29.62 152 ASN B CA 1
ATOM 3191 C C . ASN B 1 152 ? 13.752 53.828 3.279 1.00 33.14 152 ASN B C 1
ATOM 3192 O O . ASN B 1 152 ? 14.649 52.980 3.392 1.00 33.07 152 ASN B O 1
ATOM 3197 N N . PRO B 1 153 ? 12.486 53.538 3.583 1.00 34.53 153 PRO B N 1
ATOM 3198 C CA . PRO B 1 153 ? 12.164 52.227 4.172 1.00 34.17 153 PRO B CA 1
ATOM 3199 C C . PRO B 1 153 ? 12.444 51.064 3.241 1.00 37.36 153 PRO B C 1
ATOM 3200 O O . PRO B 1 153 ? 12.701 49.948 3.714 1.00 36.17 153 PRO B O 1
ATOM 3204 N N . ASP B 1 154 ? 12.394 51.284 1.927 1.00 29.73 154 ASP B N 1
ATOM 3205 C CA . ASP B 1 154 ? 12.702 50.210 0.989 1.00 37.39 154 ASP B CA 1
ATOM 3206 C C . ASP B 1 154 ? 14.192 49.891 0.969 1.00 40.55 154 ASP B C 1
ATOM 3207 O O . ASP B 1 154 ? 14.578 48.739 0.734 1.00 36.13 154 ASP B O 1
ATOM 3212 N N . ALA B 1 155 ? 15.040 50.899 1.193 1.00 34.17 155 ALA B N 1
ATOM 3213 C CA . ALA B 1 155 ? 16.476 50.661 1.296 1.00 30.66 155 ALA B CA 1
ATOM 3214 C C . ALA B 1 155 ? 16.806 49.813 2.518 1.00 32.34 155 ALA B C 1
ATOM 3215 O O . ALA B 1 155 ? 17.659 48.919 2.449 1.00 35.06 155 ALA B O 1
ATOM 3217 N N . VAL B 1 156 ? 16.148 50.093 3.644 1.00 30.30 156 VAL B N 1
ATOM 3218 C CA . VAL B 1 156 ? 16.329 49.289 4.849 1.00 28.90 156 VAL B CA 1
ATOM 3219 C C . VAL B 1 156 ? 15.897 47.855 4.586 1.00 34.70 156 VAL B C 1
ATOM 3220 O O . VAL B 1 156 ? 16.576 46.899 4.986 1.00 33.00 156 VAL B O 1
ATOM 3224 N N . LYS B 1 157 ? 14.763 47.687 3.902 1.00 35.45 157 LYS B N 1
ATOM 3225 C CA . LYS B 1 157 ? 14.267 46.354 3.574 1.00 37.66 157 LYS B CA 1
ATOM 3226 C C . LYS B 1 157 ? 15.250 45.600 2.688 1.00 37.81 157 LYS B C 1
ATOM 3227 O O . LYS B 1 157 ? 15.495 44.404 2.895 1.00 39.01 157 LYS B O 1
ATOM 3233 N N . ARG B 1 158 ? 15.835 46.284 1.702 1.00 36.05 158 ARG B N 1
ATOM 3234 C CA . ARG B 1 158 ? 16.809 45.636 0.827 1.00 37.09 158 ARG B CA 1
ATOM 3235 C C . ARG B 1 158 ? 18.055 45.218 1.600 1.00 34.79 158 ARG B C 1
ATOM 3236 O O . ARG B 1 158 ? 18.650 44.171 1.319 1.00 33.93 158 ARG B O 1
ATOM 3244 N N . TYR B 1 159 ? 18.468 46.031 2.573 1.00 31.29 159 TYR B N 1
ATOM 3245 C CA . TYR B 1 159 ? 19.622 45.695 3.403 1.00 32.50 159 TYR B CA 1
ATOM 3246 C C . TYR B 1 159 ? 19.371 44.427 4.211 1.00 28.85 159 TYR B C 1
ATOM 3247 O O . TYR B 1 159 ? 20.214 43.522 4.250 1.00 33.88 159 TYR B O 1
ATOM 3256 N N . ILE B 1 160 ? 18.212 44.355 4.867 1.00 30.32 160 ILE B N 1
ATOM 3257 C CA . ILE B 1 160 ? 17.873 43.214 5.712 1.00 36.06 160 ILE B CA 1
ATOM 3258 C C . ILE B 1 160 ? 17.783 41.938 4.885 1.00 38.79 160 ILE B C 1
ATOM 3259 O O . ILE B 1 160 ? 18.186 40.858 5.336 1.00 36.51 160 ILE B O 1
ATOM 3264 N N . GLU B 1 161 ? 17.276 42.041 3.661 1.00 36.88 161 GLU B N 1
ATOM 3265 C CA . GLU B 1 161 ? 17.046 40.874 2.819 1.00 39.28 161 GLU B CA 1
ATOM 3266 C C . GLU B 1 161 ? 18.247 40.512 1.948 1.00 37.00 161 GLU B C 1
ATOM 3267 O O . GLU B 1 161 ? 18.203 39.490 1.254 1.00 37.00 161 GLU B O 1
ATOM 3273 N N . ASP B 1 162 ? 19.308 41.312 1.967 1.00 32.66 162 ASP B N 1
ATOM 3274 C CA . ASP B 1 162 ? 20.518 41.012 1.202 1.00 32.89 162 ASP B CA 1
ATOM 3275 C C . ASP B 1 162 ? 21.228 39.802 1.797 1.00 32.60 162 ASP B C 1
ATOM 3276 O O . ASP B 1 162 ? 21.706 39.878 2.935 1.00 27.82 162 ASP B O 1
ATOM 3281 N N . PRO B 1 163 ? 21.360 38.689 1.061 1.00 30.65 163 PRO B N 1
ATOM 3282 C CA . PRO B 1 163 ? 21.984 37.491 1.648 1.00 28.83 163 PRO B CA 1
ATOM 3283 C C . PRO B 1 163 ? 23.462 37.656 1.969 1.00 30.74 163 PRO B C 1
ATOM 3284 O O . PRO B 1 163 ? 24.008 36.834 2.711 1.00 28.91 163 PRO B O 1
ATOM 3288 N N . LEU B 1 164 ? 24.128 38.676 1.436 1.00 25.74 164 LEU B N 1
ATOM 3289 C CA . LEU B 1 164 ? 25.536 38.923 1.730 1.00 26.83 164 LEU B CA 1
ATOM 3290 C C . LEU B 1 164 ? 25.757 39.854 2.922 1.00 28.56 164 LEU B C 1
ATOM 3291 O O . LEU B 1 164 ? 26.895 39.970 3.392 1.00 26.46 164 LEU B O 1
ATOM 3296 N N . VAL B 1 165 ? 24.717 40.511 3.413 1.00 26.02 165 VAL B N 1
ATOM 3297 C CA . VAL B 1 165 ? 24.814 41.406 4.564 1.00 27.98 165 VAL B CA 1
ATOM 3298 C C . VAL B 1 165 ? 24.666 40.601 5.851 1.00 31.36 165 VAL B C 1
ATOM 3299 O O . VAL B 1 165 ? 23.848 39.676 5.932 1.00 28.37 165 VAL B O 1
ATOM 3303 N N . HIS B 1 166 ? 25.486 40.927 6.852 1.00 25.50 166 HIS B N 1
ATOM 3304 C CA . HIS B 1 166 ? 25.450 40.261 8.148 1.00 26.07 166 HIS B CA 1
ATOM 3305 C C . HIS B 1 166 ? 25.661 41.291 9.249 1.00 29.40 166 HIS B C 1
ATOM 3306 O O . HIS B 1 166 ? 26.031 42.441 8.993 1.00 26.45 166 HIS B O 1
ATOM 3313 N N . ASP B 1 167 ? 25.429 40.879 10.490 1.00 25.55 167 ASP B N 1
ATOM 3314 C CA . ASP B 1 167 ? 25.566 41.776 11.622 1.00 27.67 167 ASP B CA 1
ATOM 3315 C C . ASP B 1 167 ? 26.642 41.342 12.594 1.00 28.88 167 ASP B C 1
ATOM 3316 O O . ASP B 1 167 ? 26.604 41.697 13.753 1.00 28.92 167 ASP B O 1
ATOM 3321 N N . ARG B 1 168 ? 27.612 40.593 12.101 1.00 26.85 168 ARG B N 1
ATOM 3322 C CA . ARG B 1 168 ? 28.687 40.100 12.933 1.00 23.02 168 ARG B CA 1
ATOM 3323 C C . ARG B 1 168 ? 29.901 41.007 12.973 1.00 25.38 168 ARG B C 1
ATOM 3324 O O . ARG B 1 168 ? 30.215 41.677 12.014 1.00 24.28 168 ARG B O 1
ATOM 3332 N N . ILE B 1 169 ? 30.568 41.010 14.116 1.00 23.92 169 ILE B N 1
ATOM 3333 C CA . ILE B 1 169 ? 31.799 41.757 14.304 1.00 18.58 169 ILE B CA 1
ATOM 3334 C C . ILE B 1 169 ? 32.646 40.997 15.322 1.00 26.84 169 ILE B C 1
ATOM 3335 O O . ILE B 1 169 ? 32.182 40.648 16.383 1.00 28.52 169 ILE B O 1
ATOM 3340 N N . SER B 1 170 ? 33.886 40.721 14.967 1.00 26.90 170 SER B N 1
ATOM 3341 C CA . SER B 1 170 ? 34.755 39.977 15.856 1.00 28.19 170 SER B CA 1
ATOM 3342 C C . SER B 1 170 ? 35.477 40.888 16.831 1.00 31.00 170 SER B C 1
ATOM 3343 O O . SER B 1 170 ? 35.520 42.092 16.660 1.00 27.64 170 SER B O 1
ATOM 3346 N N . GLY B 1 171 ? 36.101 40.296 17.839 1.00 28.91 171 GLY B N 1
ATOM 3347 C CA . GLY B 1 171 ? 36.821 41.071 18.827 1.00 29.03 171 GLY B CA 1
ATOM 3348 C C . GLY B 1 171 ? 37.952 41.848 18.189 1.00 27.09 171 GLY B C 1
ATOM 3349 O O . GLY B 1 171 ? 38.209 42.981 18.538 1.00 29.79 171 GLY B O 1
ATOM 3350 N N . LYS B 1 172 ? 38.635 41.222 17.248 1.00 25.04 172 LYS B N 1
ATOM 3351 C CA . LYS B 1 172 ? 39.728 41.877 16.562 1.00 26.97 172 LYS B CA 1
ATOM 3352 C C . LYS B 1 172 ? 39.219 43.088 15.786 1.00 30.51 172 LYS B C 1
ATOM 3353 O O . LYS B 1 172 ? 39.833 44.139 15.813 1.00 29.41 172 LYS B O 1
ATOM 3359 N N . LEU B 1 173 ? 38.099 42.936 15.092 1.00 26.92 173 LEU B N 1
ATOM 3360 C CA . LEU B 1 173 ? 37.567 44.055 14.333 1.00 28.90 173 LEU B CA 1
ATOM 3361 C C . LEU B 1 173 ? 37.102 45.192 15.232 1.00 25.98 173 LEU B C 1
ATOM 3362 O O . LEU B 1 173 ? 37.404 46.339 14.987 1.00 27.34 173 LEU B O 1
ATOM 3367 N N . GLY B 1 174 ? 36.397 44.856 16.297 1.00 26.18 174 GLY B N 1
ATOM 3368 C CA . GLY B 1 174 ? 35.933 45.877 17.227 1.00 27.86 174 GLY B CA 1
ATOM 3369 C C . GLY B 1 174 ? 37.077 46.636 17.869 1.00 34.47 174 GLY B C 1
ATOM 3370 O O . GLY B 1 174 ? 37.054 47.864 17.952 1.00 28.51 174 GLY B O 1
ATOM 3371 N N . MET B 1 175 ? 38.102 45.910 18.323 1.00 28.24 175 MET B N 1
ATOM 3372 C CA . MET B 1 175 ? 39.280 46.566 18.877 1.00 27.21 175 MET B CA 1
ATOM 3373 C C . MET B 1 175 ? 39.927 47.482 17.849 1.00 27.86 175 MET B C 1
ATOM 3374 O O . MET B 1 175 ? 40.348 48.600 18.172 1.00 28.34 175 MET B O 1
ATOM 3379 N N . SER B 1 176 ? 40.019 47.001 16.618 1.00 25.94 176 SER B N 1
ATOM 3380 C CA . SER B 1 176 ? 40.618 47.776 15.548 1.00 28.66 176 SER B CA 1
ATOM 3381 C C . SER B 1 176 ? 39.827 49.045 15.260 1.00 28.24 176 SER B C 1
ATOM 3382 O O . SER B 1 176 ? 40.404 50.101 15.034 1.00 27.05 176 SER B O 1
ATOM 3385 N N . VAL B 1 177 ? 38.503 48.941 15.264 1.00 24.95 177 VAL B N 1
ATOM 3386 C CA . VAL B 1 177 ? 37.678 50.102 14.974 1.00 24.24 177 VAL B CA 1
ATOM 3387 C C . VAL B 1 177 ? 37.857 51.214 15.999 1.00 28.08 177 VAL B C 1
ATOM 3388 O O . VAL B 1 177 ? 38.015 52.377 15.638 1.00 29.91 177 VAL B O 1
ATOM 3392 N N . PHE B 1 178 ? 37.853 50.858 17.290 1.00 27.52 178 PHE B N 1
ATOM 3393 C CA . PHE B 1 178 ? 37.970 51.904 18.308 1.00 26.92 178 PHE B CA 1
ATOM 3394 C C . PHE B 1 178 ? 39.400 52.431 18.391 1.00 30.49 178 PHE B C 1
ATOM 3395 O O . PHE B 1 178 ? 39.601 53.626 18.617 1.00 29.54 178 PHE B O 1
ATOM 3403 N N . ASP B 1 179 ? 40.415 51.572 18.225 1.00 31.37 179 ASP B N 1
ATOM 3404 C CA A ASP B 1 179 ? 41.783 52.102 18.190 0.77 32.15 179 ASP B CA 1
ATOM 3405 C CA B ASP B 1 179 ? 41.793 52.071 18.163 0.23 32.19 179 ASP B CA 1
ATOM 3406 C C . ASP B 1 179 ? 41.986 53.040 17.002 1.00 34.38 179 ASP B C 1
ATOM 3407 O O . ASP B 1 179 ? 42.569 54.125 17.141 1.00 31.47 179 ASP B O 1
ATOM 3416 N N . ASN B 1 180 ? 41.507 52.659 15.821 1.00 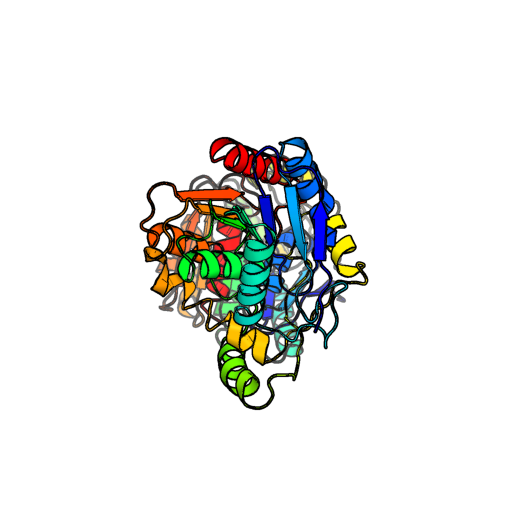28.13 180 ASN B N 1
ATOM 3417 C CA . ASN B 1 180 ? 41.721 53.520 14.665 1.00 26.59 180 ASN B CA 1
ATOM 3418 C C . ASN B 1 180 ? 40.866 54.779 14.717 1.00 28.34 180 ASN B C 1
ATOM 3419 O O . ASN B 1 180 ? 41.249 55.806 14.146 1.00 26.03 180 ASN B O 1
ATOM 3424 N N . MET B 1 181 ? 39.712 54.726 15.385 1.00 26.07 181 MET B N 1
ATOM 3425 C CA A MET B 1 181 ? 38.915 55.935 15.569 0.42 28.29 181 MET B CA 1
ATOM 3426 C CA B MET B 1 181 ? 38.916 55.935 15.564 0.58 28.27 181 MET B CA 1
ATOM 3427 C C . MET B 1 181 ? 39.717 57.006 16.298 1.00 30.01 181 MET B C 1
ATOM 3428 O O . MET B 1 181 ? 39.753 58.168 15.879 1.00 31.85 181 MET B O 1
ATOM 3437 N N . GLU B 1 182 ? 40.377 56.621 17.388 0.96 27.98 182 GLU B N 1
ATOM 3438 C CA A GLU B 1 182 ? 41.208 57.582 18.108 0.60 36.77 182 GLU B CA 1
ATOM 3439 C CA B GLU B 1 182 ? 41.213 57.573 18.112 0.40 36.74 182 GLU B CA 1
ATOM 3440 C C . GLU B 1 182 ? 42.388 58.026 17.258 0.85 31.15 182 GLU B C 1
ATOM 3441 O O . GLU B 1 182 ? 42.709 59.223 17.202 0.96 33.22 182 GLU B O 1
ATOM 3452 N N . ARG B 1 183 ? 43.037 57.085 16.567 1.00 29.78 183 ARG B N 1
ATOM 3453 C CA . ARG B 1 183 ? 44.192 57.455 15.771 1.00 30.22 183 ARG B CA 1
ATOM 3454 C C . ARG B 1 183 ? 43.824 58.338 14.595 1.00 31.90 183 ARG B C 1
ATOM 3455 O O . ARG B 1 183 ? 44.638 59.146 14.148 1.00 32.86 183 ARG B O 1
ATOM 3463 N N . ALA B 1 184 ? 42.618 58.205 14.066 1.00 29.85 184 ALA B N 1
ATOM 3464 C CA . ALA B 1 184 ? 42.224 59.076 12.952 1.00 28.46 184 ALA B CA 1
ATOM 3465 C C . ALA B 1 184 ? 42.248 60.538 13.359 1.00 30.47 184 ALA B C 1
ATOM 3466 O O . ALA B 1 184 ? 42.616 61.409 12.561 1.00 26.21 184 ALA B O 1
ATOM 3468 N N . HIS B 1 185 ? 41.837 60.826 14.588 1.00 31.78 185 HIS B N 1
ATOM 3469 C CA . HIS B 1 185 ? 41.840 62.210 15.041 1.00 32.10 185 HIS B CA 1
ATOM 3470 C C . HIS B 1 185 ? 43.248 62.686 15.379 1.00 33.91 185 HIS B C 1
ATOM 3471 O O . HIS B 1 185 ? 43.621 63.812 15.035 1.00 33.37 185 HIS B O 1
ATOM 3478 N N . LYS B 1 186 ? 44.045 61.838 16.035 1.00 33.95 186 LYS B N 1
ATOM 3479 C CA . LYS B 1 186 ? 45.389 62.244 16.437 1.00 33.06 186 LYS B CA 1
ATOM 3480 C C . LYS B 1 186 ? 46.280 62.519 15.231 1.00 40.60 186 LYS B C 1
ATOM 3481 O O . LYS B 1 186 ? 47.126 63.420 15.268 1.00 36.79 186 LYS B O 1
ATOM 3487 N N . GLU B 1 187 ? 46.113 61.754 14.154 1.00 31.22 187 GLU B N 1
ATOM 3488 C CA . GLU B 1 187 ? 46.989 61.858 12.997 1.00 31.75 187 GLU B CA 1
ATOM 3489 C C . GLU B 1 187 ? 46.369 62.662 11.857 1.00 30.75 187 GLU B C 1
ATOM 3490 O O . GLU B 1 187 ? 46.838 62.573 10.719 1.00 31.86 187 GLU B O 1
ATOM 3496 N N . ALA B 1 188 ? 45.343 63.470 12.147 1.00 33.15 188 ALA B N 1
ATOM 3497 C CA . ALA B 1 188 ? 44.649 64.203 11.091 1.00 33.52 188 ALA B CA 1
ATOM 3498 C C . ALA B 1 188 ? 45.594 65.098 10.297 1.00 34.02 188 ALA B C 1
ATOM 3499 O O . ALA B 1 188 ? 45.416 65.261 9.084 1.00 29.52 188 ALA B O 1
ATOM 3501 N N . GLU B 1 189 ? 46.609 65.668 10.949 1.00 33.08 189 GLU B N 1
ATOM 3502 C CA . GLU B 1 189 ? 47.534 66.559 10.260 1.00 36.08 189 GLU B CA 1
ATOM 3503 C C . GLU B 1 189 ? 48.403 65.839 9.241 1.00 37.47 189 GLU B C 1
ATOM 3504 O O . GLU B 1 189 ? 49.039 66.504 8.420 1.00 34.63 189 GLU B O 1
ATOM 3510 N N . ARG B 1 190 ? 48.439 64.507 9.259 1.00 31.23 190 ARG B N 1
ATOM 3511 C CA . ARG B 1 190 ? 49.260 63.774 8.311 1.00 31.84 190 ARG B CA 1
ATOM 3512 C C . ARG B 1 190 ? 48.662 63.732 6.913 1.00 37.41 190 ARG B C 1
ATOM 3513 O O . ARG B 1 190 ? 49.392 63.458 5.955 1.00 36.33 190 ARG B O 1
ATOM 3521 N N . ILE B 1 191 ? 47.363 63.998 6.763 1.00 29.59 191 ILE B N 1
ATOM 3522 C CA . ILE B 1 191 ? 46.753 63.932 5.440 1.00 28.11 191 ILE B CA 1
ATOM 3523 C C . ILE B 1 191 ? 47.264 65.088 4.592 1.00 29.79 191 ILE B C 1
ATOM 3524 O O . ILE B 1 191 ? 47.238 66.252 5.015 1.00 34.61 191 ILE B O 1
ATOM 3529 N N . LYS B 1 192 ? 47.721 64.771 3.379 1.00 28.04 192 LYS B N 1
ATOM 3530 C CA . LYS B 1 192 ? 48.201 65.773 2.440 1.00 31.41 192 LYS B CA 1
ATOM 3531 C C . LYS B 1 192 ? 47.348 65.887 1.187 1.00 39.16 192 LYS B C 1
ATOM 3532 O O . LYS B 1 192 ? 47.417 66.916 0.508 1.00 35.52 192 LYS B O 1
ATOM 3538 N N . ALA B 1 193 ? 46.555 64.873 0.863 1.00 29.52 193 ALA B N 1
ATOM 3539 C CA . ALA B 1 193 ? 45.704 64.852 -0.312 1.00 25.99 193 ALA B CA 1
ATOM 3540 C C . ALA B 1 193 ? 44.379 65.543 -0.018 1.00 26.54 193 ALA B C 1
ATOM 3541 O O . ALA B 1 193 ? 43.982 65.671 1.141 1.00 28.22 193 ALA B O 1
ATOM 3543 N N . PRO B 1 194 ? 43.673 66.002 -1.052 1.00 27.57 194 PRO B N 1
ATOM 3544 C CA . PRO B 1 194 ? 42.371 66.644 -0.835 1.00 26.67 194 PRO B CA 1
ATOM 3545 C C . PRO B 1 194 ? 41.377 65.696 -0.182 1.00 26.39 194 PRO B C 1
ATOM 3546 O O . PRO B 1 194 ? 41.418 64.482 -0.389 1.00 26.03 194 PRO B O 1
ATOM 3550 N N . VAL B 1 195 ? 40.467 66.273 0.604 1.00 28.45 195 VAL B N 1
ATOM 3551 C CA . VAL B 1 195 ? 39.546 65.516 1.445 1.00 27.16 195 VAL B CA 1
ATOM 3552 C C . VAL B 1 195 ? 38.119 65.973 1.179 1.00 28.88 195 VAL B C 1
ATOM 3553 O O . VAL B 1 195 ? 37.845 67.177 1.100 1.00 25.07 195 VAL B O 1
ATOM 3557 N N . LEU B 1 196 ? 37.203 65.010 1.067 1.00 24.73 196 LEU B N 1
ATOM 3558 C CA . LEU B 1 196 ? 35.772 65.288 1.053 1.00 22.31 196 LEU B CA 1
ATOM 3559 C C . LEU B 1 196 ? 35.106 64.401 2.090 1.00 26.92 196 LEU B C 1
ATOM 3560 O O . LEU B 1 196 ? 35.235 63.173 2.035 1.00 25.90 196 LEU B O 1
ATOM 3565 N N . LEU B 1 197 ? 34.409 65.024 3.036 1.00 24.73 197 LEU B N 1
ATOM 3566 C CA . LEU B 1 197 ? 33.627 64.327 4.044 1.00 24.51 197 LEU B CA 1
ATOM 3567 C C . LEU B 1 197 ? 32.151 64.593 3.794 1.00 26.11 197 LEU B C 1
ATOM 3568 O O . LEU B 1 197 ? 31.765 65.722 3.483 1.00 23.77 197 LEU B O 1
ATOM 3573 N N . LEU B 1 198 ? 31.333 63.546 3.903 1.00 23.47 198 LEU B N 1
ATOM 3574 C CA . LEU B 1 198 ? 29.896 63.664 3.696 1.00 26.85 198 LEU B CA 1
ATOM 3575 C C . LEU B 1 198 ? 29.170 63.056 4.885 1.00 24.27 198 LEU B C 1
ATOM 3576 O O . LEU B 1 198 ? 29.410 61.897 5.228 1.00 24.62 198 LEU B O 1
ATOM 3581 N N . VAL B 1 199 ? 28.289 63.828 5.522 1.00 21.24 199 VAL B N 1
ATOM 3582 C CA . VAL B 1 199 ? 27.581 63.329 6.695 1.00 26.72 199 VAL B CA 1
ATOM 3583 C C . VAL B 1 199 ? 26.104 63.688 6.621 1.00 29.00 199 VAL B C 1
ATOM 3584 O O . VAL B 1 199 ? 25.718 64.729 6.085 1.00 23.51 199 VAL B O 1
ATOM 3588 N N . GLY B 1 200 ? 25.276 62.813 7.188 1.00 20.74 200 GLY B N 1
ATOM 3589 C CA . GLY B 1 200 ? 23.877 63.133 7.418 1.00 26.64 200 GLY B CA 1
ATOM 3590 C C . GLY B 1 200 ? 23.708 63.659 8.835 1.00 28.12 200 GLY B C 1
ATOM 3591 O O . GLY B 1 200 ? 24.272 63.116 9.782 1.00 25.16 200 GLY B O 1
ATOM 3592 N N . THR B 1 201 ? 22.941 64.748 8.968 1.00 21.54 201 THR B N 1
ATOM 3593 C CA . THR B 1 201 ? 22.871 65.423 10.258 1.00 19.96 201 THR B CA 1
ATOM 3594 C C . THR B 1 201 ? 22.105 64.621 11.301 1.00 24.33 201 THR B C 1
ATOM 3595 O O . THR B 1 201 ? 22.245 64.899 12.496 1.00 25.08 201 THR B O 1
ATOM 3599 N N . ALA B 1 202 ? 21.284 63.656 10.879 1.00 26.50 202 ALA B N 1
ATOM 3600 C CA . ALA B 1 202 ? 20.511 62.806 11.775 1.00 27.97 202 ALA B CA 1
ATOM 3601 C C . ALA B 1 202 ? 21.132 61.425 11.950 1.00 28.75 202 ALA B C 1
ATOM 3602 O O . ALA B 1 202 ? 20.455 60.498 12.408 1.00 29.38 202 ALA B O 1
ATOM 3604 N N . ASP B 1 203 ? 22.392 61.262 11.564 1.00 23.94 203 ASP B N 1
ATOM 3605 C CA . ASP B 1 203 ? 23.078 59.976 11.671 1.00 22.15 203 ASP B CA 1
ATOM 3606 C C . ASP B 1 203 ? 23.392 59.675 13.133 1.00 24.18 203 ASP B C 1
ATOM 3607 O O . ASP B 1 203 ? 24.166 60.399 13.769 1.00 26.93 203 ASP B O 1
ATOM 3612 N N . ILE B 1 204 ? 22.816 58.591 13.668 1.00 27.47 204 ILE B N 1
ATOM 3613 C CA . ILE B 1 204 ? 23.138 58.169 15.028 1.00 22.88 204 ILE B CA 1
ATOM 3614 C C . ILE B 1 204 ? 24.078 56.976 15.046 1.00 27.25 204 ILE B C 1
ATOM 3615 O O . ILE B 1 204 ? 24.636 56.657 16.108 1.00 30.84 204 ILE B O 1
ATOM 3620 N N . ILE B 1 205 ? 24.317 56.346 13.898 1.00 24.87 205 ILE B N 1
ATOM 3621 C CA . ILE B 1 205 ? 25.243 55.218 13.840 1.00 22.19 205 ILE B CA 1
ATOM 3622 C C . ILE B 1 205 ? 26.687 55.704 13.874 1.00 24.24 205 ILE B C 1
ATOM 3623 O O . ILE B 1 205 ? 27.529 55.136 14.582 1.00 23.69 205 ILE B O 1
ATOM 3628 N N . THR B 1 206 ? 26.958 56.795 13.174 1.00 23.45 206 THR B N 1
ATOM 3629 C CA . THR B 1 206 ? 28.257 57.447 13.203 1.00 22.33 206 THR B CA 1
ATOM 3630 C C . THR B 1 206 ? 27.913 58.917 13.320 1.00 27.50 206 THR B C 1
ATOM 3631 O O . THR B 1 206 ? 27.722 59.589 12.324 1.00 27.41 206 THR B O 1
ATOM 3635 N N . PRO B 1 207 ? 27.807 59.385 14.556 1.00 26.59 207 PRO B N 1
ATOM 3636 C CA . PRO B 1 207 ? 27.444 60.772 14.839 1.00 23.87 207 PRO B CA 1
ATOM 3637 C C . PRO B 1 207 ? 28.295 61.744 14.062 1.00 26.97 207 PRO B C 1
ATOM 3638 O O . PRO B 1 207 ? 29.506 61.639 14.089 1.00 26.44 207 PRO B O 1
ATOM 3642 N N . PRO B 1 208 ? 27.653 62.713 13.416 1.00 26.92 208 PRO B N 1
ATOM 3643 C CA . PRO B 1 208 ? 28.330 63.716 12.578 1.00 28.85 208 PRO B CA 1
ATOM 3644 C C . PRO B 1 208 ? 29.404 64.581 13.246 1.00 24.21 208 PRO B C 1
ATOM 3645 O O . PRO B 1 208 ? 30.261 65.064 12.543 1.00 24.75 208 PRO B O 1
ATOM 3649 N N . GLU B 1 209 ? 29.402 64.723 14.571 1.00 29.58 209 GLU B N 1
ATOM 3650 C CA . GLU B 1 209 ? 30.434 65.458 15.300 1.00 28.43 209 GLU B CA 1
ATOM 3651 C C . GLU B 1 209 ? 31.839 64.910 15.040 1.00 26.71 209 GLU B C 1
ATOM 3652 O O . GLU B 1 209 ? 32.782 65.666 15.001 1.00 28.67 209 GLU B O 1
ATOM 3658 N N . GLY B 1 210 ? 31.980 63.594 14.894 1.00 28.43 210 GLY B N 1
ATOM 3659 C CA . GLY B 1 210 ? 33.256 62.994 14.570 1.00 27.49 210 GLY B CA 1
ATOM 3660 C C . GLY B 1 210 ? 33.874 63.592 13.312 1.00 24.30 210 GLY B C 1
ATOM 3661 O O . GLY B 1 210 ? 35.052 63.864 13.283 1.00 28.47 210 GLY B O 1
ATOM 3662 N N . SER B 1 211 ? 33.077 63.781 12.267 1.00 24.34 211 SER B N 1
ATOM 3663 C CA . SER B 1 211 ? 33.559 64.362 11.023 1.00 22.61 211 SER B CA 1
ATOM 3664 C C . SER B 1 211 ? 33.808 65.860 11.151 1.00 22.09 211 SER B C 1
ATOM 3665 O O . SER B 1 211 ? 34.711 66.395 10.543 1.00 26.70 211 SER B O 1
ATOM 3668 N N . ARG B 1 212 ? 32.986 66.538 11.935 1.00 25.17 212 ARG B N 1
ATOM 3669 C CA . ARG B 1 212 ? 33.162 67.965 12.130 1.00 23.30 212 ARG B CA 1
ATOM 3670 C C . ARG B 1 212 ? 34.457 68.202 12.894 1.00 27.59 212 ARG B C 1
ATOM 3671 O O . ARG B 1 212 ? 35.209 69.105 12.589 1.00 30.41 212 ARG B O 1
ATOM 3679 N N . ARG B 1 213 ? 34.698 67.362 13.883 1.00 25.77 213 ARG B N 1
ATOM 3680 C CA . ARG B 1 213 ? 35.897 67.432 14.681 1.00 27.74 213 ARG B CA 1
ATOM 3681 C C . ARG B 1 213 ? 37.110 67.171 13.802 1.00 32.16 213 ARG B C 1
ATOM 3682 O O . ARG B 1 213 ? 38.098 67.871 13.881 1.00 32.37 213 ARG B O 1
ATOM 3690 N N . LEU B 1 214 ? 37.031 66.153 12.963 1.00 28.78 214 LEU B N 1
ATOM 3691 C CA . LEU B 1 214 ? 38.135 65.844 12.075 1.00 30.27 214 LEU B CA 1
ATOM 3692 C C . LEU B 1 214 ? 38.390 66.984 11.111 1.00 29.02 214 LEU B C 1
ATOM 3693 O O . LEU B 1 214 ? 39.522 67.327 10.831 1.00 29.12 214 LEU B O 1
ATOM 3698 N N . PHE B 1 215 ? 37.323 67.574 10.604 1.00 27.06 215 PHE B N 1
ATOM 3699 C CA . PHE B 1 215 ? 37.479 68.649 9.630 1.00 29.54 215 PHE B CA 1
ATOM 3700 C C . PHE B 1 215 ? 38.305 69.795 10.203 1.00 30.75 215 PHE B C 1
ATOM 3701 O O . PHE B 1 215 ? 39.159 70.360 9.509 1.00 30.73 215 PHE B O 1
ATOM 3709 N N . GLU B 1 216 ? 38.078 70.140 11.473 1.00 27.99 216 GLU B N 1
ATOM 3710 C CA . GLU B 1 216 ? 38.872 71.196 12.097 1.00 31.98 216 GLU B CA 1
ATOM 3711 C C . GLU B 1 216 ? 40.297 70.744 12.386 1.00 38.88 216 GLU B C 1
ATOM 3712 O O . GLU B 1 216 ? 41.209 71.578 12.434 1.00 39.10 216 GLU B O 1
ATOM 3718 N N . GLU B 1 217 ? 40.512 69.439 12.563 1.00 28.63 217 GLU B N 1
ATOM 3719 C CA . GLU B 1 217 ? 41.842 68.917 12.844 1.00 31.94 217 GLU B CA 1
ATOM 3720 C C . GLU B 1 217 ? 42.708 68.814 11.594 1.00 34.98 217 GLU B C 1
ATOM 3721 O O . GLU B 1 217 ? 43.939 68.815 11.708 1.00 36.75 217 GLU B O 1
ATOM 3727 N N . LEU B 1 218 ? 42.099 68.718 10.413 1.00 32.38 218 LEU B N 1
ATOM 3728 C CA . LEU B 1 218 ? 42.867 68.626 9.176 1.00 32.73 218 LEU B CA 1
ATOM 3729 C C . LEU B 1 218 ? 43.662 69.899 8.927 1.00 35.74 218 LEU B C 1
ATOM 3730 O O . LEU B 1 218 ? 43.203 71.006 9.220 1.00 37.06 218 LEU B O 1
ATOM 3735 N N . LYS B 1 219 ? 44.857 69.738 8.359 1.00 32.14 219 LYS B N 1
ATOM 3736 C CA . LYS B 1 219 ? 45.674 70.873 7.956 1.00 39.89 219 LYS B CA 1
ATOM 3737 C C . LYS B 1 219 ? 45.755 71.048 6.448 1.00 43.05 219 LYS B C 1
ATOM 3738 O O . LYS B 1 219 ? 46.242 72.088 5.988 1.00 35.93 219 LYS B O 1
ATOM 3744 N N . VAL B 1 220 ? 45.297 70.066 5.669 1.00 33.62 220 VAL B N 1
ATOM 3745 C CA . VAL B 1 220 ? 45.285 70.197 4.219 1.00 32.13 220 VAL B CA 1
ATOM 3746 C C . VAL B 1 220 ? 44.308 71.297 3.825 1.00 32.80 220 VAL B C 1
ATOM 3747 O O . VAL B 1 220 ? 43.233 71.447 4.425 1.00 35.55 220 VAL B O 1
ATOM 3751 N N . LYS B 1 221 ? 44.689 72.096 2.826 1.00 33.61 221 LYS B N 1
ATOM 3752 C CA . LYS B 1 221 ? 43.883 73.261 2.476 1.00 34.12 221 LYS B CA 1
ATOM 3753 C C . LYS B 1 221 ? 42.627 72.863 1.711 1.00 34.29 221 LYS B C 1
ATOM 3754 O O . LYS B 1 221 ? 41.544 73.408 1.956 1.00 27.11 221 LYS B O 1
ATOM 3760 N N . ASP B 1 222 ? 42.760 71.925 0.774 1.00 30.18 222 ASP B N 1
ATOM 3761 C CA . ASP B 1 222 ? 41.649 71.479 -0.064 1.00 26.97 222 ASP B CA 1
ATOM 3762 C C . ASP B 1 222 ? 40.858 70.435 0.717 1.00 28.42 222 ASP B C 1
ATOM 3763 O O . ASP B 1 222 ? 40.933 69.229 0.469 1.00 26.39 222 ASP B O 1
ATOM 3768 N N . LYS B 1 223 ? 40.078 70.913 1.681 1.00 26.32 223 LYS B N 1
ATOM 3769 C CA . LYS B 1 223 ? 39.220 70.050 2.481 1.00 26.11 223 LYS B CA 1
ATOM 3770 C C . LYS B 1 223 ? 37.797 70.567 2.397 1.00 26.16 223 LYS B C 1
ATOM 3771 O O . LYS B 1 223 ? 37.567 71.782 2.382 1.00 27.83 223 LYS B O 1
ATOM 3777 N N . THR B 1 224 ? 36.843 69.643 2.359 1.00 23.67 224 THR B N 1
ATOM 3778 C CA . THR B 1 224 ? 35.438 69.977 2.191 1.00 25.76 224 THR B CA 1
ATOM 3779 C C . THR B 1 224 ? 34.606 69.039 3.045 1.00 28.67 224 THR B C 1
ATOM 3780 O O . THR B 1 224 ? 34.856 67.833 3.067 1.00 25.60 224 THR B O 1
ATOM 3784 N N . ILE B 1 225 ? 33.611 69.586 3.737 1.00 25.90 225 ILE B N 1
ATOM 3785 C CA . ILE B 1 225 ? 32.631 68.770 4.443 1.00 25.39 225 ILE B CA 1
ATOM 3786 C C . ILE B 1 225 ? 31.254 69.162 3.937 1.00 24.96 225 ILE B C 1
ATOM 3787 O O . ILE B 1 225 ? 30.912 70.351 3.885 1.00 25.14 225 ILE B O 1
ATOM 3792 N N . MET B 1 226 ? 30.478 68.166 3.530 1.00 24.01 226 MET B N 1
ATOM 3793 C CA . MET B 1 226 ? 29.130 68.384 3.031 1.00 28.89 226 MET B CA 1
ATOM 3794 C C . MET B 1 226 ? 28.169 67.698 3.981 1.00 26.50 226 MET B C 1
ATOM 3795 O O . MET B 1 226 ? 28.304 66.502 4.250 1.00 25.09 226 MET B O 1
ATOM 3800 N N . GLU B 1 227 ? 27.212 68.455 4.499 1.00 29.02 227 GLU B N 1
ATOM 3801 C CA . GLU B 1 227 ? 26.207 67.905 5.387 1.00 29.10 227 GLU B CA 1
ATOM 3802 C C . GLU B 1 227 ? 24.880 67.805 4.651 1.00 31.81 227 GLU B C 1
ATOM 3803 O O . GLU B 1 227 ? 24.584 68.599 3.754 1.00 29.17 227 GLU B O 1
ATOM 3809 N N . PHE B 1 228 ? 24.104 66.790 5.011 1.00 26.24 228 PHE B N 1
ATOM 3810 C CA . PHE B 1 228 ? 22.815 66.525 4.382 1.00 27.68 228 PHE B CA 1
ATOM 3811 C C . PHE B 1 228 ? 21.754 66.529 5.477 1.00 34.36 228 PHE B C 1
ATOM 3812 O O . PHE B 1 228 ? 21.616 65.561 6.232 1.00 26.38 228 PHE B O 1
ATOM 3820 N N . LYS B 1 229 ? 21.079 67.660 5.609 1.00 25.21 229 LYS B N 1
ATOM 3821 C CA . LYS B 1 229 ? 20.091 67.862 6.649 1.00 23.76 229 LYS B CA 1
ATOM 3822 C C . LYS B 1 229 ? 19.005 66.810 6.750 1.00 29.90 229 LYS B C 1
ATOM 3823 O O . LYS B 1 229 ? 18.228 66.636 5.837 1.00 29.88 229 LYS B O 1
ATOM 3829 N N . GLY B 1 230 ? 18.955 66.130 7.888 1.00 26.43 230 GLY B N 1
ATOM 3830 C CA . GLY B 1 230 ? 17.938 65.129 8.121 1.00 25.90 230 GLY B CA 1
ATOM 3831 C C . GLY B 1 230 ? 18.311 63.722 7.712 1.00 31.01 230 GLY B C 1
ATOM 3832 O O . GLY B 1 230 ? 17.627 62.773 8.122 1.00 26.35 230 GLY B O 1
ATOM 3833 N N . ALA B 1 231 ? 19.361 63.549 6.918 1.00 24.26 231 ALA B N 1
ATOM 3834 C CA . ALA B 1 231 ? 19.699 62.212 6.440 1.00 23.81 231 ALA B CA 1
ATOM 3835 C C . ALA B 1 231 ? 20.216 61.338 7.575 1.00 25.24 231 ALA B C 1
ATOM 3836 O O . ALA B 1 231 ? 20.804 61.822 8.549 1.00 26.78 231 ALA B O 1
ATOM 3838 N N . TYR B 1 232 ? 19.993 60.031 7.435 1.00 23.53 232 TYR B N 1
ATOM 3839 C CA . TYR B 1 232 ? 20.505 59.047 8.377 1.00 22.85 232 TYR B CA 1
ATOM 3840 C C . TYR B 1 232 ? 21.917 58.627 7.961 1.00 22.19 232 TYR B C 1
ATOM 3841 O O . TYR B 1 232 ? 22.594 59.319 7.199 1.00 26.30 232 TYR B O 1
ATOM 3850 N N . HIS B 1 233 ? 22.345 57.451 8.417 1.00 24.51 233 HIS B N 1
ATOM 3851 C CA . HIS B 1 233 ? 23.722 57.005 8.221 1.00 21.66 233 HIS B CA 1
ATOM 3852 C C . HIS B 1 233 ? 24.054 56.801 6.749 1.00 26.26 233 HIS B C 1
ATOM 3853 O O . HIS B 1 233 ? 25.159 57.133 6.304 1.00 23.11 233 HIS B O 1
ATOM 3860 N N . GLU B 1 234 ? 23.132 56.217 5.989 1.00 22.30 234 GLU B N 1
ATOM 3861 C CA . GLU B 1 234 ? 23.325 55.991 4.561 1.00 23.87 234 GLU B CA 1
ATOM 3862 C C . GLU B 1 234 ? 22.573 57.075 3.800 1.00 23.26 234 GLU B C 1
ATOM 3863 O O . GLU B 1 234 ? 21.338 57.117 3.820 1.00 25.77 234 GLU B O 1
ATOM 3869 N N . ILE B 1 235 ? 23.324 57.963 3.147 1.00 24.72 235 ILE B N 1
ATOM 3870 C CA . ILE B 1 235 ? 22.721 59.002 2.316 1.00 27.70 235 ILE B CA 1
ATOM 3871 C C . ILE B 1 235 ? 22.422 58.496 0.911 1.00 29.84 235 ILE B C 1
ATOM 3872 O O . ILE B 1 235 ? 21.603 59.108 0.207 1.00 26.93 235 ILE B O 1
ATOM 3877 N N . PHE B 1 236 ? 22.988 57.343 0.522 1.00 25.77 236 PHE B N 1
ATOM 3878 C CA . PHE B 1 236 ? 22.958 56.883 -0.868 1.00 30.28 236 PHE B CA 1
ATOM 3879 C C . PHE B 1 236 ? 21.547 56.819 -1.435 1.00 30.46 236 PHE B C 1
ATOM 3880 O O . PHE B 1 236 ? 21.318 57.190 -2.591 1.00 32.54 236 PHE B O 1
ATOM 3888 N N . GLU B 1 237 ? 20.594 56.321 -0.652 1.00 28.09 237 GLU B N 1
ATOM 3889 C CA . GLU B 1 237 ? 19.224 56.150 -1.122 1.00 31.06 237 GLU B CA 1
ATOM 3890 C C . GLU B 1 237 ? 18.250 57.036 -0.363 1.00 33.72 237 GLU B C 1
ATOM 3891 O O . GLU B 1 237 ? 17.054 56.734 -0.311 1.00 34.54 237 GLU B O 1
ATOM 3897 N N . ASP B 1 238 ? 18.737 58.121 0.224 1.00 30.25 238 ASP B N 1
ATOM 3898 C CA . ASP B 1 238 ? 17.867 59.011 0.978 1.00 30.46 238 ASP B CA 1
ATOM 3899 C C . ASP B 1 238 ? 16.867 59.674 0.038 1.00 31.54 238 ASP B C 1
ATOM 3900 O O . ASP B 1 238 ? 17.247 60.111 -1.052 1.00 33.38 238 ASP B O 1
ATOM 3905 N N . PRO B 1 239 ? 15.583 59.731 0.399 1.00 30.21 239 PRO B N 1
ATOM 3906 C CA . PRO B 1 239 ? 14.595 60.313 -0.525 1.00 31.85 239 PRO B CA 1
ATOM 3907 C C . PRO B 1 239 ? 14.880 61.763 -0.867 1.00 31.54 239 PRO B C 1
ATOM 3908 O O . PRO B 1 239 ? 14.658 62.185 -2.007 1.00 40.49 239 PRO B O 1
ATOM 3912 N N . GLU B 1 240 ? 15.401 62.515 0.092 1.00 30.76 240 GLU B N 1
ATOM 3913 C CA . GLU B 1 240 ? 15.685 63.925 -0.129 1.00 30.01 240 GLU B CA 1
ATOM 3914 C C . GLU B 1 240 ? 17.078 64.218 -0.682 1.00 34.31 240 GLU B C 1
ATOM 3915 O O . GLU B 1 240 ? 17.235 65.097 -1.526 1.00 37.00 240 GLU B O 1
ATOM 3921 N N . TRP B 1 241 ? 18.083 63.475 -0.229 1.00 29.06 241 TRP B N 1
ATOM 3922 C CA . TRP B 1 241 ? 19.459 63.738 -0.646 1.00 26.31 241 TRP B CA 1
ATOM 3923 C C . TRP B 1 241 ? 20.170 62.680 -1.487 1.00 29.89 241 TRP B C 1
ATOM 3924 O O . TRP B 1 241 ? 21.311 62.884 -1.890 1.00 29.15 241 TRP B O 1
ATOM 3935 N N . GLY B 1 242 ? 19.510 61.559 -1.745 1.00 32.21 242 GLY B N 1
ATOM 3936 C CA . GLY B 1 242 ? 20.112 60.483 -2.513 1.00 31.37 242 GLY B CA 1
ATOM 3937 C C . GLY B 1 242 ? 20.793 60.869 -3.814 1.00 31.69 242 GLY B C 1
ATOM 3938 O O . GLY B 1 242 ? 21.959 60.553 -4.031 1.00 30.26 242 GLY B O 1
ATOM 3939 N N . GLU B 1 243 ? 20.064 61.560 -4.680 1.00 31.53 243 GLU B N 1
ATOM 3940 C CA . GLU B 1 243 ? 20.584 61.965 -5.969 1.00 31.56 243 GLU B CA 1
ATOM 3941 C C . GLU B 1 243 ? 21.660 63.025 -5.830 1.00 27.53 243 GLU B C 1
ATOM 3942 O O . GLU B 1 243 ? 22.678 62.954 -6.484 1.00 28.95 243 GLU B O 1
ATOM 3948 N N . GLU B 1 244 ? 21.422 64.007 -4.975 1.00 32.58 244 GLU B N 1
ATOM 3949 C CA . GLU B 1 244 ? 22.389 65.080 -4.771 1.00 29.76 244 GLU B CA 1
ATOM 3950 C C . GLU B 1 244 ? 23.707 64.555 -4.207 1.00 32.50 244 GLU B C 1
ATOM 3951 O O . GLU B 1 244 ? 24.774 64.977 -4.613 1.00 29.35 244 GLU B O 1
ATOM 3957 N N . PHE B 1 245 ? 23.609 63.636 -3.259 1.00 28.51 245 PHE B N 1
ATOM 3958 C CA . PHE B 1 245 ? 24.767 63.012 -2.640 1.00 27.82 245 PHE B CA 1
ATOM 3959 C C . PHE B 1 245 ? 25.660 62.383 -3.709 1.00 32.91 245 PHE B C 1
ATOM 3960 O O . PHE B 1 245 ? 26.845 62.635 -3.767 1.00 28.75 245 PHE B O 1
ATOM 3968 N N . HIS B 1 246 ? 25.073 61.567 -4.568 1.00 29.56 246 HIS B N 1
ATOM 3969 C CA . HIS B 1 246 ? 25.826 60.941 -5.639 1.00 23.55 246 HIS B CA 1
ATOM 3970 C C . HIS B 1 246 ? 26.420 61.977 -6.591 1.00 25.19 246 HIS B C 1
ATOM 3971 O O . HIS B 1 246 ? 27.579 61.905 -6.957 1.00 30.22 246 HIS B O 1
ATOM 3978 N N . ARG B 1 247 ? 25.606 62.940 -6.987 1.00 31.46 247 ARG B N 1
ATOM 3979 C CA . ARG B 1 247 ? 26.048 63.979 -7.902 1.00 33.02 247 ARG B CA 1
ATOM 3980 C C . ARG B 1 247 ? 27.247 64.745 -7.350 1.00 27.38 247 ARG B C 1
ATOM 3981 O O . ARG B 1 247 ? 28.236 64.944 -8.029 1.00 29.20 247 ARG B O 1
ATOM 3989 N N . ALA B 1 248 ? 27.146 65.161 -6.099 1.00 30.21 248 ALA B N 1
ATOM 3990 C CA . ALA B 1 248 ? 28.204 65.931 -5.469 1.00 29.16 248 ALA B CA 1
ATOM 3991 C C . ALA B 1 248 ? 29.533 65.197 -5.425 1.00 25.62 248 ALA B C 1
ATOM 3992 O O . ALA B 1 248 ? 30.569 65.774 -5.676 1.00 25.09 248 ALA B O 1
ATOM 3994 N N . ILE B 1 249 ? 29.494 63.918 -5.091 1.00 25.10 249 ILE B N 1
ATOM 3995 C CA . ILE B 1 249 ? 30.706 63.133 -5.019 1.00 27.50 249 ILE B CA 1
ATOM 3996 C C . ILE B 1 249 ? 31.383 63.051 -6.379 1.00 29.80 249 ILE B C 1
ATOM 3997 O O . ILE B 1 249 ? 32.578 63.228 -6.491 1.00 27.00 249 ILE B O 1
ATOM 4002 N N . VAL B 1 250 ? 30.606 62.785 -7.414 1.00 26.49 250 VAL B N 1
ATOM 4003 C CA . VAL B 1 250 ? 31.167 62.679 -8.747 1.00 27.58 250 VAL B CA 1
ATOM 4004 C C . VAL B 1 250 ? 31.725 64.024 -9.207 1.00 27.95 250 VAL B C 1
ATOM 4005 O O . VAL B 1 250 ? 32.801 64.090 -9.763 1.00 29.72 250 VAL B O 1
ATOM 4009 N N . GLU B 1 251 ? 30.992 65.097 -8.943 1.00 25.98 251 GLU B N 1
ATOM 4010 C CA . GLU B 1 251 ? 31.451 66.425 -9.322 1.00 27.81 251 GLU B CA 1
ATOM 4011 C C . GLU B 1 251 ? 32.790 66.750 -8.666 1.00 29.28 251 GLU B C 1
ATOM 4012 O O . GLU B 1 251 ? 33.682 67.278 -9.306 1.00 33.12 251 GLU B O 1
ATOM 4018 N 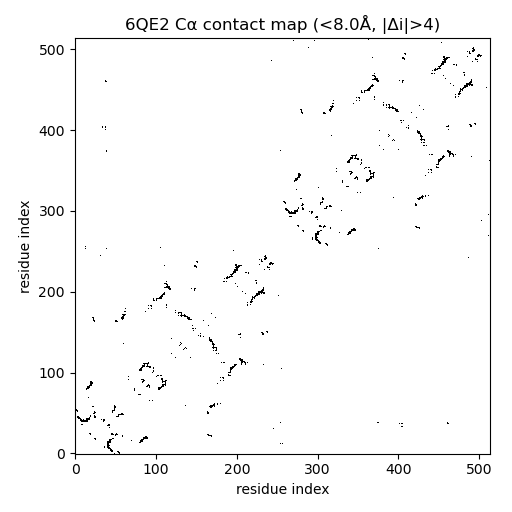N . TRP B 1 252 ? 32.920 66.426 -7.384 1.00 27.75 252 TRP B N 1
ATOM 4019 C CA . TRP B 1 252 ? 34.149 66.671 -6.640 1.00 25.92 252 TRP B CA 1
ATOM 4020 C C . TRP B 1 252 ? 35.301 65.883 -7.233 1.00 27.43 252 TRP B C 1
ATOM 4021 O O . TRP B 1 252 ? 36.393 66.391 -7.374 1.00 29.03 252 TRP B O 1
ATOM 4032 N N . LEU B 1 253 ? 35.040 64.628 -7.569 1.00 28.27 253 LEU B N 1
ATOM 4033 C CA . LEU B 1 253 ? 36.060 63.766 -8.141 1.00 24.74 253 LEU B CA 1
ATOM 4034 C C . LEU B 1 253 ? 36.463 64.239 -9.529 1.00 29.83 253 LEU B C 1
ATOM 4035 O O . LEU B 1 253 ? 37.633 64.296 -9.848 1.00 29.96 253 LEU B O 1
ATOM 4040 N N . VAL B 1 254 ? 35.499 64.629 -10.343 1.00 32.53 254 VAL B N 1
ATOM 4041 C CA . VAL B 1 254 ? 35.827 65.113 -11.674 1.00 33.42 254 VAL B CA 1
ATOM 4042 C C . VAL B 1 254 ? 36.703 66.357 -11.596 1.00 35.71 254 VAL B C 1
ATOM 4043 O O . VAL B 1 254 ? 37.672 66.479 -12.314 1.00 40.45 254 VAL B O 1
ATOM 4047 N N . SER B 1 255 ? 36.389 67.265 -10.683 1.00 36.07 255 SER B N 1
ATOM 4048 C CA . SER B 1 255 ? 37.162 68.496 -10.562 1.00 30.37 255 SER B CA 1
ATOM 4049 C C . SER B 1 255 ? 38.577 68.327 -10.008 1.00 36.43 255 SER B C 1
ATOM 4050 O O . SER B 1 255 ? 39.414 69.192 -10.193 1.00 37.42 255 SER B O 1
ATOM 4053 N N . HIS B 1 256 ? 38.836 67.214 -9.342 1.00 31.41 256 HIS B N 1
ATOM 4054 C CA . HIS B 1 256 ? 40.155 66.976 -8.781 1.00 33.03 256 HIS B CA 1
ATOM 4055 C C . HIS B 1 256 ? 41.008 66.043 -9.623 1.00 28.48 256 HIS B C 1
ATOM 4056 O O . HIS B 1 256 ? 42.117 65.715 -9.251 1.00 35.44 256 HIS B O 1
ATOM 4063 N N . SER B 1 257 ? 40.488 65.626 -10.762 1.00 35.41 257 SER B N 1
ATOM 4064 C CA . SER B 1 257 ? 41.209 64.713 -11.620 1.00 42.83 257 SER B CA 1
ATOM 4065 C C . SER B 1 257 ? 41.720 65.371 -12.886 1.00 49.91 257 SER B C 1
ATOM 4066 O O . SER B 1 257 ? 41.463 66.539 -13.148 1.00 50.54 257 SER B O 1
#

Radius of gyration: 26.37 Å; Cα contacts (8 Å, |Δi|>4): 1203; chains: 2; bounding box: 74×50×64 Å

Secondary structure (DSSP, 8-state):
----EEEES--TT-EEEEE--TT--GGGGHHHHHHHHHTT-EEEEEPPTTSTTS-SSTT---HHHHHHHHHHHHHHHTSPPEEEEETHHHHHHHHHHHHSTTS-SEEEEES---S--TTS-HHHHHHHHHHHHH-TT-EEE----GGGS-S-HHHHHHHHH-TT---EEEHHHHHHHHHHHHHHHHTGGG--S-EEEEEETT-SSS-THHHHHHHHH---SSEEEEEETT--S--TT-TTTHHHHHHHHHHHHHHH-/----EEEES--SS-EEEEE--TT--GGGGHHHHHHHHHTT-EEEEEPPTTSTTS-SSTT---HHHHHHHHHHHHHHHTSPPEEEEETHHHHHHHHHHHHSTTS-SEEEEES---S--TTS-HHHHHHHHHHHHHSTT-EEE----GGGS-S-HHHHHHHHH-TT---EEEHHHHHHHHHHHHHHHHTGGG--S-EEEEEETT-SSS-THHHHHHHHH---SSEEEEEETT--S--TT-TTTHHHHHHHHHHHHHHH-

B-factor: mean 34.16, std 9.9, range [16.29, 92.74]